Protein AF-0000000066101103 (afdb_homodimer)

Solvent-accessible surface area (backbone atoms only — not comparable to full-atom values): 24165 Å² total; per-residue (Å²): 125,55,66,34,18,32,28,32,68,30,25,58,76,47,91,50,44,70,68,45,44,73,74,31,23,30,35,28,33,25,40,35,43,24,32,47,31,38,5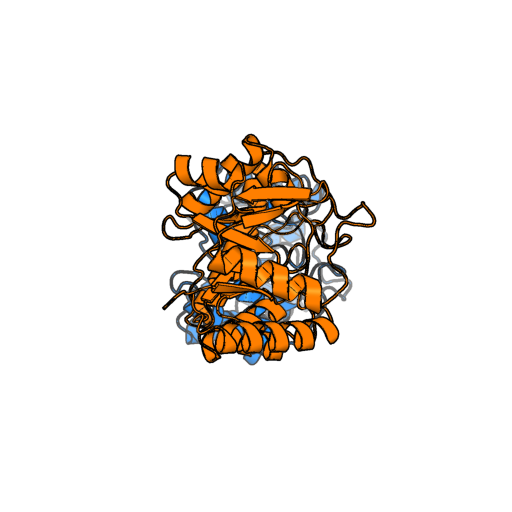8,37,35,45,52,44,51,53,51,28,57,75,55,69,21,43,36,22,39,21,38,42,42,87,32,43,94,58,54,8,54,63,77,76,89,68,54,69,67,48,48,46,27,42,47,29,25,22,53,17,16,48,48,34,40,26,54,74,69,74,45,66,73,50,28,38,31,58,27,54,22,46,34,58,45,18,36,73,33,66,70,56,15,43,51,51,33,51,49,47,37,71,73,39,62,81,36,26,40,39,37,55,30,90,26,52,26,47,53,42,18,45,74,67,68,29,50,69,41,31,28,37,59,38,49,50,31,26,35,76,86,53,44,66,39,57,76,89,41,92,69,14,55,48,82,46,65,68,58,20,46,50,46,40,50,34,25,67,76,68,32,29,42,67,15,78,86,67,46,79,27,78,40,57,52,51,28,36,43,48,67,51,80,48,72,66,30,47,54,48,50,53,50,48,53,51,52,35,51,75,66,57,34,46,77,40,109,127,53,68,34,18,33,30,31,68,30,24,58,76,47,92,50,44,70,68,46,44,73,75,32,24,30,35,28,33,27,39,35,44,25,32,45,30,37,58,38,33,46,51,43,51,53,51,28,57,76,56,70,23,44,36,22,40,22,37,43,41,88,31,43,94,58,56,7,53,61,77,75,93,67,54,71,68,49,48,48,26,43,48,29,24,22,53,17,16,47,48,35,41,26,54,75,69,74,48,66,75,50,29,37,30,56,27,53,23,48,32,58,45,18,35,72,32,65,70,55,16,42,51,51,33,50,48,47,38,73,74,40,61,82,37,28,42,41,38,56,31,89,26,52,26,46,53,43,20,46,75,67,68,28,51,68,41,31,27,40,58,37,47,49,31,27,34,76,86,52,44,66,39,56,76,89,40,90,68,13,55,48,83,46,67,68,58,20,46,51,46,42,51,35,24,66,75,69,31,27,43,67,16,78,86,66,45,79,27,79,41,60,51,49,26,36,42,46,66,50,79,46,73,64,28,49,55,50,49,52,50,46,52,51,52,35,49,75,68,56,35,45,78,40,108

Secondary structure (DSSP, 8-state):
-EEEEEEEEE-SS-TTHHHHHTT-SEEEEE-SSSS--HHHHHHHHHHHHHTTPEEEEE---S-GGGTT-S-----HHHHHHHHHHHHHHHHHHHHHHT----EE---HHHHHHHTT-HHHHHHHHHHHHHH-TT-EEEEETT-HHHHHHHHTT-EEEEEEESSB-B-TTSPBPPTTSTTSB---HHHHHHHHHHHHHHSEEEBTTS-EEE---SEEEEP-SSHHHHHHHHHHHHHHHHTTEEE--/-EEEEEEEEE-SS-TTHHHHHTT-SEEEEE-SSSS--HHHHHHHHHHHHHTTPEEEEE---S-GGGTT-S-----HHHHHHHHHHHHHHHHHHHHHHT----EE---HHHHHHHTT-HHHHHHHHHHHHHH-TT-EEEEETT-HHHHHHHHTT-EEEEEEESSB-B-TTSPBPPTTSTTSB---HHHHHHHHHHHHHHSEEEBTTS-EEE---SEEEE--SSHHHHHHHHHHHHHHHHTTEEE--

pLDDT: mean 95.76, std 4.39, range [70.81, 98.94]

Nearest PDB structures (foldseek):
  1v6t-assembly1_A  TM=9.480E-01  e=2.640E-31  Pyrococcus horikoshii OT3
  2dfa-assembly1_A  TM=9.333E-01  e=8.350E-31  Thermus thermophilus HB8
  1xw8-assembly1_A-2  TM=9.576E-01  e=2.341E-29  Escherichia coli
  2xu2-assembly1_A  TM=9.311E-01  e=1.280E-25  Pseudomonas aeruginosa PAO1
  6eon-assembly1_A  TM=5.407E-01  e=1.981E-04  Bacteroides thetaiotaomicron VPI-5482

InterPro domains:
  IPR005501 LamB/YcsF/PxpA-like [MF_00691] (3-241)
  IPR005501 LamB/YcsF/PxpA-like [NF003814] (1-244)
  IPR005501 LamB/YcsF/PxpA-like [PF03746] (4-237)
  IPR005501 LamB/YcsF/PxpA-like [PTHR30292] (1-244)
  IPR011330 Glycoside hydrolase/deacetylase, beta/alpha-barrel [SSF88713] (3-244)

Sequence (490 aa):
MKKIDLNADIAEGFPFDESLLQLLSSANIACGLHAGGAKEMQSAVKFAKENKVRIGAHPSFPDRENFGRTAMALSSQELIAHLRYQLGALKAICDGEGAVISYVKPHGALYNQAAKDEKIARVIAQTVYQFDPNLKLMGLAGSLMLRIAEEEKLQTISEVFADRHYMPDGSLVPRSQPNAMVESDKEAIQQVLQMVTKGQVNAIDGSLVPVKAESICLHGDNQHSLQFAKRIVEELEKNHIKITAMKKIDLNADIAEGFPFDESLLQLLSSANIACGLHAGGAKEMQSAVKFAKENKVRIGAHPSFPDRENFGRTAMALSSQELIAHLRYQLGALKAICDGEGAVISYVKPHGALYNQAAKDEKIARVIAQTVYQFDPNLKLMGLAGSLMLRIAEEEKLQTISEVFADRHYMPDGSLVPRSQPNAMVESDKEAIQQVLQMVTKGQVNAIDGSLVPVKAESICLHGDNQHSLQFAKRIVEELEKNHIKITA

Radius of gyration: 25.87 Å; Cα contacts (8 Å, |Δi|>4): 1161; chains: 2; bounding box: 40×81×58 Å

Structure (mmCIF, N/CA/C/O backbone):
data_AF-0000000066101103-model_v1
#
loop_
_entity.id
_entity.type
_entity.pdbx_description
1 polymer '5-oxoprolinase subunit A'
#
loop_
_atom_site.group_PDB
_atom_site.id
_atom_site.type_symbol
_atom_site.label_atom_id
_atom_site.label_alt_id
_atom_site.label_comp_id
_atom_site.label_asym_id
_atom_site.label_entity_id
_atom_site.label_seq_id
_atom_site.pdbx_PDB_ins_code
_atom_site.Cartn_x
_atom_site.Cartn_y
_atom_site.Cartn_z
_atom_site.occupancy
_atom_site.B_iso_or_equiv
_atom_site.auth_seq_id
_atom_site.auth_comp_id
_atom_site.auth_asym_id
_atom_site.auth_atom_id
_atom_site.pdbx_PDB_model_num
ATOM 1 N N . MET A 1 1 ? 5.695 -27.047 -30.656 1 78.81 1 MET A N 1
ATOM 2 C CA . MET A 1 1 ? 6.27 -27.281 -29.328 1 78.81 1 MET A CA 1
ATOM 3 C C . MET A 1 1 ? 5.324 -26.797 -28.234 1 78.81 1 MET A C 1
ATOM 5 O O . MET A 1 1 ? 4.738 -25.719 -28.344 1 78.81 1 MET A O 1
ATOM 9 N N . LYS A 1 2 ? 4.973 -27.625 -27.25 1 93.69 2 LYS A N 1
ATOM 10 C CA . LYS A 1 2 ? 4.094 -27.281 -26.125 1 93.69 2 LYS A CA 1
ATOM 11 C C . LYS A 1 2 ? 4.758 -26.25 -25.203 1 93.69 2 LYS A C 1
ATOM 13 O O . LYS A 1 2 ? 5.977 -26.266 -25.047 1 93.69 2 LYS A O 1
ATOM 18 N N . LYS A 1 3 ? 4.004 -25.344 -24.688 1 97 3 LYS A N 1
ATOM 19 C CA . LYS A 1 3 ? 4.512 -24.312 -23.781 1 97 3 LYS A CA 1
ATOM 20 C C . LYS A 1 3 ? 3.762 -24.344 -22.453 1 97 3 LYS A C 1
ATOM 22 O O . LYS A 1 3 ? 2.592 -24.734 -22.406 1 97 3 LYS A O 1
ATOM 27 N N . ILE A 1 4 ? 4.414 -23.938 -21.422 1 98.12 4 ILE A N 1
ATOM 28 C CA . ILE A 1 4 ? 3.791 -23.859 -20.109 1 98.12 4 ILE A CA 1
ATOM 29 C C . ILE A 1 4 ? 4.434 -22.734 -19.297 1 98.12 4 ILE A C 1
ATOM 31 O O . ILE A 1 4 ? 5.641 -22.5 -19.406 1 98.12 4 ILE A O 1
ATOM 35 N N . ASP A 1 5 ? 3.654 -22.016 -18.641 1 98.56 5 ASP A N 1
ATOM 36 C CA . ASP A 1 5 ? 4.129 -21.031 -17.672 1 98.56 5 ASP A CA 1
ATOM 37 C C . ASP A 1 5 ? 4.391 -21.672 -16.312 1 98.56 5 ASP A C 1
ATOM 39 O O . ASP A 1 5 ? 3.609 -22.516 -15.859 1 98.56 5 ASP A O 1
ATOM 43 N N . LEU A 1 6 ? 5.484 -21.328 -15.656 1 98 6 LEU A N 1
ATOM 44 C CA . LEU A 1 6 ? 5.781 -21.719 -14.281 1 98 6 LEU A CA 1
ATOM 45 C C . LEU A 1 6 ? 5.742 -20.5 -13.359 1 98 6 LEU A C 1
ATOM 47 O O . LEU A 1 6 ? 6.445 -19.516 -13.586 1 98 6 LEU A O 1
ATOM 51 N N . ASN A 1 7 ? 4.891 -20.656 -12.328 1 97.62 7 ASN A N 1
ATOM 52 C CA . ASN A 1 7 ? 4.789 -19.516 -11.414 1 97.62 7 ASN A CA 1
ATOM 53 C C . ASN A 1 7 ? 5.012 -19.953 -9.969 1 97.62 7 ASN A C 1
ATOM 55 O O . ASN A 1 7 ? 4.875 -21.125 -9.641 1 97.62 7 ASN A O 1
ATOM 59 N N . ALA A 1 8 ? 5.391 -18.953 -9.148 1 95.94 8 ALA A N 1
ATOM 60 C CA . ALA A 1 8 ? 5.516 -19.172 -7.707 1 95.94 8 ALA A CA 1
ATOM 61 C C . ALA A 1 8 ? 5.234 -17.875 -6.945 1 95.94 8 ALA A C 1
ATOM 63 O O . ALA A 1 8 ? 5.34 -16.781 -7.504 1 95.94 8 ALA A O 1
ATOM 64 N N . ASP A 1 9 ? 4.805 -18.109 -5.738 1 96 9 ASP A N 1
ATOM 65 C CA . ASP A 1 9 ? 4.625 -16.969 -4.852 1 96 9 ASP A CA 1
ATOM 66 C C . ASP A 1 9 ? 5.969 -16.469 -4.312 1 96 9 ASP A C 1
ATOM 68 O O . ASP A 1 9 ? 6.73 -17.25 -3.729 1 96 9 ASP A O 1
ATOM 72 N N . ILE A 1 10 ? 6.203 -15.219 -4.531 1 95.88 10 ILE A N 1
ATOM 73 C CA . ILE A 1 10 ? 7.492 -14.602 -4.234 1 95.88 10 ILE A CA 1
ATOM 74 C C . ILE A 1 10 ? 7.289 -13.406 -3.307 1 95.88 10 ILE A C 1
ATOM 76 O O . ILE A 1 10 ? 6.172 -12.891 -3.182 1 95.88 10 ILE A O 1
ATOM 80 N N . ALA A 1 11 ? 8.367 -12.953 -2.59 1 96.25 11 ALA A N 1
ATOM 81 C CA . ALA A 1 11 ? 8.406 -11.773 -1.729 1 96.25 11 ALA A CA 1
ATOM 82 C C . ALA A 1 11 ? 7.629 -12.016 -0.438 1 96.25 11 ALA A C 1
ATOM 84 O O . ALA A 1 11 ? 6.98 -11.102 0.08 1 96.25 11 ALA A O 1
ATOM 85 N N . GLU A 1 12 ? 7.648 -13.219 0.038 1 94.94 12 GLU A N 1
ATOM 86 C CA . GLU A 1 12 ? 6.945 -13.562 1.27 1 94.94 12 GLU A CA 1
ATOM 87 C C . GLU A 1 12 ? 7.918 -13.719 2.436 1 94.94 12 GLU A C 1
ATOM 89 O O . GLU A 1 12 ? 7.539 -14.203 3.506 1 94.94 12 GLU A O 1
ATOM 94 N N . GLY A 1 13 ? 9.195 -13.383 2.146 1 87 13 GLY A N 1
ATOM 95 C CA . GLY A 1 13 ? 10.203 -13.438 3.195 1 87 13 GLY A CA 1
ATOM 96 C C . GLY A 1 13 ? 11.047 -14.695 3.15 1 87 13 GLY A C 1
ATOM 97 O O . GLY A 1 13 ? 11.789 -14.984 4.09 1 87 13 GLY A O 1
ATOM 98 N N . PHE A 1 14 ? 10.977 -15.453 2.064 1 86.5 14 PHE A N 1
ATOM 99 C CA . PHE A 1 14 ? 11.727 -16.703 1.971 1 86.5 14 PHE A CA 1
ATOM 100 C C . PHE A 1 14 ? 13.094 -16.469 1.352 1 86.5 14 PHE A C 1
ATOM 102 O O . PHE A 1 14 ? 13.242 -15.617 0.467 1 86.5 14 PHE A O 1
ATOM 109 N N . PRO A 1 15 ? 14.078 -17.219 1.76 1 85.62 15 PRO A N 1
ATOM 110 C CA . PRO A 1 15 ? 15.461 -16.938 1.364 1 85.62 15 PRO A CA 1
ATOM 111 C C . PRO A 1 15 ? 15.773 -17.391 -0.061 1 85.62 15 PRO A C 1
ATOM 113 O O . PRO A 1 15 ? 16.797 -17.016 -0.623 1 85.62 15 PRO A O 1
ATOM 116 N N . PHE A 1 16 ? 14.945 -18.109 -0.678 1 87.5 16 PHE A N 1
ATOM 117 C CA . PHE A 1 16 ? 15.312 -18.719 -1.954 1 87.5 16 PHE A CA 1
ATOM 118 C C . PHE A 1 16 ? 14.57 -18.047 -3.104 1 87.5 16 PHE A C 1
ATOM 120 O O . PHE A 1 16 ? 14.492 -18.594 -4.203 1 87.5 16 PHE A O 1
ATOM 127 N N . ASP A 1 17 ? 14.055 -16.891 -2.879 1 90.69 17 ASP A N 1
ATOM 128 C CA . ASP A 1 17 ? 13.273 -16.188 -3.889 1 90.69 17 ASP A CA 1
ATOM 129 C C . ASP A 1 17 ? 14.102 -15.945 -5.152 1 90.69 17 ASP A C 1
ATOM 131 O O . ASP A 1 17 ? 13.641 -16.219 -6.262 1 90.69 17 ASP A O 1
ATOM 135 N N . GLU A 1 18 ? 15.25 -15.492 -4.969 1 90.38 18 GLU A N 1
ATOM 136 C CA . GLU A 1 18 ? 16.094 -15.148 -6.109 1 90.38 18 GLU A CA 1
ATOM 137 C C . GLU A 1 18 ? 16.438 -16.391 -6.938 1 90.38 18 GLU A C 1
ATOM 139 O O . GLU A 1 18 ? 16.391 -16.344 -8.172 1 90.38 18 GLU A O 1
ATOM 144 N N . SER A 1 19 ? 16.828 -17.438 -6.266 1 91.88 19 SER A N 1
ATOM 145 C CA . SER A 1 19 ? 17.141 -18.688 -6.957 1 91.88 19 SER A CA 1
ATOM 146 C C . SER A 1 19 ? 15.922 -19.234 -7.691 1 91.88 19 SER A C 1
ATOM 148 O O . SER A 1 19 ? 16.047 -19.734 -8.812 1 91.88 19 SER A O 1
ATOM 150 N N . LEU A 1 20 ? 14.836 -19.141 -7.082 1 92.62 20 LEU A N 1
ATOM 151 C CA . LEU A 1 20 ? 13.594 -19.641 -7.672 1 92.62 20 LEU A CA 1
ATOM 152 C C . LEU A 1 20 ? 13.227 -18.828 -8.914 1 92.62 20 LEU A C 1
ATOM 154 O O . LEU A 1 20 ? 12.758 -19.391 -9.906 1 92.62 20 LEU A O 1
ATOM 158 N N . LEU A 1 21 ? 13.453 -17.547 -8.836 1 93.88 21 LEU A N 1
ATOM 159 C CA . LEU A 1 21 ? 13.102 -16.656 -9.93 1 93.88 21 LEU A CA 1
ATOM 160 C C . LEU A 1 21 ? 13.859 -17.016 -11.203 1 93.88 21 LEU A C 1
ATOM 162 O O . LEU A 1 21 ? 13.391 -16.734 -12.305 1 93.88 21 LEU A O 1
ATOM 166 N N . GLN A 1 22 ? 14.961 -17.656 -11.062 1 94.69 22 GLN A N 1
ATOM 167 C CA . GLN A 1 22 ? 15.766 -18.031 -12.219 1 94.69 22 GLN A CA 1
ATOM 168 C C . GLN A 1 22 ? 15.117 -19.203 -12.969 1 94.69 22 GLN A C 1
ATOM 170 O O . GLN A 1 22 ? 15.5 -19.5 -14.109 1 94.69 22 GLN A O 1
ATOM 175 N N . LEU A 1 23 ? 14.188 -19.875 -12.336 1 95.25 23 LEU A N 1
ATOM 176 C CA . LEU A 1 23 ? 13.57 -21.062 -12.891 1 95.25 23 LEU A CA 1
ATOM 177 C C . LEU A 1 23 ? 12.156 -20.766 -13.391 1 95.25 23 LEU A C 1
ATOM 179 O O . LEU A 1 23 ? 11.555 -21.578 -14.086 1 95.25 23 LEU A O 1
ATOM 183 N N . LEU A 1 24 ? 11.641 -19.609 -13.062 1 96.62 24 LEU A N 1
ATOM 184 C CA . LEU A 1 24 ? 10.234 -19.281 -13.273 1 96.62 24 LEU A CA 1
ATOM 185 C C . LEU A 1 24 ? 10.062 -18.406 -14.508 1 96.62 24 LEU A C 1
ATOM 187 O O . LEU A 1 24 ? 10.992 -17.703 -14.914 1 96.62 24 LEU A O 1
ATOM 191 N N . SER A 1 25 ? 8.875 -18.453 -15.047 1 98.5 25 SER A N 1
ATOM 192 C CA . SER A 1 25 ? 8.5 -17.5 -16.094 1 98.5 25 SER A CA 1
ATOM 193 C C . SER A 1 25 ? 7.547 -16.438 -15.547 1 98.5 25 SER A C 1
ATOM 195 O O . SER A 1 25 ? 7.344 -15.406 -16.188 1 98.5 25 SER A O 1
ATOM 197 N N . SER A 1 26 ? 6.914 -16.672 -14.406 1 98.56 26 SER A N 1
ATOM 198 C CA . SER A 1 26 ? 6.043 -15.711 -13.75 1 98.56 26 SER A CA 1
ATOM 199 C C . SER A 1 26 ? 6.25 -15.719 -12.234 1 98.56 26 SER A C 1
ATOM 201 O O . SER A 1 26 ? 6.492 -16.766 -11.641 1 98.56 26 SER A O 1
ATOM 203 N N . ALA A 1 27 ? 6.137 -14.562 -11.594 1 98.06 27 ALA A N 1
ATOM 204 C CA . ALA A 1 27 ? 6.293 -14.43 -10.148 1 98.06 27 ALA A CA 1
ATOM 205 C C . ALA A 1 27 ? 5.109 -13.688 -9.539 1 98.06 27 ALA A C 1
ATOM 207 O O . ALA A 1 27 ? 4.812 -12.555 -9.922 1 98.06 27 ALA A O 1
ATOM 208 N N . ASN A 1 28 ? 4.375 -14.352 -8.688 1 98.31 28 ASN A N 1
ATOM 209 C CA . ASN A 1 28 ? 3.334 -13.703 -7.895 1 98.31 28 ASN A CA 1
ATOM 210 C C . ASN A 1 28 ? 3.92 -12.969 -6.691 1 98.31 28 ASN A C 1
ATOM 212 O O . ASN A 1 28 ? 4.297 -13.594 -5.699 1 98.31 28 ASN A O 1
ATOM 216 N N . ILE A 1 29 ? 3.943 -11.695 -6.73 1 98.56 29 ILE A N 1
ATOM 217 C CA . ILE A 1 29 ? 4.641 -10.922 -5.707 1 98.56 29 ILE A CA 1
ATOM 218 C C . ILE A 1 29 ? 3.67 -10.562 -4.582 1 98.56 29 ILE A C 1
ATOM 220 O O . ILE A 1 29 ? 2.662 -9.891 -4.812 1 98.56 29 ILE A O 1
ATOM 224 N N . ALA A 1 30 ? 4.012 -11.039 -3.393 1 98.38 30 ALA A N 1
ATOM 225 C CA . ALA A 1 30 ? 3.217 -10.695 -2.219 1 98.38 30 ALA A CA 1
ATOM 226 C C . ALA A 1 30 ? 3.096 -9.18 -2.066 1 98.38 30 ALA A C 1
ATOM 228 O O . ALA A 1 30 ? 4.086 -8.453 -2.182 1 98.38 30 ALA A O 1
ATOM 229 N N . CYS A 1 31 ? 1.878 -8.727 -1.701 1 98.56 31 CYS A N 1
ATOM 230 C CA . CYS A 1 31 ? 1.636 -7.285 -1.73 1 98.56 31 CYS A CA 1
ATOM 231 C C . CYS A 1 31 ? 1.585 -6.711 -0.32 1 98.56 31 CYS A C 1
ATOM 233 O O . CYS A 1 31 ? 1.058 -5.617 -0.108 1 98.56 31 CYS A O 1
ATOM 235 N N . GLY A 1 32 ? 2.025 -7.477 0.646 1 97.5 32 GLY A N 1
ATOM 236 C CA . GLY A 1 32 ? 2.367 -6.855 1.917 1 97.5 32 GLY A CA 1
ATOM 237 C C . GLY A 1 32 ? 1.38 -7.18 3.023 1 97.5 32 GLY A C 1
ATOM 238 O O . GLY A 1 32 ? 1.67 -6.969 4.203 1 97.5 32 GLY A O 1
ATOM 239 N N . LEU A 1 33 ? 0.143 -7.691 2.709 1 98.19 33 LEU A N 1
ATOM 240 C CA . LEU A 1 33 ? -0.85 -7.855 3.766 1 98.19 33 LEU A CA 1
ATOM 241 C C . LEU A 1 33 ? -0.765 -9.25 4.379 1 98.19 33 LEU A C 1
ATOM 243 O O . LEU A 1 33 ? -1.017 -9.422 5.574 1 98.19 33 LEU A O 1
ATOM 247 N N . HIS A 1 34 ? -0.426 -10.297 3.621 1 98.19 34 HIS A N 1
ATOM 248 C CA . HIS A 1 34 ? -0.29 -11.617 4.223 1 98.19 34 HIS A CA 1
ATOM 249 C C . HIS A 1 34 ? 1.161 -11.906 4.598 1 98.19 34 HIS A C 1
ATOM 251 O O . HIS A 1 34 ? 1.428 -12.711 5.492 1 98.19 34 HIS A O 1
ATOM 257 N N . ALA A 1 35 ? 2.066 -11.312 3.852 1 96.94 35 ALA A N 1
ATOM 258 C CA . ALA A 1 35 ? 3.498 -11.508 4.059 1 96.94 35 ALA A CA 1
ATOM 259 C C . ALA A 1 35 ? 4.309 -10.438 3.322 1 96.94 35 ALA A C 1
ATOM 261 O O . ALA A 1 35 ? 3.777 -9.727 2.467 1 96.94 35 ALA A O 1
ATOM 262 N N . GLY A 1 36 ? 5.566 -10.312 3.781 1 95.62 36 GLY A N 1
ATOM 263 C CA . GLY A 1 36 ? 6.457 -9.383 3.107 1 95.62 36 GLY A CA 1
ATOM 264 C C . GLY A 1 36 ? 6.137 -7.93 3.398 1 95.62 36 GLY A C 1
ATOM 265 O O . GLY A 1 36 ? 5.523 -7.617 4.422 1 95.62 36 GLY A O 1
ATOM 266 N N . GLY A 1 37 ? 6.609 -7.082 2.529 1 95.88 37 GLY A N 1
ATOM 267 C CA . GLY A 1 37 ? 6.465 -5.641 2.621 1 95.88 37 GLY A CA 1
ATOM 268 C C . GLY A 1 37 ? 7.18 -4.895 1.509 1 95.88 37 GLY A C 1
ATOM 269 O O . GLY A 1 37 ? 7.492 -5.477 0.467 1 95.88 37 GLY A O 1
ATOM 270 N N . ALA A 1 38 ? 7.359 -3.662 1.729 1 98.06 38 ALA A N 1
ATOM 271 C CA . ALA A 1 38 ? 7.902 -2.781 0.696 1 98.06 38 ALA A CA 1
ATOM 272 C C . ALA A 1 38 ? 9.281 -3.252 0.247 1 98.06 38 ALA A C 1
ATOM 274 O O . ALA A 1 38 ? 9.57 -3.307 -0.951 1 98.06 38 ALA A O 1
ATOM 275 N N . LYS A 1 39 ? 10.117 -3.598 1.208 1 96.19 39 LYS A N 1
ATOM 276 C CA . LYS A 1 39 ? 11.484 -4.008 0.904 1 96.19 39 LYS A CA 1
ATOM 277 C C . LYS A 1 39 ? 11.5 -5.293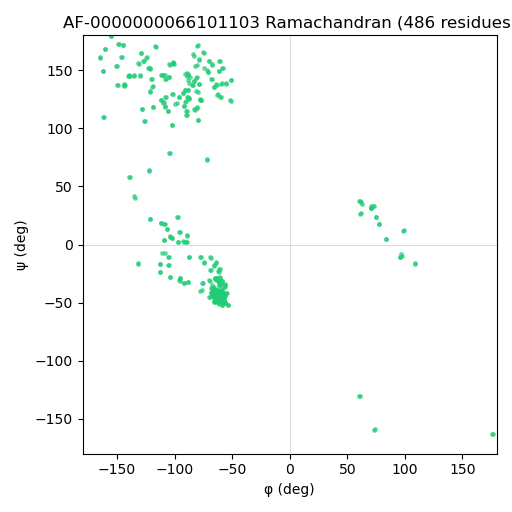 0.086 1 96.19 39 LYS A C 1
ATOM 279 O O . LYS A 1 39 ? 12.219 -5.391 -0.912 1 96.19 39 LYS A O 1
ATOM 284 N N . GLU A 1 40 ? 10.75 -6.285 0.534 1 96.69 40 GLU A N 1
ATOM 285 C CA . GLU A 1 40 ? 10.68 -7.559 -0.173 1 96.69 40 GLU A CA 1
ATOM 286 C C . GLU A 1 40 ? 10.109 -7.379 -1.578 1 96.69 40 GLU A C 1
ATOM 288 O O . GLU A 1 40 ? 10.594 -7.996 -2.531 1 96.69 40 GLU A O 1
ATOM 293 N N . MET A 1 41 ? 9.086 -6.535 -1.706 1 98.06 41 MET A N 1
ATOM 294 C CA . MET A 1 41 ? 8.484 -6.25 -3.006 1 98.06 41 MET A CA 1
ATOM 295 C C . MET A 1 41 ? 9.523 -5.676 -3.967 1 98.06 41 MET A C 1
ATOM 297 O O . MET A 1 41 ? 9.641 -6.137 -5.105 1 98.06 41 MET A O 1
ATOM 301 N N . GLN A 1 42 ? 10.195 -4.656 -3.498 1 97.94 42 GLN A N 1
ATOM 302 C CA . GLN A 1 42 ? 11.172 -3.986 -4.348 1 97.94 42 GLN A CA 1
ATOM 303 C C . GLN A 1 42 ? 12.25 -4.957 -4.82 1 97.94 42 GLN A C 1
ATOM 305 O O . GLN A 1 42 ? 12.617 -4.961 -5.996 1 97.94 42 GLN A O 1
ATOM 310 N N . SER A 1 43 ? 12.781 -5.773 -3.9 1 96.69 43 SER A N 1
ATOM 311 C CA . SER A 1 43 ? 13.797 -6.758 -4.246 1 96.69 43 SER A CA 1
ATOM 312 C C . SER A 1 43 ? 13.273 -7.758 -5.273 1 96.69 43 SER A C 1
ATOM 314 O O . SER A 1 43 ? 13.961 -8.062 -6.25 1 96.69 43 SER A O 1
ATOM 316 N N . ALA A 1 44 ? 12.125 -8.242 -5.043 1 97.62 44 ALA A N 1
ATOM 317 C CA . ALA A 1 44 ? 11.531 -9.219 -5.941 1 97.62 44 ALA A CA 1
ATOM 318 C C . ALA A 1 44 ? 11.312 -8.633 -7.332 1 97.62 44 ALA A C 1
ATOM 320 O O . ALA A 1 44 ? 11.594 -9.289 -8.336 1 97.62 44 ALA A O 1
ATOM 321 N N . VAL A 1 45 ? 10.828 -7.414 -7.406 1 98.62 45 VAL A N 1
ATOM 322 C CA . VAL A 1 45 ? 10.578 -6.746 -8.68 1 98.62 45 VAL A CA 1
ATOM 323 C C . VAL A 1 45 ? 11.891 -6.574 -9.438 1 98.62 45 VAL A C 1
ATOM 325 O O . VAL A 1 45 ? 11.961 -6.848 -10.641 1 98.62 45 VAL A O 1
ATOM 328 N N . LYS A 1 46 ? 12.883 -6.129 -8.734 1 97.69 46 LYS A N 1
ATOM 329 C CA . LYS A 1 46 ? 14.195 -5.953 -9.359 1 97.69 46 LYS A CA 1
ATOM 330 C C . LYS A 1 46 ? 14.711 -7.27 -9.922 1 97.69 46 LYS A C 1
ATOM 332 O O . LYS A 1 46 ? 15.164 -7.328 -11.07 1 97.69 46 LYS A O 1
ATOM 337 N N . PHE A 1 47 ? 14.625 -8.297 -9.133 1 96.69 47 PHE A N 1
ATOM 338 C CA . PHE A 1 47 ? 15.133 -9.602 -9.539 1 96.69 47 PHE A CA 1
ATOM 339 C C . PHE A 1 47 ? 14.305 -10.164 -10.688 1 96.69 47 PHE A C 1
ATOM 341 O O . PHE A 1 47 ? 14.852 -10.773 -11.609 1 96.69 47 PHE A O 1
ATOM 348 N N . ALA A 1 48 ? 13.016 -10.023 -10.562 1 98.25 48 ALA A N 1
ATOM 349 C CA . ALA A 1 48 ? 12.156 -10.484 -11.648 1 98.25 48 ALA A CA 1
ATOM 350 C C . ALA A 1 48 ? 12.508 -9.797 -12.961 1 98.25 48 ALA A C 1
ATOM 352 O O . ALA A 1 48 ? 12.602 -10.445 -14.008 1 98.25 48 ALA A O 1
ATOM 353 N N . LYS A 1 49 ? 12.672 -8.531 -12.938 1 97.81 49 LYS A N 1
ATOM 354 C CA . LYS A 1 49 ? 13.039 -7.758 -14.117 1 97.81 49 LYS A CA 1
ATOM 355 C C . LYS A 1 49 ? 14.367 -8.242 -14.695 1 97.81 49 LYS A C 1
ATOM 357 O O . LYS A 1 49 ? 14.484 -8.453 -15.906 1 97.81 49 LYS A O 1
ATOM 362 N N . GLU A 1 50 ? 15.312 -8.422 -13.836 1 96.69 50 GLU A N 1
ATOM 363 C CA . GLU A 1 50 ? 16.641 -8.852 -14.242 1 96.69 50 GLU A CA 1
ATOM 364 C C . GLU A 1 50 ? 16.609 -10.219 -14.906 1 96.69 50 GLU A C 1
ATOM 366 O O . GLU A 1 50 ? 17.406 -10.508 -15.805 1 96.69 50 GLU A O 1
ATOM 371 N N . ASN A 1 51 ? 15.719 -11.039 -14.516 1 96.75 51 ASN A N 1
ATOM 372 C CA . ASN A 1 51 ? 15.641 -12.406 -15.023 1 96.75 51 ASN A CA 1
ATOM 373 C C . ASN A 1 51 ? 14.523 -12.555 -16.062 1 96.75 51 ASN A C 1
ATOM 375 O O . ASN A 1 51 ? 14.18 -13.672 -16.438 1 96.75 51 ASN A O 1
ATOM 379 N N . LYS A 1 52 ? 13.906 -11.453 -16.406 1 97.44 52 LYS A N 1
ATOM 380 C CA . LYS A 1 52 ? 12.859 -11.414 -17.438 1 97.44 52 LYS A CA 1
ATOM 381 C C . LYS A 1 52 ? 11.688 -12.312 -17.047 1 97.44 52 LYS A C 1
ATOM 383 O O . LYS A 1 52 ? 11.18 -13.07 -17.875 1 97.44 52 LYS A O 1
ATOM 388 N N . VAL A 1 53 ? 11.391 -12.312 -15.781 1 98.5 53 VAL A N 1
ATOM 389 C CA . VAL A 1 53 ? 10.242 -13.023 -15.242 1 98.5 53 VAL A CA 1
ATOM 390 C C . VAL A 1 53 ? 9.023 -12.102 -15.219 1 98.5 53 VAL A C 1
ATOM 392 O O . VAL A 1 53 ? 9.117 -10.953 -14.789 1 98.5 53 VAL A O 1
ATOM 395 N N . ARG A 1 54 ? 7.902 -12.602 -15.695 1 98.69 54 ARG A N 1
ATOM 396 C CA . ARG A 1 54 ? 6.656 -11.844 -15.672 1 98.69 54 ARG A CA 1
ATOM 397 C C . ARG A 1 54 ? 6.188 -11.602 -14.242 1 98.69 54 ARG A C 1
ATOM 399 O O . ARG A 1 54 ? 6.23 -12.508 -13.406 1 98.69 54 ARG A O 1
ATOM 406 N N . ILE A 1 55 ? 5.77 -10.391 -13.961 1 98.81 55 ILE A N 1
ATOM 407 C CA . ILE A 1 55 ? 5.395 -10.0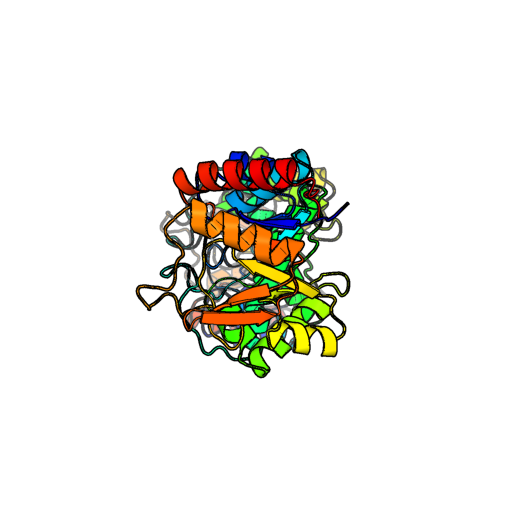23 -12.602 1 98.81 55 ILE A CA 1
ATOM 408 C C . ILE A 1 55 ? 3.875 -10.023 -12.469 1 98.81 55 ILE A C 1
ATOM 410 O O . ILE A 1 55 ? 3.168 -9.453 -13.297 1 98.81 55 ILE A O 1
ATOM 414 N N . GLY A 1 56 ? 3.379 -10.695 -11.469 1 98.88 56 GLY A N 1
ATOM 415 C CA . GLY A 1 56 ? 1.99 -10.617 -11.047 1 98.88 56 GLY A CA 1
ATOM 416 C C . GLY A 1 56 ? 1.829 -10.164 -9.609 1 98.88 56 GLY A C 1
ATOM 417 O O . GLY A 1 56 ? 2.729 -10.352 -8.781 1 98.88 56 GLY A O 1
ATOM 418 N N . ALA A 1 57 ? 0.703 -9.523 -9.336 1 98.94 57 ALA A N 1
ATOM 419 C CA . ALA A 1 57 ? 0.361 -9.148 -7.965 1 98.94 57 ALA A CA 1
ATOM 420 C C . ALA A 1 57 ? -0.28 -10.312 -7.223 1 98.94 57 ALA A C 1
ATOM 422 O O . ALA A 1 57 ? -1.097 -11.047 -7.785 1 98.94 57 ALA A O 1
ATOM 423 N N . HIS A 1 58 ? 0.054 -10.461 -5.996 1 98.81 58 HIS A N 1
ATOM 424 C CA . HIS A 1 58 ? -0.418 -11.562 -5.164 1 98.81 58 HIS A CA 1
ATOM 425 C C . HIS A 1 58 ? -1.144 -11.039 -3.926 1 98.81 58 HIS A C 1
ATOM 427 O O . HIS A 1 58 ? -0.753 -11.352 -2.797 1 98.81 58 HIS A O 1
ATOM 433 N N . PRO A 1 59 ? -2.287 -10.336 -4.133 1 98.94 59 PRO A N 1
ATOM 434 C CA . PRO A 1 59 ? -3.02 -9.766 -3 1 98.94 59 PRO A CA 1
ATOM 435 C C . PRO A 1 59 ? -3.693 -10.828 -2.139 1 98.94 59 PRO A C 1
ATOM 437 O O . PRO A 1 59 ? -3.977 -11.93 -2.621 1 98.94 59 PRO A O 1
ATOM 440 N N . SER A 1 60 ? -3.971 -10.461 -0.873 1 98.75 60 SER A N 1
ATOM 441 C CA . SER A 1 60 ? -4.559 -11.383 0.094 1 98.75 60 SER A CA 1
ATOM 442 C C . SER A 1 60 ? -5.523 -10.664 1.029 1 98.75 60 SER A C 1
ATOM 444 O O . SER A 1 60 ? -5.66 -9.438 0.964 1 98.75 60 SER A O 1
ATOM 446 N N . PHE A 1 61 ? -6.242 -11.492 1.837 1 98.5 61 PHE A N 1
ATOM 447 C CA . PHE A 1 61 ? -6.91 -10.93 3.006 1 98.5 61 PHE A CA 1
ATOM 448 C C . PHE A 1 61 ? -5.895 -10.32 3.967 1 98.5 61 PHE A C 1
ATOM 450 O O . PHE A 1 61 ? -4.73 -10.727 3.984 1 98.5 61 PHE A O 1
ATOM 457 N N . PRO A 1 62 ? -6.328 -9.258 4.691 1 98.12 62 PRO A N 1
ATOM 458 C CA . PRO A 1 62 ? -5.441 -8.688 5.707 1 98.12 62 PRO A CA 1
ATOM 459 C C . PRO A 1 62 ? -5.293 -9.586 6.934 1 98.12 62 PRO A C 1
ATOM 461 O O . PRO A 1 62 ? -5.836 -9.273 7.996 1 98.12 62 PRO A O 1
ATOM 464 N N . ASP A 1 63 ? -4.594 -10.648 6.84 1 97.56 63 ASP A N 1
ATOM 465 C CA . ASP A 1 63 ? -4.441 -11.727 7.809 1 97.56 63 ASP A CA 1
ATOM 466 C C . ASP A 1 63 ? -2.994 -12.211 7.871 1 97.56 63 ASP A C 1
ATOM 468 O O . ASP A 1 63 ? -2.725 -13.398 7.695 1 97.56 63 ASP A O 1
ATOM 472 N N . ARG A 1 64 ? -2.09 -11.305 8.172 1 96.81 64 ARG A N 1
ATOM 473 C CA . ARG A 1 64 ? -0.663 -11.609 8.203 1 96.81 64 ARG A CA 1
ATOM 474 C C . ARG A 1 64 ? -0.364 -12.719 9.203 1 96.81 64 ARG A C 1
ATOM 476 O O . ARG A 1 64 ? 0.485 -13.578 8.953 1 96.81 64 ARG A O 1
ATOM 483 N N . GLU A 1 65 ? -1.046 -12.656 10.367 1 96.81 65 GLU A N 1
ATOM 484 C CA . GLU A 1 65 ? -0.809 -13.609 11.445 1 96.81 65 GLU A CA 1
ATOM 485 C C . GLU A 1 65 ? -1.01 -15.047 10.961 1 96.81 65 GLU A C 1
ATOM 487 O O . GLU A 1 65 ? -0.343 -15.969 11.438 1 96.81 65 GLU A O 1
ATOM 492 N N . ASN A 1 66 ? -1.925 -15.25 10.07 1 96.75 66 ASN A N 1
ATOM 493 C CA . ASN A 1 66 ? -2.219 -16.578 9.562 1 96.75 66 ASN A CA 1
ATOM 494 C C . ASN A 1 66 ? -1.824 -16.719 8.102 1 96.75 66 ASN A C 1
ATOM 496 O O . ASN A 1 66 ? -2.428 -17.5 7.363 1 96.75 66 ASN A O 1
ATOM 500 N N . PHE A 1 67 ? -0.954 -15.789 7.668 1 95.94 67 PHE A N 1
ATOM 501 C CA . PHE A 1 67 ? -0.366 -15.828 6.336 1 95.94 67 PHE A CA 1
ATOM 502 C C . PHE A 1 67 ? -1.445 -15.727 5.262 1 95.94 67 PHE A C 1
ATOM 504 O O . PHE A 1 67 ? -1.306 -16.297 4.18 1 95.94 67 PHE A O 1
ATOM 511 N N . GLY A 1 68 ? -2.572 -15.094 5.594 1 96.56 68 GLY A N 1
ATOM 512 C CA . GLY A 1 68 ? -3.662 -14.875 4.656 1 96.56 68 GLY A CA 1
ATOM 513 C C . GLY A 1 68 ? -4.473 -16.125 4.383 1 96.56 68 GLY A C 1
ATOM 514 O O . GLY A 1 68 ? -5.117 -16.25 3.34 1 96.56 68 GLY A O 1
ATOM 515 N N . ARG A 1 69 ? -4.473 -17.078 5.262 1 94.56 69 ARG A N 1
ATOM 516 C CA . ARG A 1 69 ? -5.047 -18.391 4.953 1 94.56 69 ARG A CA 1
ATOM 517 C C . ARG A 1 69 ? -6.348 -18.609 5.723 1 94.56 69 ARG A C 1
ATOM 519 O O . ARG A 1 69 ? -6.938 -19.688 5.656 1 94.56 69 ARG A O 1
ATOM 526 N N . THR A 1 70 ? -6.77 -17.594 6.438 1 95.88 70 THR A N 1
ATOM 527 C CA . THR A 1 70 ? -8.047 -17.672 7.129 1 95.88 70 THR A CA 1
ATOM 528 C C . THR A 1 70 ? -9.156 -17.016 6.301 1 95.88 70 THR A C 1
ATOM 530 O O . THR A 1 70 ? -9.008 -15.883 5.844 1 95.88 70 THR A O 1
ATOM 533 N N . ALA A 1 71 ? -10.188 -17.797 6.109 1 95.31 71 ALA A N 1
ATOM 534 C CA . ALA A 1 71 ? -11.336 -17.234 5.391 1 95.31 71 ALA A CA 1
ATOM 535 C C . ALA A 1 71 ? -11.898 -16.016 6.113 1 95.31 71 ALA A C 1
ATOM 537 O O . ALA A 1 71 ? -11.977 -15.992 7.344 1 95.31 71 ALA A O 1
ATOM 538 N N . MET A 1 72 ? -12.25 -15.031 5.398 1 96.44 72 MET A N 1
ATOM 539 C CA . MET A 1 72 ? -12.828 -13.82 5.973 1 96.44 72 MET A CA 1
ATOM 540 C C . MET A 1 72 ? -14.109 -13.43 5.242 1 96.44 72 MET A C 1
ATOM 542 O O . MET A 1 72 ? -14.273 -13.734 4.062 1 96.44 72 MET A O 1
ATOM 546 N N . ALA A 1 73 ? -15.047 -12.875 5.988 1 96.69 73 ALA A N 1
ATOM 547 C CA . ALA A 1 73 ? -16.281 -12.32 5.441 1 96.69 73 ALA A CA 1
ATOM 548 C C . ALA A 1 73 ? -16.234 -10.797 5.434 1 96.69 73 ALA A C 1
ATOM 550 O O . ALA A 1 73 ? -16.891 -10.148 6.254 1 96.69 73 ALA A O 1
ATOM 551 N N . LEU A 1 74 ? -15.555 -10.227 4.492 1 97.44 74 LEU A N 1
ATOM 552 C CA . LEU A 1 74 ? -15.469 -8.781 4.336 1 97.44 74 LEU A CA 1
ATOM 553 C C . LEU A 1 74 ? -16.609 -8.258 3.477 1 97.44 74 LEU A C 1
ATOM 555 O O . LEU A 1 74 ? -17.094 -8.953 2.578 1 97.44 74 LEU A O 1
ATOM 559 N N . SER A 1 75 ? -17.078 -7.031 3.785 1 97.81 75 SER A N 1
ATOM 560 C CA . SER A 1 75 ? -17.969 -6.367 2.844 1 97.81 75 SER A CA 1
ATOM 561 C C . SER A 1 75 ? -17.281 -6.121 1.505 1 97.81 75 SER A C 1
ATOM 563 O O . SER A 1 75 ? -16.047 -6.113 1.426 1 97.81 75 SER A O 1
ATOM 565 N N . SER A 1 76 ? -18.047 -5.949 0.43 1 98.12 76 SER A N 1
ATOM 566 C CA . SER A 1 76 ? -17.5 -5.645 -0.883 1 98.12 76 SER A CA 1
ATOM 567 C C . SER A 1 76 ? -16.594 -4.418 -0.828 1 98.12 76 SER A C 1
ATOM 569 O O . SER A 1 76 ? -15.5 -4.414 -1.41 1 98.12 76 SER A O 1
ATOM 571 N N . GLN A 1 77 ? -17.031 -3.438 -0.097 1 97.5 77 GLN A N 1
ATOM 572 C CA . GLN A 1 77 ? -16.281 -2.189 -0.008 1 97.5 77 GLN A CA 1
ATOM 573 C C . GLN A 1 77 ? -14.938 -2.408 0.674 1 97.5 77 GLN A C 1
ATOM 575 O O . GLN A 1 77 ? -13.922 -1.846 0.253 1 97.5 77 GLN A O 1
ATOM 580 N N . GLU A 1 78 ? -14.977 -3.186 1.714 1 97.88 78 GLU A N 1
ATOM 581 C CA . GLU A 1 78 ? -13.727 -3.496 2.412 1 97.88 78 GLU A CA 1
ATOM 582 C C . GLU A 1 78 ? -12.773 -4.281 1.519 1 97.88 78 GLU A C 1
ATOM 584 O O . GLU A 1 78 ? -11.578 -4 1.483 1 97.88 78 GLU A O 1
ATOM 589 N N . LEU A 1 79 ? -13.305 -5.293 0.863 1 98.69 79 LEU A N 1
ATOM 590 C CA . LEU A 1 79 ? -12.477 -6.102 -0.023 1 98.69 79 LEU A CA 1
ATOM 591 C C . LEU A 1 79 ? -11.867 -5.25 -1.133 1 98.69 79 LEU A C 1
ATOM 593 O O . LEU A 1 79 ? -10.68 -5.383 -1.445 1 98.69 79 LEU A O 1
ATOM 597 N N . ILE A 1 80 ? -12.68 -4.379 -1.706 1 98.81 80 ILE A N 1
ATOM 598 C CA . ILE A 1 80 ? -12.211 -3.473 -2.75 1 98.81 80 ILE A CA 1
ATOM 599 C C . ILE A 1 80 ? -11.047 -2.633 -2.219 1 98.81 80 ILE A C 1
ATOM 601 O O . ILE A 1 80 ? -10.016 -2.496 -2.885 1 98.81 80 ILE A O 1
ATOM 605 N N . ALA A 1 81 ? -11.18 -2.082 -1.026 1 98.69 81 ALA A N 1
ATOM 606 C CA . ALA A 1 81 ? -10.148 -1.245 -0.423 1 98.69 81 ALA A CA 1
ATOM 607 C C . ALA A 1 81 ? -8.836 -2.016 -0.268 1 98.69 81 ALA A C 1
ATOM 609 O O . ALA A 1 81 ? -7.766 -1.509 -0.606 1 98.69 81 ALA A O 1
ATOM 610 N N . HIS A 1 82 ? -8.953 -3.23 0.231 1 98.81 82 HIS A N 1
ATOM 611 C CA . HIS A 1 82 ? -7.762 -4.039 0.454 1 98.81 82 HIS A CA 1
ATOM 612 C C . HIS A 1 82 ? -7.094 -4.414 -0.865 1 98.81 82 HIS A C 1
ATOM 614 O O . HIS A 1 82 ? -5.867 -4.457 -0.955 1 98.81 82 HIS A O 1
ATOM 620 N N . LEU A 1 83 ? -7.895 -4.703 -1.894 1 98.94 83 LEU A N 1
ATOM 621 C CA . LEU A 1 83 ? -7.34 -5.02 -3.205 1 98.94 83 LEU A CA 1
ATOM 622 C C . LEU A 1 83 ? -6.629 -3.811 -3.805 1 98.94 83 LEU A C 1
ATOM 624 O O . LEU A 1 83 ? -5.488 -3.92 -4.262 1 98.94 83 LEU A O 1
ATOM 628 N N . ARG A 1 84 ? -7.258 -2.672 -3.793 1 98.88 84 ARG A N 1
ATOM 629 C CA . ARG A 1 84 ? -6.668 -1.459 -4.352 1 98.88 84 ARG A CA 1
ATOM 630 C C . ARG A 1 84 ? -5.391 -1.082 -3.611 1 98.88 84 ARG A C 1
ATOM 632 O O . ARG A 1 84 ? -4.383 -0.737 -4.234 1 98.88 84 ARG A O 1
ATOM 639 N N . TYR A 1 85 ? -5.469 -1.186 -2.283 1 98.88 85 TYR A N 1
ATOM 640 C CA . TYR A 1 85 ? -4.305 -0.908 -1.449 1 98.88 85 TYR A CA 1
ATOM 641 C C . TYR A 1 85 ? -3.102 -1.73 -1.897 1 98.88 85 TYR A C 1
ATOM 643 O O . TYR A 1 85 ? -2.023 -1.184 -2.139 1 98.88 85 TYR A O 1
ATOM 651 N N . GLN A 1 86 ? -3.281 -3.002 -2.023 1 98.94 86 GLN A N 1
ATOM 652 C CA . GLN A 1 86 ? -2.213 -3.941 -2.35 1 98.94 86 GLN A CA 1
ATOM 653 C C . GLN A 1 86 ? -1.74 -3.758 -3.787 1 98.94 86 GLN A C 1
ATOM 655 O O . GLN A 1 86 ? -0.537 -3.729 -4.051 1 98.94 86 GLN A O 1
ATOM 660 N N . LEU A 1 87 ? -2.684 -3.625 -4.738 1 98.94 87 LEU A N 1
ATOM 661 C CA . LEU A 1 87 ? -2.34 -3.453 -6.145 1 98.94 87 LEU A CA 1
ATOM 662 C C . LEU A 1 87 ? -1.601 -2.137 -6.367 1 98.94 87 LEU A C 1
ATOM 664 O O . LEU A 1 87 ? -0.613 -2.092 -7.105 1 98.94 87 LEU A O 1
ATOM 668 N N . GLY A 1 88 ? -2.092 -1.057 -5.73 1 98.94 88 GLY A N 1
ATOM 669 C CA . GLY A 1 88 ? -1.441 0.238 -5.844 1 98.94 88 GLY A CA 1
ATOM 670 C C . GLY A 1 88 ? -0.023 0.242 -5.309 1 98.94 88 GLY A C 1
ATOM 671 O O . GLY A 1 88 ? 0.875 0.83 -5.914 1 98.94 88 GLY A O 1
ATOM 672 N N . ALA A 1 89 ? 0.164 -0.381 -4.121 1 98.88 89 ALA A N 1
ATOM 673 C CA . ALA A 1 89 ? 1.489 -0.474 -3.514 1 98.88 89 ALA A CA 1
ATOM 674 C C . ALA A 1 89 ? 2.486 -1.128 -4.469 1 98.88 89 ALA A C 1
ATOM 676 O O . ALA A 1 89 ? 3.561 -0.58 -4.723 1 98.88 89 ALA A O 1
ATOM 677 N N . LEU A 1 90 ? 2.117 -2.266 -5.02 1 98.94 90 LEU A N 1
ATOM 678 C CA . LEU A 1 90 ? 3.023 -2.963 -5.926 1 98.94 90 LEU A CA 1
ATOM 679 C C . LEU A 1 90 ? 3.236 -2.162 -7.207 1 98.94 90 LEU A C 1
ATOM 681 O O . LEU A 1 90 ? 4.348 -2.111 -7.734 1 98.94 90 LEU A O 1
ATOM 685 N N . LYS A 1 91 ? 2.189 -1.556 -7.766 1 98.88 91 LYS A N 1
ATOM 686 C CA . LYS A 1 91 ? 2.301 -0.791 -9.008 1 98.88 91 LYS A CA 1
ATOM 687 C C . LYS A 1 91 ? 3.332 0.328 -8.867 1 98.88 91 LYS A C 1
ATOM 689 O O . LYS A 1 91 ? 4.141 0.544 -9.773 1 98.88 91 LYS A O 1
ATOM 694 N N . ALA A 1 92 ? 3.273 1.039 -7.758 1 98.88 92 ALA A N 1
ATOM 695 C CA . ALA A 1 92 ? 4.203 2.146 -7.562 1 98.88 92 ALA A CA 1
ATOM 696 C C . ALA A 1 92 ? 5.645 1.65 -7.504 1 98.88 92 ALA A C 1
ATOM 698 O O . ALA A 1 92 ? 6.555 2.311 -8.008 1 98.88 92 ALA A O 1
ATOM 699 N N . ILE A 1 93 ? 5.855 0.536 -6.852 1 98.81 93 ILE A N 1
ATOM 700 C CA . ILE A 1 93 ? 7.191 -0.044 -6.773 1 98.81 93 ILE A CA 1
ATOM 701 C C . ILE A 1 93 ? 7.641 -0.5 -8.164 1 98.81 93 ILE A C 1
ATOM 703 O O . ILE A 1 93 ? 8.773 -0.239 -8.57 1 98.81 93 ILE A O 1
ATOM 707 N N . CYS A 1 94 ? 6.758 -1.167 -8.898 1 98.81 94 CYS A N 1
ATOM 708 C CA . CYS A 1 94 ? 7.07 -1.581 -10.266 1 98.81 94 CYS A CA 1
ATOM 709 C C . CYS A 1 94 ? 7.414 -0.377 -11.133 1 98.81 94 CYS A C 1
ATOM 711 O O . CYS A 1 94 ? 8.422 -0.385 -11.836 1 98.81 94 CYS A O 1
ATOM 713 N N . ASP A 1 95 ? 6.594 0.654 -11.07 1 98.5 95 ASP A N 1
ATOM 714 C CA . ASP A 1 95 ? 6.836 1.857 -11.859 1 98.5 95 ASP A CA 1
ATOM 715 C C . ASP A 1 95 ? 8.219 2.441 -11.562 1 98.5 95 ASP A C 1
ATOM 717 O O . ASP A 1 95 ? 8.938 2.846 -12.477 1 98.5 95 ASP A O 1
ATOM 721 N N . GLY A 1 96 ? 8.555 2.479 -10.32 1 97.38 96 GLY A N 1
ATOM 722 C CA . GLY A 1 96 ? 9.844 3.01 -9.906 1 97.38 96 GLY A CA 1
ATOM 723 C C . GLY A 1 96 ? 11.023 2.213 -10.445 1 97.38 96 GLY A C 1
ATOM 724 O O . GLY A 1 96 ? 12.102 2.764 -10.664 1 97.38 96 GLY A O 1
ATOM 725 N N . GLU A 1 97 ? 10.781 0.939 -10.648 1 97.25 97 GLU A N 1
ATOM 726 C CA . GLU A 1 97 ? 11.836 0.056 -11.133 1 97.25 97 GLU A CA 1
ATOM 727 C C . GLU A 1 97 ? 11.758 -0.136 -12.641 1 97.25 97 GLU A C 1
ATOM 729 O O . GLU A 1 97 ? 12.555 -0.878 -13.219 1 97.25 97 GLU A O 1
ATOM 734 N N . GLY A 1 98 ? 10.828 0.522 -13.289 1 97.69 98 GLY A N 1
ATOM 735 C CA . GLY A 1 98 ? 10.648 0.368 -14.727 1 97.69 98 GLY A CA 1
ATOM 736 C C . GLY A 1 98 ? 10.086 -0.986 -15.109 1 97.69 98 GLY A C 1
ATOM 737 O O . GLY A 1 98 ? 10.492 -1.565 -16.125 1 97.69 98 GLY A O 1
ATOM 738 N N . ALA A 1 99 ? 9.289 -1.558 -14.289 1 98.38 99 ALA A N 1
ATOM 739 C CA . ALA A 1 99 ? 8.617 -2.832 -14.523 1 98.38 99 ALA A CA 1
ATOM 740 C C . ALA A 1 99 ? 7.102 -2.654 -14.57 1 98.38 99 ALA A C 1
ATOM 742 O O . ALA A 1 99 ? 6.59 -1.561 -14.312 1 98.38 99 ALA A O 1
ATOM 743 N N . VAL A 1 100 ? 6.395 -3.691 -14.969 1 98.38 100 VAL A N 1
ATOM 744 C CA . VAL A 1 100 ? 4.938 -3.609 -15.062 1 98.38 100 VAL A CA 1
ATOM 745 C C . VAL A 1 100 ? 4.312 -4.863 -14.461 1 98.38 100 VAL A C 1
ATOM 747 O O . VAL A 1 100 ? 4.918 -5.938 -14.469 1 98.38 100 VAL A O 1
ATOM 750 N N . ILE A 1 101 ? 3.184 -4.719 -13.852 1 98.81 101 ILE A N 1
ATOM 751 C CA . ILE A 1 101 ? 2.369 -5.844 -13.414 1 98.81 101 ILE A CA 1
ATOM 752 C C . ILE A 1 101 ? 1.597 -6.418 -14.602 1 98.81 101 ILE A C 1
ATOM 754 O O . ILE A 1 101 ? 1.002 -5.672 -15.383 1 98.81 101 ILE A O 1
ATOM 758 N N . SER A 1 102 ? 1.539 -7.734 -14.68 1 98.81 102 SER A N 1
ATOM 759 C CA . SER A 1 102 ? 0.904 -8.336 -15.844 1 98.81 102 SER A CA 1
ATOM 760 C C . SER A 1 102 ? -0.385 -9.055 -15.461 1 98.81 102 SER A C 1
ATOM 762 O O . SER A 1 102 ? -1.264 -9.258 -16.297 1 98.81 102 SER A O 1
ATOM 764 N N . TYR A 1 103 ? -0.466 -9.438 -14.234 1 98.94 103 TYR A N 1
ATOM 765 C CA . TYR A 1 103 ? -1.634 -10.195 -13.805 1 98.94 103 TYR A CA 1
ATOM 766 C C . TYR A 1 103 ? -1.802 -10.141 -12.289 1 98.94 103 TYR A C 1
ATOM 768 O O . TYR A 1 103 ? -0.936 -9.617 -11.586 1 98.94 103 TYR A O 1
ATOM 776 N N . VAL A 1 104 ? -2.957 -10.586 -11.859 1 98.94 104 VAL A N 1
ATOM 777 C CA . VAL A 1 104 ? -3.268 -10.695 -10.438 1 98.94 104 VAL A CA 1
ATOM 778 C C . VAL A 1 104 ? -3.609 -12.141 -10.094 1 98.94 104 VAL A C 1
ATOM 780 O O . VAL A 1 104 ? -4.352 -12.797 -10.82 1 98.94 104 VAL A O 1
ATOM 783 N N . LYS A 1 105 ? -3.035 -12.641 -9.07 1 98.88 105 LYS A N 1
ATOM 784 C CA . LYS A 1 105 ? -3.369 -13.938 -8.492 1 98.88 105 LYS A CA 1
ATOM 785 C C . LYS A 1 105 ? -3.672 -13.812 -7.004 1 98.88 105 LYS A C 1
ATOM 787 O O . LYS A 1 105 ? -2.758 -13.688 -6.188 1 98.88 105 LYS A O 1
ATOM 792 N N . PRO A 1 106 ? -4.992 -13.922 -6.68 1 98.81 106 PRO A N 1
ATOM 793 C CA . PRO A 1 106 ? -5.285 -13.844 -5.246 1 98.81 106 PRO A CA 1
ATOM 794 C C . PRO A 1 106 ? -4.57 -14.93 -4.441 1 98.81 106 PRO A C 1
ATOM 796 O O . PRO A 1 106 ? -4.262 -16 -4.973 1 98.81 106 PRO A O 1
ATOM 799 N N . HIS A 1 107 ? -4.312 -14.633 -3.232 1 97.81 107 HIS A N 1
ATOM 800 C CA . HIS A 1 107 ? -3.562 -15.523 -2.355 1 97.81 107 HIS A CA 1
ATOM 801 C C . HIS A 1 107 ? -4.48 -16.219 -1.354 1 97.81 107 HIS A C 1
ATOM 803 O O . HIS A 1 107 ? -5.438 -15.609 -0.863 1 97.81 107 HIS A O 1
ATOM 809 N N . GLY A 1 108 ? -4.172 -17.422 -1.061 1 94.75 108 GLY A N 1
ATOM 810 C CA . GLY A 1 108 ? -4.66 -18.094 0.134 1 94.75 108 GLY A CA 1
ATOM 811 C C . GLY A 1 108 ? -6.172 -18.203 0.183 1 94.75 108 GLY A C 1
ATOM 812 O O . GLY A 1 108 ? -6.801 -18.656 -0.777 1 94.75 108 GLY A O 1
ATOM 813 N N . ALA A 1 109 ? -6.73 -17.797 1.361 1 96.31 109 ALA A N 1
ATOM 814 C CA . ALA A 1 109 ? -8.172 -17.906 1.583 1 96.31 109 ALA A CA 1
ATOM 815 C C . ALA A 1 109 ? -8.945 -17.062 0.568 1 96.31 109 ALA A C 1
ATOM 817 O O . ALA A 1 109 ? -10.047 -17.453 0.151 1 96.31 109 ALA A O 1
ATOM 818 N N . LEU A 1 110 ? -8.375 -15.969 0.182 1 98.25 110 LEU A N 1
ATOM 819 C CA . LEU A 1 110 ? -9.031 -15.133 -0.821 1 98.25 110 LEU A CA 1
ATOM 820 C C . LEU A 1 110 ? -9.18 -15.883 -2.141 1 98.25 110 LEU A C 1
ATOM 822 O O . LEU A 1 110 ? -10.258 -15.883 -2.744 1 98.25 110 LEU A O 1
ATOM 826 N N . TYR A 1 111 ? -8.141 -16.547 -2.607 1 97.31 111 TYR A N 1
ATOM 827 C CA . TYR A 1 111 ? -8.125 -17.391 -3.799 1 97.31 111 TYR A CA 1
ATOM 828 C C . TYR A 1 111 ? -9.18 -18.484 -3.705 1 97.31 111 TYR A C 1
ATOM 830 O O . TYR A 1 111 ? -10 -18.656 -4.609 1 97.31 111 TYR A O 1
ATOM 838 N N . ASN A 1 112 ? -9.148 -19.141 -2.625 1 94 112 ASN A N 1
ATOM 839 C CA . ASN A 1 112 ? -10.016 -20.297 -2.445 1 94 112 ASN A CA 1
ATOM 840 C C . ASN A 1 112 ? -11.484 -19.891 -2.363 1 94 112 ASN A C 1
ATOM 842 O O . ASN A 1 112 ? -12.352 -20.547 -2.939 1 94 112 ASN A O 1
ATOM 846 N N . GLN A 1 113 ? -11.727 -18.828 -1.646 1 96.44 113 GLN A N 1
ATOM 847 C CA . GLN A 1 113 ? -13.102 -18.344 -1.564 1 96.44 113 GLN A CA 1
ATOM 848 C C . GLN A 1 113 ? -13.594 -17.844 -2.918 1 96.44 113 GLN A C 1
ATOM 850 O O . GLN A 1 113 ? -14.727 -18.109 -3.314 1 96.44 113 GLN A O 1
ATOM 855 N N . ALA A 1 114 ? -12.742 -17.156 -3.604 1 97.88 114 ALA A N 1
ATOM 856 C CA . ALA A 1 114 ? -13.125 -16.609 -4.902 1 97.88 114 ALA A CA 1
ATOM 857 C C . ALA A 1 114 ? -13.406 -17.719 -5.906 1 97.88 114 ALA A C 1
ATOM 859 O O . ALA A 1 114 ? -14.195 -17.531 -6.84 1 97.88 114 ALA A O 1
ATOM 860 N N . ALA A 1 115 ? -12.773 -18.844 -5.746 1 96.75 115 ALA A N 1
ATOM 861 C CA . ALA A 1 115 ? -12.945 -19.969 -6.66 1 96.75 115 ALA A CA 1
ATOM 862 C C . ALA A 1 115 ? -14.359 -20.531 -6.594 1 96.75 115 ALA A C 1
ATOM 864 O O . ALA A 1 115 ? -14.82 -21.203 -7.52 1 96.75 115 ALA A O 1
ATOM 865 N N . LYS A 1 116 ? -15.094 -20.203 -5.484 1 95 116 LYS A N 1
ATOM 866 C CA . LYS A 1 116 ? -16.375 -20.875 -5.316 1 95 116 LYS A CA 1
ATOM 867 C C . LYS A 1 116 ? -17.484 -19.859 -4.98 1 95 116 LYS A C 1
ATOM 869 O O . LYS A 1 116 ? -18.672 -20.203 -5.027 1 95 116 LYS A O 1
ATOM 874 N N . ASP A 1 117 ? -17.141 -18.656 -4.582 1 97.25 117 ASP A N 1
ATOM 875 C CA . ASP A 1 117 ? -18.109 -17.625 -4.188 1 97.25 117 ASP A CA 1
ATOM 876 C C . ASP A 1 117 ? -18.234 -16.562 -5.27 1 97.25 117 ASP A C 1
ATOM 878 O O . ASP A 1 117 ? -17.312 -15.773 -5.48 1 97.25 117 ASP A O 1
ATOM 882 N N . GLU A 1 118 ? -19.375 -16.484 -5.848 1 98.19 118 GLU A N 1
ATOM 883 C CA . GLU A 1 118 ? -19.594 -15.594 -6.98 1 98.19 118 GLU A CA 1
ATOM 884 C C . GLU A 1 118 ? -19.406 -14.133 -6.578 1 98.19 118 GLU A C 1
ATOM 886 O O . GLU A 1 118 ? -18.859 -13.336 -7.34 1 98.19 118 GLU A O 1
ATOM 891 N N . LYS A 1 119 ? -19.938 -13.758 -5.461 1 98.19 119 LYS A N 1
ATOM 892 C CA . LYS A 1 119 ? -19.859 -12.367 -5.012 1 98.19 119 LYS A CA 1
ATOM 893 C C . LYS A 1 119 ? -18.406 -11.914 -4.875 1 98.19 119 LYS A C 1
ATOM 895 O O . LYS A 1 119 ? -18.016 -10.867 -5.387 1 98.19 119 LYS A O 1
ATOM 900 N N . ILE A 1 120 ? -17.625 -12.719 -4.207 1 98.62 120 ILE A N 1
ATOM 901 C CA . ILE A 1 120 ? -16.219 -12.391 -4.004 1 98.62 120 ILE A CA 1
ATOM 902 C C . ILE A 1 120 ? -15.492 -12.359 -5.348 1 98.62 120 ILE A C 1
ATOM 904 O O . ILE A 1 120 ? -14.719 -11.445 -5.621 1 98.62 120 ILE A O 1
ATOM 908 N N . ALA A 1 121 ? -15.75 -13.391 -6.172 1 98.81 121 ALA A N 1
ATOM 909 C CA . ALA A 1 121 ? -15.133 -13.461 -7.492 1 98.81 121 ALA A CA 1
ATOM 910 C C . ALA A 1 121 ? -15.438 -12.219 -8.312 1 98.81 121 ALA A C 1
ATOM 912 O O . ALA A 1 121 ? -14.555 -11.664 -8.969 1 98.81 121 ALA A O 1
ATOM 913 N N . ARG A 1 122 ? -16.656 -11.766 -8.289 1 98.75 122 ARG A N 1
ATOM 914 C CA . ARG A 1 122 ? -17.078 -10.602 -9.062 1 98.75 122 ARG A CA 1
ATOM 915 C C . ARG A 1 122 ? -16.406 -9.328 -8.547 1 98.75 122 ARG A C 1
ATOM 917 O O . ARG A 1 122 ? -15.992 -8.477 -9.328 1 98.75 122 ARG A O 1
ATOM 924 N N . VAL A 1 123 ? -16.328 -9.18 -7.234 1 98.75 123 VAL A N 1
ATOM 925 C CA . VAL A 1 123 ? -15.672 -8.016 -6.648 1 98.75 123 VAL A CA 1
ATOM 926 C C . VAL A 1 123 ? -14.211 -7.98 -7.086 1 98.75 123 VAL A C 1
ATOM 928 O O . VAL A 1 123 ? -13.703 -6.926 -7.477 1 98.75 123 VAL A O 1
ATOM 931 N N . ILE A 1 124 ? -13.531 -9.109 -7.055 1 98.88 124 ILE A N 1
ATOM 932 C CA . ILE A 1 124 ? -12.133 -9.18 -7.465 1 98.88 124 ILE A CA 1
ATOM 933 C C . ILE A 1 124 ? -12.008 -8.789 -8.938 1 98.88 124 ILE A C 1
ATOM 935 O O . ILE A 1 124 ? -11.211 -7.922 -9.289 1 98.88 124 ILE A O 1
ATOM 939 N N . ALA A 1 125 ? -12.812 -9.406 -9.773 1 98.88 125 ALA A N 1
ATOM 940 C CA . ALA A 1 125 ? -12.734 -9.18 -11.211 1 98.88 125 ALA A CA 1
ATOM 941 C C . ALA A 1 125 ? -12.984 -7.715 -11.547 1 98.88 125 ALA A C 1
ATOM 943 O O . ALA A 1 125 ? -12.219 -7.102 -12.297 1 98.88 125 ALA A O 1
ATOM 944 N N . GLN A 1 126 ? -13.992 -7.16 -10.977 1 98.69 126 GLN A N 1
ATOM 945 C CA . GLN A 1 126 ? -14.352 -5.77 -11.258 1 98.69 126 GLN A CA 1
ATOM 946 C C . GLN A 1 126 ? -13.273 -4.816 -10.742 1 98.69 126 GLN A C 1
ATOM 948 O O . GLN A 1 126 ? -12.938 -3.834 -11.406 1 98.69 126 GLN A O 1
ATOM 953 N N . THR A 1 127 ? -12.805 -5.074 -9.562 1 98.81 127 THR A N 1
ATOM 954 C CA . THR A 1 127 ? -11.781 -4.223 -8.969 1 98.81 127 THR A CA 1
ATOM 955 C C . THR A 1 127 ? -10.508 -4.242 -9.82 1 98.81 127 THR A C 1
ATOM 957 O O . THR A 1 127 ? -9.922 -3.195 -10.086 1 98.81 127 THR A O 1
ATOM 960 N N . VAL A 1 128 ? -10.07 -5.434 -10.25 1 98.88 128 VAL A N 1
ATOM 961 C CA . VAL A 1 128 ? -8.883 -5.574 -11.078 1 98.88 128 VAL A CA 1
ATOM 962 C C . VAL A 1 128 ? -9.094 -4.867 -12.414 1 98.88 128 VAL A C 1
ATOM 964 O O . VAL A 1 128 ? -8.211 -4.141 -12.883 1 98.88 128 VAL A O 1
ATOM 967 N N . TYR A 1 129 ? -10.25 -5.035 -13.023 1 98.69 129 TYR A N 1
ATOM 968 C CA . TYR A 1 129 ? -10.562 -4.406 -14.297 1 98.69 129 TYR A CA 1
ATOM 969 C C . TYR A 1 129 ? -10.531 -2.887 -14.18 1 98.69 129 TYR A C 1
ATOM 971 O O . TYR A 1 129 ? -10 -2.197 -15.047 1 98.69 129 TYR A O 1
ATOM 979 N N . GLN A 1 130 ? -11.125 -2.371 -13.125 1 97.94 130 GLN A N 1
ATOM 980 C CA . GLN A 1 130 ? -11.148 -0.929 -12.898 1 97.94 130 GLN A CA 1
ATOM 981 C C . GLN A 1 130 ? -9.75 -0.389 -12.633 1 97.94 130 GLN A C 1
ATOM 983 O O . GLN A 1 130 ? -9.422 0.733 -13.023 1 97.94 130 GLN A O 1
ATOM 988 N N . PHE A 1 131 ? -8.961 -1.108 -11.977 1 98.56 131 PHE A N 1
ATOM 989 C CA . PHE A 1 131 ? -7.586 -0.718 -11.68 1 98.56 131 PHE A CA 1
ATOM 990 C C . PHE A 1 131 ? -6.762 -0.628 -12.961 1 98.56 131 PHE A C 1
ATOM 992 O O . PHE A 1 131 ? -6.055 0.357 -13.18 1 98.56 131 PHE A O 1
ATOM 999 N N . ASP A 1 132 ? -6.809 -1.619 -13.789 1 98.44 132 ASP A N 1
ATOM 1000 C CA . ASP A 1 132 ? -6.152 -1.7 -15.094 1 98.44 132 ASP A CA 1
ATOM 1001 C C . ASP A 1 132 ? -6.781 -2.791 -15.953 1 98.44 132 ASP A C 1
ATOM 1003 O O . ASP A 1 132 ? -6.586 -3.982 -15.703 1 98.44 132 ASP A O 1
ATOM 1007 N N . PRO A 1 133 ? -7.484 -2.455 -16.984 1 98.06 133 PRO A N 1
ATOM 1008 C CA . PRO A 1 133 ? -8.227 -3.438 -17.766 1 98.06 133 PRO A CA 1
ATOM 1009 C C . PRO A 1 133 ? -7.316 -4.379 -18.547 1 98.06 133 PRO A C 1
ATOM 1011 O O . PRO A 1 133 ? -7.781 -5.379 -19.109 1 98.06 133 PRO A O 1
ATOM 1014 N N . ASN A 1 134 ? -6.047 -4.09 -18.609 1 98.31 134 ASN A N 1
ATOM 1015 C CA . ASN A 1 134 ? -5.113 -4.926 -19.344 1 98.31 134 ASN A CA 1
ATOM 1016 C C . ASN A 1 134 ? -4.57 -6.062 -18.484 1 98.31 134 ASN A C 1
ATOM 1018 O O . ASN A 1 134 ? -3.912 -6.973 -19 1 98.31 134 ASN A O 1
ATOM 1022 N N . LEU A 1 135 ? -4.816 -6.02 -17.203 1 98.81 135 LEU A N 1
ATOM 1023 C CA . LEU A 1 135 ? -4.352 -7.082 -16.312 1 98.81 135 LEU A CA 1
ATOM 1024 C C . LEU A 1 135 ? -5.141 -8.367 -16.547 1 98.81 135 LEU A C 1
ATOM 1026 O O . LEU A 1 135 ? -6.332 -8.32 -16.859 1 98.81 135 LEU A O 1
ATOM 1030 N N . LYS A 1 136 ? -4.504 -9.477 -16.344 1 98.88 136 LYS A N 1
ATOM 1031 C CA . LYS A 1 136 ? -5.168 -10.781 -16.344 1 98.88 136 LYS A CA 1
ATOM 1032 C C . LYS A 1 136 ? -5.406 -11.266 -14.914 1 98.88 136 LYS A C 1
ATOM 1034 O O . LYS A 1 136 ? -4.77 -10.781 -13.977 1 98.88 136 LYS A O 1
ATOM 1039 N N . LEU A 1 137 ? -6.379 -12.117 -14.781 1 98.94 137 LEU A N 1
ATOM 1040 C CA . LEU A 1 137 ? -6.613 -12.773 -13.5 1 98.94 137 LEU A CA 1
ATOM 1041 C C . LEU A 1 137 ? -6.219 -14.25 -13.562 1 98.94 137 LEU A C 1
ATOM 1043 O O . LEU A 1 137 ? -6.746 -15 -14.391 1 98.94 137 LEU A O 1
ATOM 1047 N N . MET A 1 138 ? -5.234 -14.625 -12.727 1 98.88 138 MET A N 1
ATOM 1048 C CA . MET A 1 138 ? -4.84 -16.031 -12.625 1 98.88 138 MET A CA 1
ATOM 1049 C C . MET A 1 138 ? -5.602 -16.734 -11.5 1 98.88 138 MET A C 1
ATOM 1051 O O . MET A 1 138 ? -5.695 -16.203 -10.391 1 98.88 138 MET A O 1
ATOM 1055 N N . GLY A 1 139 ? -6.137 -17.812 -11.805 1 98.44 139 GLY A N 1
ATOM 1056 C CA . GLY A 1 139 ? -6.898 -18.594 -10.844 1 98.44 139 GLY A CA 1
ATOM 1057 C C . GLY A 1 139 ? -6.953 -20.062 -11.18 1 98.44 139 GLY A C 1
ATOM 1058 O O . GLY A 1 139 ? -6.402 -20.5 -12.195 1 98.44 139 GLY A O 1
ATOM 1059 N N . LEU A 1 140 ? -7.617 -20.781 -10.344 1 97.62 140 LEU A N 1
ATOM 1060 C CA . LEU A 1 140 ? -7.711 -22.234 -10.5 1 97.62 140 LEU A CA 1
ATOM 1061 C C . LEU A 1 140 ? -8.422 -22.594 -11.797 1 97.62 140 LEU A C 1
ATOM 1063 O O . LEU A 1 140 ? -9.516 -22.094 -12.078 1 97.62 140 LEU A O 1
ATOM 1067 N N . ALA A 1 141 ? -7.781 -23.453 -12.539 1 97.5 141 ALA A N 1
ATOM 1068 C CA . ALA A 1 141 ? -8.375 -23.922 -13.789 1 97.5 141 ALA A CA 1
ATOM 1069 C C . ALA A 1 141 ? -9.797 -24.422 -13.57 1 97.5 141 ALA A C 1
ATOM 1071 O O . ALA A 1 141 ? -10.047 -25.219 -12.672 1 97.5 141 ALA A O 1
ATOM 1072 N N . GLY A 1 142 ? -10.719 -23.812 -14.336 1 95.56 142 GLY A N 1
ATOM 1073 C CA . GLY A 1 142 ? -12.102 -24.266 -14.305 1 95.56 142 GLY A CA 1
ATOM 1074 C C . GLY A 1 142 ? -12.906 -23.688 -13.164 1 95.56 142 GLY A C 1
ATOM 1075 O O . GLY A 1 142 ? -14.086 -24 -13 1 95.56 142 GLY A O 1
ATOM 1076 N N . SER A 1 143 ? -12.398 -22.844 -12.43 1 96.69 143 SER A N 1
ATOM 1077 C CA . SER A 1 143 ? -13.07 -22.328 -11.242 1 96.69 143 SER A CA 1
ATOM 1078 C C . SER A 1 143 ? -14.117 -21.281 -11.609 1 96.69 143 SER A C 1
ATOM 1080 O O . SER A 1 143 ? -14.078 -20.719 -12.703 1 96.69 143 SER A O 1
ATOM 1082 N N . LEU A 1 144 ? -15 -21.109 -10.703 1 97.62 144 LEU A N 1
ATOM 1083 C CA . LEU A 1 144 ? -16 -20.047 -10.805 1 97.62 144 LEU A CA 1
ATOM 1084 C C . LEU A 1 144 ? -15.336 -18.688 -10.945 1 97.62 144 LEU A C 1
ATOM 1086 O O . LEU A 1 144 ? -15.82 -17.828 -11.68 1 97.62 144 LEU A O 1
ATOM 1090 N N . MET A 1 145 ? -14.234 -18.484 -10.305 1 98.19 145 MET A N 1
ATOM 1091 C CA . MET A 1 145 ? -13.508 -17.219 -10.328 1 98.19 145 MET A CA 1
ATOM 1092 C C . MET A 1 145 ? -13.133 -16.828 -11.758 1 98.19 145 MET A C 1
ATOM 1094 O O . MET A 1 145 ? -13.359 -15.695 -12.18 1 98.19 145 MET A O 1
ATOM 1098 N N . LEU A 1 146 ? -12.562 -17.766 -12.508 1 98.44 146 LEU A N 1
ATOM 1099 C CA . LEU A 1 146 ? -12.141 -17.469 -13.875 1 98.44 146 LEU A CA 1
ATOM 1100 C C . LEU A 1 146 ? -13.344 -17.234 -14.781 1 98.44 146 LEU A C 1
ATOM 1102 O O . LEU A 1 146 ? -13.305 -16.359 -15.648 1 98.44 146 LEU A O 1
ATOM 1106 N N . ARG A 1 147 ? -14.391 -18 -14.539 1 98.25 147 ARG A N 1
ATOM 1107 C CA . ARG A 1 147 ? -15.602 -17.781 -15.32 1 98.25 147 ARG A CA 1
ATOM 1108 C C . ARG A 1 147 ? -16.156 -16.375 -15.117 1 98.25 147 ARG A C 1
ATOM 1110 O O . ARG A 1 147 ? -16.469 -15.688 -16.078 1 98.25 147 ARG A O 1
ATOM 1117 N N . ILE A 1 148 ? -16.25 -15.992 -13.883 1 98.69 148 ILE A N 1
ATOM 1118 C CA . ILE A 1 148 ? -16.781 -14.672 -13.555 1 98.69 148 ILE A CA 1
ATOM 1119 C C . ILE A 1 148 ? -15.859 -13.586 -14.109 1 98.69 148 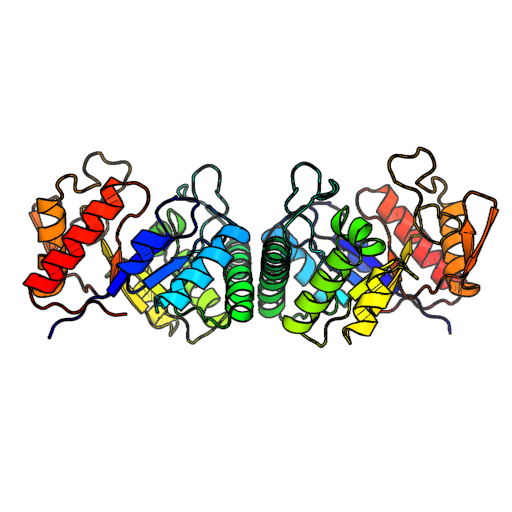ILE A C 1
ATOM 1121 O O . ILE A 1 148 ? -16.328 -12.562 -14.609 1 98.69 148 ILE A O 1
ATOM 1125 N N . ALA A 1 149 ? -14.539 -13.805 -14 1 98.69 149 ALA A N 1
ATOM 1126 C CA . ALA A 1 149 ? -13.594 -12.844 -14.547 1 98.69 149 ALA A CA 1
ATOM 1127 C C . ALA A 1 149 ? -13.836 -12.625 -16.047 1 98.69 149 ALA A C 1
ATOM 1129 O O . ALA A 1 149 ? -13.844 -11.484 -16.516 1 98.69 149 ALA A O 1
ATOM 1130 N N . GLU A 1 150 ? -14.062 -13.664 -16.766 1 98.25 150 GLU A N 1
ATOM 1131 C CA . GLU A 1 150 ? -14.344 -13.562 -18.203 1 98.25 150 GLU A CA 1
ATOM 1132 C C . GLU A 1 150 ? -15.656 -12.828 -18.453 1 98.25 150 GLU A C 1
ATOM 1134 O O . GLU A 1 150 ? -15.766 -12.047 -19.406 1 98.25 150 GLU A O 1
ATOM 1139 N N . GLU A 1 151 ? -16.609 -13.109 -17.641 1 98.19 151 GLU A N 1
ATOM 1140 C CA . GLU A 1 151 ? -17.875 -12.398 -17.75 1 98.19 151 GLU A CA 1
ATOM 1141 C C . GLU A 1 151 ? -17.688 -10.898 -17.562 1 98.19 151 GLU A C 1
ATOM 1143 O O . GLU A 1 151 ? -18.422 -10.094 -18.141 1 98.19 151 GLU A O 1
ATOM 1148 N N . GLU A 1 152 ? -16.734 -10.547 -16.734 1 97.5 152 GLU A N 1
ATOM 1149 C CA . GLU A 1 152 ? -16.438 -9.148 -16.453 1 97.5 152 GLU A CA 1
ATOM 1150 C C . GLU A 1 152 ? -15.414 -8.594 -17.438 1 97.5 152 GLU A C 1
ATOM 1152 O O . GLU A 1 152 ? -14.82 -7.539 -17.188 1 97.5 152 GLU A O 1
ATOM 1157 N N . LYS A 1 153 ? -15.039 -9.352 -18.484 1 96.88 153 LYS A N 1
ATOM 1158 C CA . LYS A 1 153 ? -14.211 -8.945 -19.609 1 96.88 153 LYS A CA 1
ATOM 1159 C C . LYS A 1 153 ? -12.734 -8.906 -19.234 1 96.88 153 LYS A C 1
ATOM 1161 O O . LYS A 1 153 ? -11.945 -8.188 -19.844 1 96.88 153 LYS A O 1
ATOM 1166 N N . LEU A 1 154 ? -12.445 -9.555 -18.172 1 97.75 154 LEU A N 1
ATOM 1167 C CA . LEU A 1 154 ? -11.047 -9.711 -17.797 1 97.75 154 LEU A CA 1
ATOM 1168 C C . LEU A 1 154 ? -10.445 -10.961 -18.453 1 97.75 154 LEU A C 1
ATOM 1170 O O . LEU A 1 154 ? -11.086 -12.008 -18.5 1 97.75 154 LEU A O 1
ATOM 1174 N N . GLN A 1 155 ? -9.266 -10.805 -19.031 1 98.12 155 GLN A N 1
ATOM 1175 C CA . GLN A 1 155 ? -8.547 -11.992 -19.484 1 98.12 155 GLN A CA 1
ATOM 1176 C C . GLN A 1 155 ? -8.094 -12.844 -18.312 1 98.12 155 GLN A C 1
ATOM 1178 O O . GLN A 1 155 ? -7.938 -12.336 -17.188 1 98.12 155 GLN A O 1
ATOM 1183 N N . THR A 1 156 ? -7.93 -14.109 -18.578 1 98.69 156 THR A N 1
ATOM 1184 C CA . THR A 1 156 ? -7.637 -15.008 -17.469 1 98.69 156 THR A CA 1
ATOM 1185 C C . THR A 1 156 ? -6.438 -15.891 -17.781 1 98.69 156 THR A C 1
ATOM 1187 O O . THR A 1 156 ? -6.023 -15.992 -18.938 1 98.69 156 THR A O 1
ATOM 1190 N N . ILE A 1 157 ? -5.746 -16.391 -16.766 1 98.81 157 ILE A N 1
ATOM 1191 C CA . ILE A 1 157 ? -4.711 -17.422 -16.812 1 98.81 157 ILE A CA 1
ATOM 1192 C C . ILE A 1 157 ? -5.145 -18.625 -15.992 1 98.81 157 ILE A C 1
ATOM 1194 O O . ILE A 1 157 ? -5.328 -18.516 -14.773 1 98.81 157 ILE A O 1
ATOM 1198 N N . SER A 1 158 ? -5.281 -19.75 -16.656 1 98.44 158 SER A N 1
ATOM 1199 C CA . SER A 1 158 ? -5.695 -20.984 -16 1 98.44 158 SER A CA 1
ATOM 1200 C C . SER A 1 158 ? -4.52 -21.656 -15.297 1 98.44 158 SER A C 1
ATOM 1202 O O . SER A 1 158 ? -3.59 -22.125 -15.953 1 98.44 158 SER A O 1
ATOM 1204 N N . GLU A 1 159 ? -4.672 -21.75 -14.023 1 98.44 159 GLU A N 1
ATOM 1205 C CA . GLU A 1 159 ? -3.576 -22.25 -13.195 1 98.44 159 GLU A CA 1
ATOM 1206 C C . GLU A 1 159 ? -3.863 -23.656 -12.688 1 98.44 159 GLU A C 1
ATOM 1208 O O . GLU A 1 159 ? -4.996 -23.969 -12.312 1 98.44 159 GLU A O 1
ATOM 1213 N N . VAL A 1 160 ? -2.816 -24.406 -12.656 1 97.62 160 VAL A N 1
ATOM 1214 C CA . VAL A 1 160 ? -2.869 -25.734 -12.047 1 97.62 160 VAL A CA 1
ATOM 1215 C C . VAL A 1 160 ? -1.719 -25.891 -11.055 1 97.62 160 VAL A C 1
ATOM 1217 O O . VAL A 1 160 ? -0.795 -25.078 -11.023 1 97.62 160 VAL A O 1
ATOM 1220 N N . PHE A 1 161 ? -1.813 -26.891 -10.211 1 95.5 161 PHE A N 1
ATOM 1221 C CA . PHE A 1 161 ? -0.851 -27.047 -9.125 1 95.5 161 PHE A CA 1
ATOM 1222 C C . PHE A 1 161 ? -0.106 -28.375 -9.25 1 95.5 161 PHE A C 1
ATOM 1224 O O . PHE A 1 161 ? -0.72 -29.422 -9.477 1 95.5 161 PHE A O 1
ATOM 1231 N N . ALA A 1 162 ? 1.135 -28.281 -9.062 1 92.06 162 ALA A N 1
ATOM 1232 C CA . ALA A 1 162 ? 1.979 -29.469 -9.18 1 92.06 162 ALA A CA 1
ATOM 1233 C C . ALA A 1 162 ? 1.823 -30.391 -7.969 1 92.06 162 ALA A C 1
ATOM 1235 O O . ALA A 1 162 ? 1.846 -31.609 -8.094 1 92.06 162 ALA A O 1
ATOM 1236 N N . ASP A 1 163 ? 1.592 -29.797 -6.816 1 91.38 163 ASP A N 1
ATOM 1237 C CA . ASP A 1 163 ? 1.794 -30.547 -5.586 1 91.38 163 ASP A CA 1
ATOM 1238 C C . ASP A 1 163 ? 0.51 -30.609 -4.762 1 91.38 163 ASP A C 1
ATOM 1240 O O . ASP A 1 163 ? 0.559 -30.719 -3.533 1 91.38 163 ASP A O 1
ATOM 1244 N N . ARG A 1 164 ? -0.554 -30.422 -5.383 1 93.12 164 ARG A N 1
ATOM 1245 C CA . ARG A 1 164 ? -1.845 -30.547 -4.715 1 93.12 164 ARG A CA 1
ATOM 1246 C C . ARG A 1 164 ? -2.707 -31.609 -5.367 1 93.12 164 ARG A C 1
ATOM 1248 O O . ARG A 1 164 ? -2.693 -31.766 -6.59 1 93.12 164 ARG A O 1
ATOM 1255 N N . HIS A 1 165 ? -3.447 -32.344 -4.531 1 95.12 165 HIS A N 1
ATOM 1256 C CA . HIS A 1 165 ? -4.414 -33.281 -5.07 1 95.12 165 HIS A CA 1
ATOM 1257 C C . HIS A 1 165 ? -5.707 -32.594 -5.473 1 95.12 165 HIS A C 1
ATOM 1259 O O . HIS A 1 165 ? -6.047 -31.531 -4.926 1 95.12 165 HIS A O 1
ATOM 1265 N N . TYR A 1 166 ? -6.355 -33.156 -6.344 1 96.06 166 TYR A N 1
ATOM 1266 C CA . TYR A 1 166 ? -7.57 -32.594 -6.91 1 96.06 166 TYR A CA 1
ATOM 1267 C C . TYR A 1 166 ? -8.797 -33.406 -6.512 1 96.06 166 TYR A C 1
ATOM 1269 O O . TYR A 1 166 ? -8.719 -34.625 -6.383 1 96.06 166 TYR A O 1
ATOM 1277 N N . MET A 1 167 ? -9.914 -32.688 -6.328 1 94.88 167 MET A N 1
ATOM 1278 C CA . MET A 1 167 ? -11.234 -33.312 -6.188 1 94.88 167 MET A CA 1
ATOM 1279 C C . MET A 1 167 ? -11.836 -33.594 -7.555 1 94.88 167 MET A C 1
ATOM 1281 O O . MET A 1 167 ? -11.398 -33.062 -8.57 1 94.88 167 MET A O 1
ATOM 1285 N N . PRO A 1 168 ? -12.836 -34.438 -7.562 1 95.56 168 PRO A N 1
ATOM 1286 C CA . PRO A 1 168 ? -13.445 -34.812 -8.844 1 95.56 168 PRO A CA 1
ATOM 1287 C C . PRO A 1 168 ? -14.055 -33.625 -9.57 1 95.56 168 PRO A C 1
ATOM 1289 O O . PRO A 1 168 ? -14.25 -33.688 -10.789 1 95.56 168 PRO A O 1
ATOM 1292 N N . ASP A 1 169 ? -14.344 -32.594 -8.812 1 92.81 169 ASP A N 1
ATOM 1293 C CA . ASP A 1 169 ? -14.945 -31.422 -9.461 1 92.81 169 ASP A CA 1
ATOM 1294 C C . ASP A 1 169 ? -13.875 -30.453 -9.961 1 92.81 169 ASP A C 1
ATOM 1296 O O . ASP A 1 169 ? -14.195 -29.359 -10.438 1 92.81 169 ASP A O 1
ATOM 1300 N N . GLY A 1 170 ? -12.625 -30.828 -9.789 1 93.19 170 GLY A N 1
ATOM 1301 C CA . GLY A 1 170 ? -11.531 -30.016 -10.297 1 93.19 170 GLY A CA 1
ATOM 1302 C C . GLY A 1 170 ? -10.961 -29.078 -9.25 1 93.19 170 GLY A C 1
ATOM 1303 O O . GLY A 1 170 ? -9.922 -28.438 -9.477 1 93.19 170 GLY A O 1
ATOM 1304 N N . SER A 1 171 ? -11.648 -28.984 -8.164 1 92.94 171 SER A N 1
ATOM 1305 C CA . SER A 1 171 ? -11.109 -28.172 -7.074 1 92.94 171 SER A CA 1
ATOM 1306 C C . SER A 1 171 ? -9.961 -28.891 -6.367 1 92.94 171 SER A C 1
ATOM 1308 O O . SER A 1 171 ? -9.758 -30.078 -6.566 1 92.94 171 SER A O 1
ATOM 1310 N N . LEU A 1 172 ? -9.219 -28.156 -5.609 1 93.12 172 LEU A N 1
ATOM 1311 C CA . LEU A 1 172 ? -8.133 -28.734 -4.836 1 93.12 172 LEU A CA 1
ATOM 1312 C C . LEU A 1 172 ? -8.656 -29.391 -3.561 1 93.12 172 LEU A C 1
ATOM 1314 O O . LEU A 1 172 ? -9.609 -28.891 -2.953 1 93.12 172 LEU A O 1
ATOM 1318 N N . VAL A 1 173 ? -8.039 -30.484 -3.193 1 92.5 173 VAL A N 1
ATOM 1319 C CA . VAL A 1 173 ? -8.352 -31.062 -1.892 1 92.5 173 VAL A CA 1
ATOM 1320 C C . VAL A 1 173 ? -8.023 -30.062 -0.787 1 92.5 173 VAL A C 1
ATOM 1322 O O . VAL A 1 173 ? -6.938 -29.484 -0.773 1 92.5 173 VAL A O 1
ATOM 1325 N N . PRO A 1 174 ? -8.984 -29.781 0.072 1 87.31 174 PRO A N 1
ATOM 1326 C CA . PRO A 1 174 ? -8.719 -28.812 1.145 1 87.31 174 PRO A CA 1
ATOM 1327 C C . PRO A 1 174 ? -7.434 -29.141 1.916 1 87.31 174 PRO A C 1
ATOM 1329 O O . PRO A 1 174 ? -7.145 -30.297 2.184 1 87.31 174 PRO A O 1
ATOM 1332 N N . ARG A 1 175 ? -6.688 -28.172 2.283 1 85 175 ARG A N 1
ATOM 1333 C CA . ARG A 1 175 ? -5.387 -28.312 2.934 1 85 175 ARG A CA 1
ATOM 1334 C C . ARG A 1 175 ? -5.527 -28.984 4.297 1 85 175 ARG A C 1
ATOM 1336 O O . ARG A 1 175 ? -4.562 -29.531 4.828 1 85 175 ARG A O 1
ATOM 1343 N N . SER A 1 176 ? -6.68 -28.734 4.887 1 84.62 176 SER A N 1
ATOM 1344 C CA . SER A 1 176 ? -6.945 -29.328 6.195 1 84.62 176 SER A CA 1
ATOM 1345 C C . SER A 1 176 ? -7 -30.844 6.121 1 84.62 176 SER A C 1
ATOM 1347 O O . SER A 1 176 ? -6.926 -31.531 7.145 1 84.62 176 SER A O 1
ATOM 1349 N N . GLN A 1 177 ? -7.121 -31.406 5 1 89.19 177 GLN A N 1
ATOM 1350 C CA . GLN A 1 177 ? -7.164 -32.844 4.824 1 89.19 177 GLN A CA 1
ATOM 1351 C C . GLN A 1 177 ? -5.762 -33.438 4.668 1 89.19 177 GLN A C 1
ATOM 1353 O O . GLN A 1 177 ? -4.906 -32.844 4.016 1 89.19 177 GLN A O 1
ATOM 1358 N N . PRO A 1 178 ? -5.504 -34.531 5.25 1 89.31 178 PRO A N 1
ATOM 1359 C CA . PRO A 1 178 ? -4.16 -35.125 5.234 1 89.31 178 PRO A CA 1
ATOM 1360 C C . PRO A 1 178 ? -3.666 -35.438 3.822 1 89.31 178 PRO A C 1
ATOM 1362 O O . PRO A 1 178 ? -2.457 -35.438 3.578 1 89.31 178 PRO A O 1
ATOM 1365 N N . ASN A 1 179 ? -4.547 -35.688 2.932 1 90.38 179 ASN A N 1
ATOM 1366 C CA . ASN A 1 179 ? -4.129 -36.031 1.579 1 90.38 179 ASN A CA 1
ATOM 1367 C C . ASN A 1 179 ? -4.168 -34.844 0.643 1 90.38 179 ASN A C 1
ATOM 1369 O O . ASN A 1 179 ? -4.297 -35 -0.572 1 90.38 179 ASN A O 1
ATOM 1373 N N . ALA A 1 180 ? -4.09 -33.719 1.16 1 91 180 ALA A N 1
ATOM 1374 C CA . ALA A 1 180 ? -4.203 -32.5 0.36 1 91 180 ALA A CA 1
ATOM 1375 C C . ALA A 1 180 ? -2.984 -32.312 -0.542 1 91 180 ALA A C 1
ATOM 1377 O O . ALA A 1 180 ? -3.104 -31.844 -1.668 1 91 180 ALA A O 1
ATOM 1378 N N . MET A 1 181 ? -1.855 -32.781 -0.121 1 90.75 181 MET A N 1
ATOM 1379 C CA . MET A 1 181 ? -0.598 -32.531 -0.821 1 90.75 181 MET A CA 1
ATOM 1380 C C . MET A 1 181 ? -0.084 -33.812 -1.482 1 90.75 181 MET A C 1
ATOM 1382 O O . MET A 1 181 ? -0.258 -34.906 -0.947 1 90.75 181 MET A O 1
ATOM 1386 N N . VAL A 1 182 ? 0.549 -33.594 -2.627 1 89.81 182 VAL A N 1
ATOM 1387 C CA . VAL A 1 182 ? 1.316 -34.688 -3.254 1 89.81 182 VAL A CA 1
ATOM 1388 C C . VAL A 1 182 ? 2.703 -34.75 -2.621 1 89.81 182 VAL A C 1
ATOM 1390 O O . VAL A 1 182 ? 3.512 -33.844 -2.762 1 89.81 182 VAL A O 1
ATOM 1393 N N . GLU A 1 183 ? 3.062 -35.75 -1.98 1 85.12 183 GLU A N 1
ATOM 1394 C CA . GLU A 1 183 ? 4.273 -35.844 -1.174 1 85.12 183 GLU A CA 1
ATOM 1395 C C . GLU A 1 183 ? 5.461 -36.312 -2.012 1 85.12 183 GLU A C 1
ATOM 1397 O O . GLU A 1 183 ? 6.602 -35.906 -1.765 1 85.12 183 GLU A O 1
ATOM 1402 N N . SER A 1 184 ? 5.207 -37.094 -2.947 1 89 184 SER A N 1
ATOM 1403 C CA . SER A 1 184 ? 6.273 -37.656 -3.771 1 89 184 SER A CA 1
ATOM 1404 C C . SER A 1 184 ? 6.602 -36.75 -4.945 1 89 184 SER A C 1
ATOM 1406 O O . SER A 1 184 ? 5.727 -36.406 -5.746 1 89 184 SER A O 1
ATOM 1408 N N . ASP A 1 185 ? 7.883 -36.438 -5.059 1 90.94 185 ASP A N 1
ATOM 1409 C CA . ASP A 1 185 ? 8.32 -35.625 -6.195 1 90.94 185 ASP A CA 1
ATOM 1410 C C . ASP A 1 185 ? 7.992 -36.312 -7.52 1 90.94 185 ASP A C 1
ATOM 1412 O O . ASP A 1 185 ? 7.582 -35.656 -8.477 1 90.94 185 ASP A O 1
ATOM 1416 N N . LYS A 1 186 ? 8.203 -37.562 -7.484 1 93.19 186 LYS A N 1
ATOM 1417 C CA . LYS A 1 186 ? 7.934 -38.344 -8.695 1 93.19 186 LYS A CA 1
ATOM 1418 C C . LYS A 1 186 ? 6.469 -38.219 -9.102 1 93.19 186 LYS A C 1
ATOM 1420 O O . LYS A 1 186 ? 6.156 -38 -10.273 1 93.19 186 LYS A O 1
ATOM 1425 N N . GLU A 1 187 ? 5.605 -38.344 -8.148 1 94.12 187 GLU A N 1
ATOM 1426 C CA . GLU A 1 187 ? 4.172 -38.25 -8.406 1 94.12 187 GLU A CA 1
ATOM 1427 C C . GLU A 1 187 ? 3.801 -36.844 -8.883 1 94.12 187 GLU A C 1
ATOM 1429 O O . GLU A 1 187 ? 2.99 -36.688 -9.797 1 94.12 187 GLU A O 1
ATOM 1434 N N . ALA A 1 188 ? 4.355 -35.875 -8.281 1 94.38 188 ALA A N 1
ATOM 1435 C CA . ALA A 1 188 ? 4.086 -34.469 -8.641 1 94.38 188 ALA A CA 1
ATOM 1436 C C . ALA A 1 188 ? 4.527 -34.188 -10.078 1 94.38 188 ALA A C 1
ATOM 1438 O O . ALA A 1 188 ? 3.807 -33.531 -10.836 1 94.38 188 ALA A O 1
ATOM 1439 N N . ILE A 1 189 ? 5.676 -34.688 -10.43 1 95.25 189 ILE A N 1
ATOM 1440 C CA . ILE A 1 189 ? 6.207 -34.469 -11.773 1 95.25 189 ILE A CA 1
ATOM 1441 C C . ILE A 1 189 ? 5.305 -35.156 -12.797 1 95.25 189 ILE A C 1
ATOM 1443 O O . ILE A 1 189 ? 5 -34.594 -13.844 1 95.25 189 ILE A O 1
ATOM 1447 N N . GLN A 1 190 ? 4.902 -36.344 -12.492 1 95.81 190 GLN A N 1
ATOM 1448 C CA . GLN A 1 190 ? 3.988 -37.062 -13.375 1 95.81 190 GLN A CA 1
ATOM 1449 C C . GLN A 1 190 ? 2.676 -36.312 -13.539 1 95.81 190 GLN A C 1
ATOM 1451 O O . GLN A 1 190 ? 2.119 -36.25 -14.641 1 95.81 190 GLN A O 1
ATOM 1456 N N . GLN A 1 191 ? 2.172 -35.781 -12.461 1 96.5 191 GLN A N 1
ATOM 1457 C CA . GLN A 1 191 ? 0.958 -34.969 -12.508 1 96.5 191 GLN A CA 1
ATOM 1458 C C . GLN A 1 191 ? 1.132 -33.781 -13.43 1 96.5 191 GLN A C 1
ATOM 1460 O O . GLN A 1 191 ? 0.262 -33.469 -14.25 1 96.5 191 GLN A O 1
ATOM 1465 N N . VAL A 1 192 ? 2.229 -33.094 -13.289 1 96.81 192 VAL A N 1
ATOM 1466 C CA . VAL A 1 192 ? 2.535 -31.922 -14.109 1 96.81 192 VAL A CA 1
ATOM 1467 C C . VAL A 1 192 ? 2.547 -32.312 -15.586 1 96.81 192 VAL A C 1
ATOM 1469 O O . VAL A 1 192 ? 1.885 -31.688 -16.406 1 96.81 192 VAL A O 1
ATOM 1472 N N . LEU A 1 193 ? 3.279 -33.375 -15.883 1 97.12 193 LEU A N 1
ATOM 1473 C CA . LEU A 1 193 ? 3.387 -33.812 -17.266 1 97.12 193 LEU A CA 1
ATOM 1474 C C . LEU A 1 193 ? 2.021 -34.219 -17.828 1 97.12 193 LEU A C 1
ATOM 1476 O O . LEU A 1 193 ? 1.692 -33.875 -18.969 1 97.12 193 LEU A O 1
ATOM 1480 N N . GLN A 1 194 ? 1.245 -34.875 -17.016 1 97.25 194 GLN A N 1
ATOM 1481 C CA . GLN A 1 194 ? -0.094 -35.25 -17.422 1 97.25 194 GLN A CA 1
ATOM 1482 C C . GLN A 1 194 ? -0.968 -34.062 -17.734 1 97.25 194 GLN A C 1
ATOM 1484 O O . GLN A 1 194 ? -1.643 -34 -18.766 1 97.25 194 GLN A O 1
ATOM 1489 N N . MET A 1 195 ? -0.939 -33.062 -16.844 1 97.56 195 MET A N 1
ATOM 1490 C CA . MET A 1 195 ? -1.749 -31.859 -17.031 1 97.56 195 MET A CA 1
ATOM 1491 C C . MET A 1 195 ? -1.313 -31.094 -18.281 1 97.56 195 MET A C 1
ATOM 1493 O O . MET A 1 195 ? -2.152 -30.641 -19.062 1 97.56 195 MET A O 1
ATOM 1497 N N . VAL A 1 196 ? -0.045 -31.031 -18.531 1 97.06 196 VAL A N 1
ATOM 1498 C CA . VAL A 1 196 ? 0.5 -30.234 -19.625 1 97.06 196 VAL A CA 1
ATOM 1499 C C . VAL A 1 196 ? 0.294 -30.969 -20.953 1 97.06 196 VAL A C 1
ATOM 1501 O O . VAL A 1 196 ? -0.066 -30.344 -21.953 1 97.06 196 VAL A O 1
ATOM 1504 N N . THR A 1 197 ? 0.469 -32.312 -21 1 96.69 197 THR A N 1
ATOM 1505 C CA . THR A 1 197 ? 0.498 -33.031 -22.266 1 96.69 197 THR A CA 1
ATOM 1506 C C . THR A 1 197 ? -0.882 -33.594 -22.594 1 96.69 197 THR A C 1
ATOM 1508 O O . THR A 1 197 ? -1.247 -33.719 -23.766 1 96.69 197 THR A O 1
ATOM 1511 N N . LYS A 1 198 ? -1.63 -33.938 -21.562 1 97.12 198 LYS A N 1
ATOM 1512 C CA . LYS A 1 198 ? -2.896 -34.625 -21.812 1 97.12 198 LYS A CA 1
ATOM 1513 C C . LYS A 1 198 ? -4.082 -33.75 -21.438 1 97.12 198 LYS A C 1
ATOM 1515 O O . LYS A 1 198 ? -5.227 -34.062 -21.766 1 97.12 198 LYS A O 1
ATOM 1520 N N . GLY A 1 199 ? -3.859 -32.688 -20.656 1 97.12 199 GLY A N 1
ATOM 1521 C CA . GLY A 1 199 ? -4.934 -31.797 -20.25 1 97.12 199 GLY A CA 1
ATOM 1522 C C . GLY A 1 199 ? -5.891 -32.406 -19.266 1 97.12 199 GLY A C 1
ATOM 1523 O O . GLY A 1 199 ? -7.098 -32.188 -19.328 1 97.12 199 GLY A O 1
ATOM 1524 N N . GLN A 1 200 ? -5.348 -33.281 -18.453 1 97.44 200 GLN A N 1
ATOM 1525 C CA . GLN A 1 200 ? -6.16 -33.938 -17.422 1 97.44 200 GLN A CA 1
ATOM 1526 C C . GLN A 1 200 ? -5.348 -34.188 -16.156 1 97.44 200 GLN A C 1
ATOM 1528 O O . GLN A 1 200 ? -4.117 -34.156 -16.188 1 97.44 200 GLN A O 1
ATOM 1533 N N . VAL A 1 201 ? -6.082 -34.406 -15.055 1 97.56 201 VAL A N 1
ATOM 1534 C CA . VAL A 1 201 ? -5.445 -34.75 -13.781 1 97.56 201 VAL A CA 1
ATOM 1535 C C . VAL A 1 201 ? -6.258 -35.844 -13.062 1 97.56 201 VAL A C 1
ATOM 1537 O O . VAL A 1 201 ? -7.477 -35.906 -13.242 1 97.56 201 VAL A O 1
ATOM 1540 N N . ASN A 1 202 ? -5.578 -36.688 -12.375 1 96.62 202 ASN A N 1
ATOM 1541 C CA . ASN A 1 202 ? -6.262 -37.688 -11.57 1 96.62 202 ASN A CA 1
ATOM 1542 C C . ASN A 1 202 ? -6.801 -37.094 -10.273 1 96.62 202 ASN A C 1
ATOM 1544 O O . ASN A 1 202 ? -6.043 -36.531 -9.477 1 96.62 202 ASN A O 1
ATOM 1548 N N . ALA A 1 203 ? -8.094 -37.25 -10.055 1 96.69 203 ALA A N 1
ATOM 1549 C CA . ALA A 1 203 ? -8.68 -36.844 -8.789 1 96.69 203 ALA A CA 1
ATOM 1550 C C . ALA A 1 203 ? -8.438 -37.906 -7.703 1 96.69 203 ALA A C 1
ATOM 1552 O O . ALA A 1 203 ? -7.949 -39 -7.988 1 96.69 203 ALA A O 1
ATOM 1553 N N . ILE A 1 204 ? -8.766 -37.562 -6.496 1 95.06 204 ILE A N 1
ATOM 1554 C CA . ILE A 1 204 ? -8.461 -38.406 -5.352 1 95.06 204 ILE A CA 1
ATOM 1555 C C . ILE A 1 204 ? -9.312 -39.656 -5.414 1 95.06 204 ILE A C 1
ATOM 1557 O O . ILE A 1 204 ? -8.961 -40.688 -4.812 1 95.06 204 ILE A O 1
ATOM 1561 N N . ASP A 1 205 ? -10.406 -39.625 -6.102 1 95.19 205 ASP A N 1
ATOM 1562 C CA . ASP A 1 205 ? -11.266 -40.812 -6.199 1 95.19 205 ASP A CA 1
ATOM 1563 C C . ASP A 1 205 ? -10.906 -41.656 -7.418 1 95.19 205 ASP A C 1
ATOM 1565 O O . ASP A 1 205 ? -11.594 -42.625 -7.734 1 95.19 205 ASP A O 1
ATOM 1569 N N . GLY A 1 206 ? -9.891 -41.219 -8.133 1 94.25 206 GLY A N 1
ATOM 1570 C CA . GLY A 1 206 ? -9.414 -42 -9.273 1 94.25 206 GLY A CA 1
ATOM 1571 C C . GLY A 1 206 ? -9.969 -41.5 -10.594 1 94.25 206 GLY A C 1
ATOM 1572 O O . GLY A 1 206 ? -9.492 -41.906 -11.664 1 94.25 206 GLY A O 1
ATOM 1573 N N . SER A 1 207 ? -10.914 -40.625 -10.555 1 96.81 207 SER A N 1
ATOM 1574 C CA . SER A 1 207 ? -11.492 -40.094 -11.789 1 96.81 207 SER A CA 1
ATOM 1575 C C . SER A 1 207 ? -10.523 -39.156 -12.5 1 96.81 207 SER A C 1
ATOM 1577 O O . SER A 1 207 ? -9.648 -38.562 -11.859 1 96.81 207 SER A O 1
ATOM 1579 N N . LEU A 1 208 ? -10.68 -39.156 -13.789 1 96.75 208 LEU A N 1
ATOM 1580 C CA . LEU A 1 208 ? -9.906 -38.219 -14.625 1 96.75 208 LEU A CA 1
ATOM 1581 C C . LEU A 1 208 ? -10.656 -36.906 -14.812 1 96.75 208 LEU A C 1
ATOM 1583 O O . LEU A 1 208 ? -11.789 -36.906 -15.297 1 96.75 208 LEU A O 1
ATOM 1587 N N . VAL A 1 209 ? -10.023 -35.844 -14.438 1 96.38 209 VAL A N 1
ATOM 1588 C CA . VAL A 1 209 ? -10.633 -34.531 -14.508 1 96.38 209 VAL A CA 1
ATOM 1589 C C . VAL A 1 209 ? -9.953 -33.688 -15.602 1 96.38 209 VAL A C 1
ATOM 1591 O O . VAL A 1 209 ? -8.734 -33.562 -15.609 1 96.38 209 VAL A O 1
ATOM 1594 N N . PRO A 1 210 ? -10.75 -33.219 -16.578 1 96.94 210 PRO A N 1
ATOM 1595 C CA . PRO A 1 210 ? -10.148 -32.312 -17.547 1 96.94 210 PRO A CA 1
ATOM 1596 C C . PRO A 1 210 ? -9.664 -31.016 -16.922 1 96.94 210 PRO A C 1
ATOM 1598 O O . PRO A 1 210 ? -10.328 -30.469 -16.031 1 96.94 210 PRO A O 1
ATOM 1601 N N . VAL A 1 211 ? -8.484 -30.562 -17.328 1 96.19 211 VAL A N 1
ATOM 1602 C CA . VAL A 1 211 ? -7.961 -29.297 -16.828 1 96.19 211 VAL A CA 1
ATOM 1603 C C . VAL A 1 211 ? -7.219 -28.562 -17.938 1 96.19 211 VAL A C 1
ATOM 1605 O O . VAL A 1 211 ? -6.527 -29.188 -18.75 1 96.19 211 VAL A O 1
ATOM 1608 N N . LYS A 1 212 ? -7.43 -27.281 -18.031 1 96.19 212 LYS A N 1
ATOM 1609 C CA . LYS A 1 212 ? -6.617 -26.406 -18.875 1 96.19 212 LYS A CA 1
ATOM 1610 C C . LYS A 1 212 ? -5.418 -25.859 -18.109 1 96.19 212 LYS A C 1
ATOM 1612 O O . LYS A 1 212 ? -5.57 -25.016 -17.234 1 96.19 212 LYS A O 1
ATOM 1617 N N . ALA A 1 213 ? -4.266 -26.297 -18.484 1 97.19 213 ALA A N 1
ATOM 1618 C CA . ALA A 1 213 ? -3.045 -25.891 -17.781 1 97.19 213 ALA A CA 1
ATOM 1619 C C . ALA A 1 213 ? -2.295 -24.812 -18.578 1 97.19 213 ALA A C 1
ATOM 1621 O O . ALA A 1 213 ? -1.614 -25.125 -19.562 1 97.19 213 ALA A O 1
ATOM 1622 N N . GLU A 1 214 ? -2.428 -23.594 -18.141 1 98.19 214 GLU A N 1
ATOM 1623 C CA . GLU A 1 214 ? -1.672 -22.516 -18.766 1 98.19 214 GLU A CA 1
ATOM 1624 C C . GLU A 1 214 ? -0.485 -22.094 -17.891 1 98.19 214 GLU A C 1
ATOM 1626 O O . GLU A 1 214 ? 0.511 -21.578 -18.406 1 98.19 214 GLU A O 1
ATOM 1631 N N . SER A 1 215 ? -0.614 -22.281 -16.609 1 98.69 215 SER A N 1
ATOM 1632 C CA . SER A 1 215 ? 0.45 -21.969 -15.656 1 98.69 215 SER A CA 1
ATOM 1633 C C . SER A 1 215 ? 0.474 -22.984 -14.516 1 98.69 215 SER A C 1
ATOM 1635 O O . SER A 1 215 ? -0.578 -23.375 -14.008 1 98.69 215 SER A O 1
ATOM 1637 N N . ILE A 1 216 ? 1.635 -23.391 -14.156 1 97.56 216 ILE A N 1
ATOM 1638 C CA . ILE A 1 216 ? 1.795 -24.328 -13.055 1 97.56 216 ILE A CA 1
ATOM 1639 C C . ILE A 1 216 ? 2.385 -23.594 -11.844 1 97.56 216 ILE A C 1
ATOM 1641 O O . ILE A 1 216 ? 3.426 -22.953 -11.953 1 97.56 216 ILE A O 1
ATOM 1645 N N . CYS A 1 217 ? 1.753 -23.703 -10.75 1 96 217 CYS A N 1
ATOM 1646 C CA . CYS A 1 217 ? 2.244 -23.094 -9.516 1 96 217 CYS A CA 1
ATOM 1647 C C . CYS A 1 217 ? 3.201 -24.031 -8.789 1 96 217 CYS A C 1
ATOM 1649 O O . CYS A 1 217 ? 2.857 -25.188 -8.508 1 96 217 CYS A O 1
ATOM 1651 N N . LEU A 1 218 ? 4.328 -23.516 -8.539 1 91.31 218 LEU A N 1
ATOM 1652 C CA . LEU A 1 218 ? 5.316 -24.219 -7.734 1 91.31 218 LEU A CA 1
ATOM 1653 C C . LEU A 1 218 ? 5.387 -23.641 -6.324 1 91.31 218 LEU A C 1
ATOM 1655 O O . LEU A 1 218 ? 5.047 -22.469 -6.109 1 91.31 218 LEU A O 1
ATOM 1659 N N . HIS A 1 219 ? 5.797 -24.391 -5.355 1 80.56 219 HIS A N 1
ATOM 1660 C CA . HIS A 1 219 ? 6.035 -23.891 -4.008 1 80.56 219 HIS A CA 1
ATOM 1661 C C . HIS A 1 219 ? 7.457 -23.344 -3.867 1 80.56 219 HIS A C 1
ATOM 1663 O O . HIS A 1 219 ? 8.359 -23.766 -4.594 1 80.56 219 HIS A O 1
ATOM 1669 N N . GLY A 1 220 ? 7.672 -22.359 -3.152 1 71.06 220 GLY A N 1
ATOM 1670 C CA . GLY A 1 220 ? 9.008 -21.797 -2.986 1 71.06 220 GLY A CA 1
ATOM 1671 C C . GLY A 1 220 ? 9.336 -21.469 -1.543 1 71.06 220 GLY A C 1
ATOM 1672 O O . GLY A 1 220 ? 10 -20.469 -1.266 1 71.06 220 GLY A O 1
ATOM 1673 N N . ASP A 1 221 ? 8.984 -22.312 -0.597 1 72.56 221 ASP A N 1
ATOM 1674 C CA . ASP A 1 221 ? 9.094 -21.828 0.779 1 72.56 221 ASP A CA 1
ATOM 1675 C C . ASP A 1 221 ? 10.219 -22.547 1.519 1 72.56 221 ASP A C 1
ATOM 1677 O O . ASP A 1 221 ? 10.57 -22.172 2.639 1 72.56 221 ASP A O 1
ATOM 1681 N N . ASN A 1 222 ? 10.766 -23.547 0.875 1 77.69 222 ASN A N 1
ATOM 1682 C CA . ASN A 1 222 ? 11.859 -24.25 1.521 1 77.69 222 ASN A CA 1
ATOM 1683 C C . ASN A 1 222 ? 12.859 -24.797 0.499 1 77.69 222 ASN A C 1
ATOM 1685 O O . ASN A 1 222 ? 12.68 -24.594 -0.706 1 77.69 222 ASN A O 1
ATOM 1689 N N . GLN A 1 223 ? 13.961 -25.312 1.018 1 82.56 223 GLN A N 1
ATOM 1690 C CA . GLN A 1 223 ? 15.023 -25.828 0.16 1 82.56 223 GLN A CA 1
ATOM 1691 C C . GLN A 1 223 ? 14.516 -26.953 -0.743 1 82.56 223 GLN A C 1
ATOM 1693 O O . GLN A 1 223 ? 14.914 -27.047 -1.904 1 82.56 223 GLN A O 1
ATOM 1698 N N . HIS A 1 224 ? 13.727 -27.719 -0.264 1 83.25 224 HIS A N 1
ATOM 1699 C CA . HIS A 1 224 ? 13.141 -28.797 -1.054 1 83.25 224 HIS A CA 1
ATOM 1700 C C . HIS A 1 224 ? 12.344 -28.25 -2.232 1 83.25 224 HIS A C 1
ATOM 1702 O O . HIS A 1 224 ? 12.367 -28.812 -3.324 1 83.25 224 HIS A O 1
ATOM 1708 N N . SER A 1 225 ? 11.734 -27.172 -1.988 1 84.25 225 SER A N 1
ATOM 1709 C CA . SER A 1 225 ? 10.945 -26.547 -3.045 1 84.25 225 SER A CA 1
ATOM 1710 C C . SER A 1 225 ? 11.828 -26.109 -4.215 1 84.25 225 SER A C 1
ATOM 1712 O O . SER A 1 225 ? 11.422 -26.219 -5.375 1 84.25 225 SER A O 1
ATOM 1714 N N . LEU A 1 226 ? 12.977 -25.609 -3.9 1 89.75 226 LEU A N 1
ATOM 1715 C CA . LEU A 1 226 ? 13.906 -25.203 -4.949 1 89.75 226 LEU A CA 1
ATOM 1716 C C . LEU A 1 226 ? 14.367 -26.422 -5.762 1 89.75 226 LEU A C 1
ATOM 1718 O O . LEU A 1 226 ? 14.398 -26.375 -6.992 1 89.75 226 LEU A O 1
ATOM 1722 N N . GLN A 1 227 ? 14.734 -27.469 -5.039 1 90.5 227 GLN A N 1
ATOM 1723 C CA . GLN A 1 227 ? 15.164 -28.688 -5.711 1 90.5 227 GLN A CA 1
ATOM 1724 C C . GLN A 1 227 ? 14.047 -29.281 -6.57 1 90.5 227 GLN A C 1
ATOM 1726 O O . GLN A 1 227 ? 14.289 -29.734 -7.691 1 90.5 227 GLN A O 1
ATOM 1731 N N . PHE A 1 228 ? 12.93 -29.219 -6.016 1 91.62 228 PHE A N 1
ATOM 1732 C CA . PHE A 1 228 ? 11.758 -29.719 -6.738 1 91.62 228 PHE A CA 1
ATOM 1733 C C . PHE A 1 228 ? 11.516 -28.891 -8 1 91.62 228 PHE A C 1
ATOM 1735 O O . PHE A 1 228 ? 11.234 -29.438 -9.062 1 91.62 228 PHE A O 1
ATOM 1742 N N . ALA A 1 229 ? 11.625 -27.625 -7.895 1 93.25 229 ALA A N 1
ATOM 1743 C CA . ALA A 1 229 ? 11.469 -26.734 -9.047 1 93.25 229 ALA A CA 1
ATOM 1744 C C . ALA A 1 229 ? 12.477 -27.062 -10.133 1 93.25 229 ALA A C 1
ATOM 1746 O O . ALA A 1 229 ? 12.133 -27.109 -11.32 1 93.25 229 ALA A O 1
ATOM 1747 N N . LYS A 1 230 ? 13.695 -27.297 -9.742 1 94.38 230 LYS A N 1
ATOM 1748 C CA . LYS A 1 230 ? 14.742 -27.656 -10.695 1 94.38 230 LYS A CA 1
ATOM 1749 C C . LYS A 1 230 ? 14.406 -28.953 -11.43 1 94.38 230 LYS A C 1
ATOM 1751 O O . LYS A 1 230 ? 14.602 -29.047 -12.641 1 94.38 230 LYS A O 1
ATOM 1756 N N . ARG A 1 231 ? 13.898 -29.875 -10.672 1 94.62 231 ARG A N 1
ATOM 1757 C CA . ARG A 1 231 ? 13.539 -31.156 -11.258 1 94.62 231 ARG A CA 1
ATOM 1758 C C . ARG A 1 231 ? 12.398 -31 -12.258 1 94.62 231 ARG A C 1
ATOM 1760 O O . ARG A 1 231 ? 12.406 -31.641 -13.32 1 94.62 231 ARG A O 1
ATOM 1767 N N . ILE A 1 232 ? 11.43 -30.219 -11.883 1 95.44 232 ILE A N 1
ATOM 1768 C CA . ILE A 1 232 ? 10.312 -29.969 -12.781 1 95.44 232 ILE A CA 1
ATOM 1769 C C . ILE A 1 232 ? 10.812 -29.359 -14.078 1 95.44 232 ILE A C 1
ATOM 1771 O O . ILE A 1 232 ? 10.422 -29.781 -15.172 1 95.44 232 ILE A O 1
ATOM 1775 N N . VAL A 1 233 ? 11.648 -28.375 -14.031 1 96 233 VAL A N 1
ATOM 1776 C CA . VAL A 1 233 ? 12.195 -27.703 -15.203 1 96 233 VAL A CA 1
ATOM 1777 C C . VAL A 1 233 ? 12.93 -28.719 -16.078 1 96 233 VAL A C 1
ATOM 1779 O O . VAL A 1 233 ? 12.727 -28.75 -17.297 1 96 233 VAL A O 1
ATOM 1782 N N . GLU A 1 234 ? 13.742 -29.531 -15.445 1 96.5 234 GLU A N 1
ATOM 1783 C CA . GLU A 1 234 ? 14.492 -30.562 -16.172 1 96.5 234 GLU A CA 1
ATOM 1784 C C . GLU A 1 234 ? 13.555 -31.516 -16.906 1 96.5 234 GLU A C 1
ATOM 1786 O O . GLU A 1 234 ? 13.797 -31.844 -18.078 1 96.5 234 GLU A O 1
ATOM 1791 N N . GLU A 1 235 ? 12.555 -31.953 -16.219 1 96.38 235 GLU A N 1
ATOM 1792 C CA . GLU A 1 235 ? 11.625 -32.906 -16.812 1 96.38 235 GLU A CA 1
ATOM 1793 C C . GLU A 1 235 ? 10.836 -32.281 -17.953 1 96.38 235 GLU A C 1
ATOM 1795 O O . GLU A 1 235 ? 10.562 -32.938 -18.953 1 96.38 235 GLU A O 1
ATOM 1800 N N . LEU A 1 236 ? 10.414 -31.031 -17.766 1 97 236 LEU A N 1
ATOM 1801 C CA . LEU A 1 236 ? 9.727 -30.328 -18.844 1 97 236 LEU A CA 1
ATOM 1802 C C . LEU A 1 236 ? 10.625 -30.203 -20.062 1 97 236 LEU A C 1
ATOM 1804 O O . LEU A 1 236 ? 10.172 -30.422 -21.203 1 97 236 LEU A O 1
ATOM 1808 N N . GLU A 1 237 ? 11.867 -29.891 -19.875 1 95.81 237 GLU A N 1
ATOM 1809 C CA . GLU A 1 237 ? 12.828 -29.781 -20.969 1 95.81 237 GLU A CA 1
ATOM 1810 C C . GLU A 1 237 ? 13.008 -31.125 -21.672 1 95.81 237 GLU A C 1
ATOM 1812 O O . GLU A 1 237 ? 13.039 -31.203 -22.891 1 95.81 237 GLU A O 1
ATOM 1817 N N . LYS A 1 238 ? 13.125 -32.219 -20.906 1 96.31 238 LYS A N 1
ATOM 1818 C CA . LYS A 1 238 ? 13.273 -33.562 -21.453 1 96.31 238 LYS A CA 1
ATOM 1819 C C . LYS A 1 238 ? 12.094 -33.906 -22.328 1 96.31 238 LYS A C 1
ATOM 1821 O O . LYS A 1 238 ? 12.242 -34.688 -23.297 1 96.31 238 LYS A O 1
ATOM 1826 N N . ASN A 1 239 ? 11.008 -33.375 -21.984 1 96.56 239 ASN A N 1
ATOM 1827 C CA . ASN A 1 239 ? 9.797 -33.688 -22.734 1 96.56 239 ASN A CA 1
ATOM 1828 C C . ASN A 1 239 ? 9.516 -32.625 -23.797 1 96.56 239 ASN A C 1
ATOM 1830 O O . ASN A 1 239 ? 8.422 -32.594 -24.359 1 96.56 239 ASN A O 1
ATOM 1834 N N . HIS A 1 240 ? 10.453 -31.703 -24.078 1 96.56 240 HIS A N 1
ATOM 1835 C CA . HIS A 1 240 ? 10.422 -30.703 -25.125 1 96.56 240 HIS A CA 1
ATOM 1836 C C . HIS A 1 240 ? 9.258 -29.734 -24.922 1 96.56 240 HIS A C 1
ATOM 1838 O O . HIS A 1 240 ? 8.555 -29.391 -25.875 1 96.56 240 HIS A O 1
ATOM 1844 N N . ILE A 1 241 ? 8.953 -29.438 -23.672 1 97.25 241 ILE A N 1
ATOM 1845 C CA . ILE A 1 241 ? 7.973 -28.438 -23.312 1 97.25 241 ILE A CA 1
ATOM 1846 C C . ILE A 1 241 ? 8.68 -27.125 -22.969 1 97.25 241 ILE A C 1
ATOM 1848 O O . ILE A 1 241 ? 9.562 -27.094 -22.109 1 97.25 241 ILE A O 1
ATOM 1852 N N . LYS A 1 242 ? 8.367 -26.047 -23.672 1 97.38 242 LYS A N 1
ATOM 1853 C CA . LYS A 1 242 ? 9.008 -24.75 -23.453 1 97.38 242 LYS A CA 1
ATOM 1854 C C . LYS A 1 242 ? 8.383 -24.016 -22.266 1 97.38 242 LYS A C 1
ATOM 1856 O O . LYS A 1 242 ? 7.16 -23.969 -22.141 1 97.38 242 LYS A O 1
ATOM 1861 N N . ILE A 1 243 ? 9.188 -23.516 -21.391 1 97.5 243 ILE A N 1
ATOM 1862 C CA . ILE A 1 243 ? 8.742 -22.719 -20.25 1 97.5 243 ILE A CA 1
ATOM 1863 C C . ILE A 1 243 ? 8.695 -21.234 -20.625 1 97.5 243 ILE A C 1
ATOM 1865 O O . ILE A 1 243 ? 9.727 -20.641 -20.922 1 97.5 243 ILE A O 1
ATOM 1869 N N . THR A 1 244 ? 7.504 -20.703 -20.625 1 97.44 244 THR A N 1
ATOM 1870 C CA . THR A 1 244 ? 7.34 -19.297 -21 1 97.44 244 THR A CA 1
ATOM 1871 C C . THR A 1 244 ? 5.996 -18.766 -20.531 1 97.44 244 THR A C 1
ATOM 1873 O O . THR A 1 244 ? 5.02 -19.516 -20.438 1 97.44 244 THR A O 1
ATOM 1876 N N . ALA A 1 245 ? 5.961 -17.531 -20.234 1 96.12 245 ALA A N 1
ATOM 1877 C CA . ALA A 1 245 ? 4.719 -16.875 -19.844 1 96.12 245 ALA A CA 1
ATOM 1878 C C . ALA A 1 245 ? 3.898 -16.453 -21.062 1 96.12 245 ALA A C 1
ATOM 1880 O O . ALA A 1 245 ? 4.453 -16.219 -22.141 1 96.12 245 ALA A O 1
ATOM 1881 N N . MET B 1 1 ? -7.965 39.781 1.318 1 78.94 1 MET B N 1
ATOM 1882 C CA . MET B 1 1 ? -8.305 38.906 2.434 1 78.94 1 MET B CA 1
ATOM 1883 C C . MET B 1 1 ? -7.234 37.844 2.627 1 78.94 1 MET B C 1
ATOM 1885 O O . MET B 1 1 ? -6.746 37.25 1.655 1 78.94 1 MET B O 1
ATOM 1889 N N . LYS B 1 2 ? -6.676 37.656 3.834 1 93.75 2 LYS B N 1
ATOM 1890 C CA . LYS B 1 2 ? -5.656 36.656 4.145 1 93.75 2 LYS B CA 1
ATOM 1891 C C . LYS B 1 2 ? -6.234 35.25 4.074 1 93.75 2 LYS B C 1
ATOM 1893 O O . LYS B 1 2 ? -7.406 35.031 4.391 1 93.75 2 LYS B O 1
ATOM 1898 N N . LYS B 1 3 ? -5.477 34.312 3.59 1 97 3 LYS B N 1
ATOM 1899 C CA . LYS B 1 3 ? -5.902 32.906 3.486 1 97 3 LYS B CA 1
ATOM 1900 C C . LYS B 1 3 ? -4.945 32 4.234 1 97 3 LYS B C 1
ATOM 1902 O O . LYS B 1 3 ? -3.758 32.312 4.367 1 97 3 LYS B O 1
ATOM 1907 N N . ILE B 1 4 ? -5.453 30.906 4.699 1 98.12 4 ILE B N 1
ATOM 1908 C CA . ILE B 1 4 ? -4.633 29.906 5.383 1 98.12 4 ILE B CA 1
ATOM 1909 C C . ILE B 1 4 ? -5.219 28.516 5.152 1 98.12 4 ILE B C 1
ATOM 1911 O O . ILE B 1 4 ? -6.438 28.344 5.102 1 98.12 4 ILE B O 1
ATOM 1915 N N . ASP B 1 5 ? -4.398 27.609 4.902 1 98.56 5 ASP B N 1
ATOM 1916 C CA . ASP B 1 5 ? -4.781 26.203 4.863 1 98.56 5 ASP B CA 1
ATOM 1917 C C . ASP B 1 5 ? -4.773 25.578 6.262 1 98.56 5 ASP B C 1
ATOM 1919 O O . ASP B 1 5 ? -3.873 25.859 7.059 1 98.56 5 ASP B O 1
ATOM 1923 N N . LEU B 1 6 ? -5.773 24.781 6.598 1 98 6 LEU B N 1
ATOM 1924 C CA . LEU B 1 6 ? -5.812 23.984 7.816 1 98 6 LEU B CA 1
ATOM 1925 C C . LEU B 1 6 ? -5.711 22.5 7.492 1 98 6 LEU B C 1
ATOM 1927 O O . LEU B 1 6 ? -6.52 21.969 6.723 1 98 6 LEU B O 1
ATOM 1931 N N . ASN B 1 7 ? -4.699 21.891 8.117 1 97.62 7 ASN B N 1
ATOM 1932 C CA . ASN B 1 7 ? -4.531 20.469 7.84 1 97.62 7 ASN B CA 1
ATOM 1933 C C . ASN B 1 7 ? -4.48 19.641 9.125 1 97.62 7 ASN B C 1
ATOM 1935 O O . ASN B 1 7 ? -4.203 20.172 10.195 1 97.62 7 ASN B O 1
ATOM 1939 N N . ALA B 1 8 ? -4.797 18.344 8.969 1 95.94 8 ALA B N 1
ATOM 1940 C CA . ALA B 1 8 ? -4.668 17.391 10.062 1 95.94 8 ALA B CA 1
ATOM 1941 C C . ALA B 1 8 ? -4.363 15.992 9.539 1 95.94 8 ALA B C 1
ATOM 1943 O O . ALA B 1 8 ? -4.641 15.68 8.375 1 95.94 8 ALA B O 1
ATOM 1944 N N . ASP B 1 9 ? -3.727 15.266 10.414 1 96 9 ASP B N 1
ATOM 1945 C CA . ASP B 1 9 ? -3.492 13.859 10.094 1 96 9 ASP B CA 1
ATOM 1946 C C . ASP B 1 9 ? -4.762 13.031 10.289 1 96 9 ASP B C 1
ATOM 1948 O O . ASP B 1 9 ? -5.355 13.047 11.367 1 96 9 ASP B O 1
ATOM 1952 N N . ILE B 1 10 ? -5.117 12.367 9.25 1 95.81 10 ILE B N 1
ATOM 1953 C CA . ILE B 1 10 ? -6.379 11.633 9.188 1 95.81 10 ILE B CA 1
ATOM 1954 C C . ILE B 1 10 ? -6.113 10.172 8.852 1 95.81 10 ILE B C 1
ATOM 1956 O O . ILE B 1 10 ? -5.031 9.828 8.367 1 95.81 10 ILE B O 1
ATOM 1960 N N . ALA B 1 11 ? -7.105 9.25 9.133 1 96.25 11 ALA B N 1
ATOM 1961 C CA . ALA B 1 11 ? -7.086 7.828 8.805 1 96.25 11 ALA B CA 1
ATOM 1962 C C . ALA B 1 11 ? -6.098 7.074 9.688 1 96.25 11 ALA B C 1
ATOM 1964 O O . ALA B 1 11 ? -5.445 6.133 9.227 1 96.25 11 ALA B O 1
ATOM 1965 N N . GLU B 1 12 ? -5.945 7.512 10.898 1 94.81 12 GLU B N 1
ATOM 1966 C CA . GLU B 1 12 ? -5.031 6.863 11.836 1 94.81 12 GLU B CA 1
ATOM 1967 C C . GLU B 1 12 ? -5.793 6.027 12.859 1 94.81 12 GLU B C 1
ATOM 1969 O O . GLU B 1 12 ? -5.215 5.57 13.852 1 94.81 12 GLU B O 1
ATOM 1974 N N . GLY B 1 13 ? -7.129 5.914 12.617 1 86.62 13 GLY B N 1
ATOM 1975 C CA . GLY B 1 13 ? -7.945 5.086 13.492 1 86.62 13 GLY B CA 1
ATOM 1976 C C . GLY B 1 13 ? -8.688 5.883 14.547 1 86.62 13 GLY B C 1
ATOM 1977 O O . GLY B 1 13 ? -9.25 5.312 15.484 1 86.62 13 GLY B O 1
ATOM 1978 N N . PHE B 1 14 ? -8.711 7.207 14.422 1 86 14 PHE B N 1
ATOM 1979 C CA . PHE B 1 14 ? -9.375 8.039 15.422 1 86 14 PHE B CA 1
ATOM 1980 C C . PHE B 1 14 ? -10.844 8.242 15.07 1 86 14 PHE B C 1
ATOM 1982 O O . PHE B 1 14 ? -11.195 8.344 13.898 1 86 14 PHE B O 1
ATOM 1989 N N . PRO B 1 15 ? -11.688 8.359 16.062 1 85.38 15 PRO B N 1
ATOM 1990 C CA . PRO B 1 15 ? -13.133 8.375 15.836 1 85.38 15 PRO B CA 1
ATOM 1991 C C . PRO B 1 15 ? -13.633 9.719 15.312 1 85.38 15 PRO B C 1
ATOM 1993 O O . PRO B 1 15 ? -14.766 9.82 14.844 1 85.38 15 PRO B O 1
ATOM 1996 N N . PHE B 1 16 ? -12.859 10.719 15.32 1 87.25 16 PHE B N 1
ATOM 1997 C CA . PHE B 1 16 ? -13.383 12.047 15.016 1 87.25 16 PHE B CA 1
ATOM 1998 C C . PHE B 1 16 ? -12.898 12.516 13.648 1 87.25 16 PHE B C 1
ATOM 2000 O O . PHE B 1 16 ? -12.953 13.711 13.344 1 87.25 16 PHE B O 1
ATOM 2007 N N . ASP B 1 17 ? -12.445 11.625 12.852 1 90.5 17 ASP B N 1
ATOM 2008 C CA . ASP B 1 17 ? -11.891 11.977 11.547 1 90.5 17 ASP B CA 1
ATOM 2009 C C . ASP B 1 17 ? -12.93 12.703 10.695 1 90.5 17 ASP B C 1
ATOM 2011 O O . ASP B 1 17 ? -12.633 13.75 10.109 1 90.5 17 ASP B O 1
ATOM 2015 N N . GLU B 1 18 ? -14.07 12.195 10.664 1 90.12 18 GLU B N 1
ATOM 2016 C CA . GLU B 1 18 ? -15.109 12.766 9.805 1 90.12 18 GLU B CA 1
ATOM 2017 C C . GLU B 1 18 ? -15.492 14.172 10.266 1 90.12 18 GLU B C 1
ATOM 2019 O O . GLU B 1 18 ? -15.648 15.07 9.438 1 90.12 18 GLU B O 1
ATOM 2024 N N . SER B 1 19 ? -15.672 14.328 11.547 1 91.75 19 SER B N 1
ATOM 2025 C CA . SER B 1 19 ? -16.016 15.641 12.086 1 91.75 19 SER B CA 1
ATOM 2026 C C . SER B 1 19 ? -14.891 16.641 11.836 1 91.75 19 SER B C 1
ATOM 2028 O O . SER B 1 19 ? -15.156 17.797 11.508 1 91.75 19 SER B O 1
ATOM 2030 N N . LEU B 1 20 ? -13.727 16.203 11.977 1 92.44 20 LEU B N 1
ATOM 2031 C CA . LEU B 1 20 ? -12.57 17.062 11.773 1 92.44 20 LEU B CA 1
ATOM 2032 C C . LEU B 1 20 ? -12.461 17.5 10.312 1 92.44 20 LEU B C 1
ATOM 2034 O O . LEU B 1 20 ? -12.117 18.641 10.023 1 92.44 20 LEU B O 1
ATOM 2038 N N . LEU B 1 21 ? -12.781 16.578 9.445 1 93.75 21 LEU B N 1
ATOM 2039 C CA . LEU B 1 21 ? -12.68 16.844 8.008 1 93.75 21 LEU B CA 1
ATOM 2040 C C . LEU B 1 21 ? -13.609 17.969 7.594 1 93.75 21 LEU B C 1
ATOM 2042 O O . LEU B 1 21 ? -13.352 18.656 6.598 1 93.75 21 LEU B O 1
ATOM 2046 N N . GLN B 1 22 ? -14.625 18.219 8.336 1 94.62 22 GLN B N 1
ATOM 2047 C CA . GLN B 1 22 ? -15.57 19.266 8.016 1 94.62 22 GLN B CA 1
ATOM 2048 C C . GLN B 1 22 ? -14.977 20.641 8.312 1 94.62 22 GLN B C 1
ATOM 2050 O O . GLN B 1 22 ? -15.516 21.672 7.871 1 94.62 22 GLN B O 1
ATOM 2055 N N . LEU B 1 23 ? -13.906 20.672 9.062 1 95.19 23 LEU B N 1
ATOM 2056 C CA . LEU B 1 23 ? -13.297 21.922 9.508 1 95.19 23 LEU B CA 1
ATOM 2057 C C . LEU B 1 23 ? -12.016 22.203 8.734 1 95.19 23 LEU B C 1
ATOM 2059 O O . LEU B 1 23 ? -11.469 23.312 8.805 1 95.19 23 LEU B O 1
ATOM 2063 N N . LEU B 1 24 ? -11.531 21.234 7.977 1 96.56 24 LEU B N 1
ATOM 2064 C CA . LEU B 1 24 ? -10.211 21.281 7.367 1 96.56 24 LEU B CA 1
ATOM 2065 C C . LEU B 1 24 ? -10.305 21.656 5.891 1 96.56 24 LEU B C 1
ATOM 2067 O O . LEU B 1 24 ? -11.344 21.438 5.258 1 96.56 24 LEU B O 1
ATOM 2071 N N . SER B 1 25 ? -9.227 22.188 5.395 1 98.5 25 SER B N 1
ATOM 2072 C CA . SER B 1 25 ? -9.094 22.375 3.953 1 98.5 25 SER B CA 1
ATOM 2073 C C . SER B 1 25 ? -8.148 21.344 3.344 1 98.5 25 SER B C 1
ATOM 2075 O O . SER B 1 25 ? -8.125 21.156 2.125 1 98.5 25 SER B O 1
ATOM 2077 N N . SER B 1 26 ? -7.32 20.688 4.148 1 98.56 26 SER B N 1
ATOM 2078 C CA . SER B 1 26 ? -6.422 19.625 3.701 1 98.56 26 SER B CA 1
ATOM 2079 C C . SER B 1 26 ? -6.379 18.469 4.707 1 98.56 26 SER B C 1
ATOM 2081 O O . SER B 1 26 ? -6.441 18.703 5.918 1 98.56 26 SER B O 1
ATOM 2083 N N . ALA B 1 27 ? -6.25 17.25 4.23 1 98.06 27 ALA B N 1
ATOM 2084 C CA . ALA B 1 27 ? -6.176 16.062 5.078 1 98.06 27 ALA B CA 1
ATOM 2085 C C . ALA B 1 27 ? -4.969 15.203 4.719 1 98.06 27 ALA B C 1
ATOM 2087 O O . ALA B 1 27 ? -4.82 14.781 3.568 1 98.06 27 ALA B O 1
ATOM 2088 N N . ASN B 1 28 ? -4.059 15.055 5.641 1 98.38 28 ASN B N 1
ATOM 2089 C CA . ASN B 1 28 ? -2.957 14.117 5.484 1 98.38 28 ASN B CA 1
ATOM 2090 C C . ASN B 1 28 ? -3.393 12.688 5.797 1 98.38 28 ASN B C 1
ATOM 2092 O O . ASN B 1 28 ? -3.555 12.32 6.961 1 98.38 28 ASN B O 1
ATOM 2096 N N . ILE B 1 29 ? -3.52 11.875 4.82 1 98.56 29 ILE B N 1
ATOM 2097 C CA . ILE B 1 29 ? -4.098 10.547 5.008 1 98.56 29 ILE B CA 1
ATOM 2098 C C . ILE B 1 29 ? -2.986 9.539 5.297 1 98.56 29 ILE B C 1
ATOM 2100 O O . ILE B 1 29 ? -2.086 9.344 4.48 1 98.56 29 ILE B O 1
ATOM 2104 N N . ALA B 1 30 ? -3.09 8.93 6.477 1 98.38 30 ALA B N 1
ATOM 2105 C CA . ALA B 1 30 ? -2.141 7.883 6.836 1 98.38 30 ALA B CA 1
ATOM 2106 C C . ALA B 1 30 ? -2.113 6.781 5.777 1 98.38 30 ALA B C 1
ATOM 2108 O O . ALA B 1 30 ? -3.164 6.32 5.328 1 98.38 30 ALA B O 1
ATOM 2109 N N . CYS B 1 31 ? -0.89 6.305 5.461 1 98.56 31 CYS B N 1
ATOM 2110 C CA . CYS B 1 31 ? -0.768 5.402 4.32 1 98.56 31 CYS B CA 1
ATOM 2111 C C . CYS B 1 31 ? -0.533 3.969 4.781 1 98.56 31 CYS B C 1
ATOM 2113 O O . CYS B 1 31 ? -0.08 3.129 4.004 1 98.56 31 CYS B O 1
ATOM 2115 N N . GLY B 1 32 ? -0.739 3.715 6.051 1 97.5 32 GLY B N 1
ATOM 2116 C CA . GLY B 1 32 ? -0.913 2.328 6.453 1 97.5 32 GLY B CA 1
ATOM 2117 C C . GLY B 1 32 ? 0.263 1.782 7.238 1 97.5 32 GLY B C 1
ATOM 2118 O O . GLY B 1 32 ? 0.153 0.737 7.883 1 97.5 32 GLY B O 1
ATOM 2119 N N . LEU B 1 33 ? 1.465 2.443 7.219 1 98.19 33 LEU B N 1
ATOM 2120 C CA . LEU B 1 33 ? 2.627 1.832 7.855 1 98.19 33 LEU B CA 1
ATOM 2121 C C . LEU B 1 33 ? 2.748 2.275 9.312 1 98.19 33 LEU B C 1
ATOM 2123 O O . LEU B 1 33 ? 3.205 1.509 10.164 1 98.19 33 LEU B O 1
ATOM 2127 N N . HIS B 1 34 ? 2.365 3.506 9.672 1 98.19 34 HIS B N 1
ATOM 2128 C CA . HIS B 1 34 ? 2.428 3.904 11.07 1 98.19 34 HIS B CA 1
ATOM 2129 C C . HIS B 1 34 ? 1.082 3.711 11.758 1 98.19 34 HIS B C 1
ATOM 2131 O O . HIS B 1 34 ? 1.021 3.551 12.984 1 98.19 34 HIS B O 1
ATOM 2137 N N . ALA B 1 35 ? 0.029 3.811 10.992 1 96.94 35 ALA B N 1
ATOM 2138 C CA . ALA B 1 35 ? -1.332 3.68 11.5 1 96.94 35 ALA B CA 1
ATOM 2139 C C . ALA B 1 35 ? -2.328 3.475 10.367 1 96.94 35 ALA B C 1
ATOM 2141 O O . ALA B 1 35 ? -2.002 3.695 9.195 1 96.94 35 ALA B O 1
ATOM 2142 N N . GLY B 1 36 ? -3.504 2.943 10.766 1 95.5 36 GLY B N 1
ATOM 2143 C CA . GLY B 1 36 ? -4.562 2.773 9.781 1 95.5 36 GLY B CA 1
ATOM 2144 C C . GLY B 1 36 ? -4.305 1.626 8.82 1 95.5 36 GLY B C 1
ATOM 2145 O O . GLY B 1 36 ? -3.568 0.691 9.141 1 95.5 36 GLY B O 1
ATOM 2146 N N . GLY B 1 37 ? -4.965 1.696 7.699 1 95.75 37 GLY B N 1
ATOM 2147 C CA . GLY B 1 37 ? -4.914 0.692 6.648 1 95.75 37 GLY B CA 1
ATOM 2148 C C . GLY B 1 37 ? -5.855 0.984 5.496 1 95.75 37 GLY B C 1
ATOM 2149 O O . GLY B 1 37 ? -6.289 2.123 5.316 1 95.75 37 GLY B O 1
ATOM 2150 N N . ALA B 1 38 ? -6.094 -0.007 4.746 1 98 38 ALA B N 1
ATOM 2151 C CA . ALA B 1 38 ? -6.863 0.148 3.516 1 98 38 ALA B CA 1
ATOM 2152 C C . ALA B 1 38 ? -8.258 0.688 3.809 1 98 38 ALA B C 1
ATOM 2154 O O . ALA B 1 38 ? -8.734 1.604 3.131 1 98 38 ALA B O 1
ATOM 2155 N N . LYS B 1 39 ? -8.891 0.135 4.812 1 96.19 39 LYS B N 1
ATOM 2156 C CA . LYS B 1 39 ? -10.258 0.525 5.148 1 96.19 39 LYS B CA 1
ATOM 2157 C C . LYS B 1 39 ? -10.32 1.982 5.598 1 96.19 39 LYS B C 1
ATOM 2159 O O . LYS B 1 39 ? -11.18 2.74 5.152 1 96.19 39 LYS B O 1
ATOM 2164 N N . GLU B 1 40 ? -9.438 2.355 6.504 1 96.62 40 GLU B N 1
ATOM 2165 C CA . GLU B 1 40 ? -9.383 3.727 7 1 96.62 40 GLU B CA 1
ATOM 2166 C C . GLU B 1 40 ? -9.07 4.711 5.875 1 96.62 40 GLU B C 1
ATOM 2168 O O . GLU B 1 40 ? -9.648 5.797 5.812 1 96.62 40 GLU B O 1
ATOM 2173 N N . MET B 1 41 ? -8.141 4.332 4.996 1 98.12 41 MET B N 1
ATOM 2174 C CA . MET B 1 41 ? -7.789 5.168 3.852 1 98.12 41 MET B CA 1
ATOM 2175 C C . MET B 1 41 ? -9.008 5.434 2.975 1 98.12 41 MET B C 1
ATOM 2177 O O . MET B 1 41 ? -9.281 6.582 2.615 1 98.12 41 MET B O 1
ATOM 2181 N N . GLN B 1 42 ? -9.664 4.363 2.617 1 97.94 42 GLN B N 1
ATOM 2182 C CA . GLN B 1 42 ? -10.82 4.488 1.731 1 97.94 42 GLN B CA 1
ATOM 2183 C C . GLN B 1 42 ? -11.883 5.398 2.338 1 97.94 42 GLN B C 1
ATOM 2185 O O . GLN B 1 42 ? -12.438 6.258 1.65 1 97.94 42 GLN B O 1
ATOM 2190 N N . SER B 1 43 ? -12.188 5.195 3.623 1 96.69 43 SER B N 1
ATOM 2191 C CA . SER B 1 43 ? -13.172 6.023 4.312 1 96.69 43 SER B CA 1
ATOM 2192 C C . SER B 1 43 ? -12.758 7.492 4.316 1 96.69 43 SER B C 1
ATOM 2194 O O . SER B 1 43 ? -13.57 8.375 4.035 1 96.69 43 SER B O 1
ATOM 2196 N N . ALA B 1 44 ? -11.547 7.727 4.641 1 97.56 44 ALA B N 1
ATOM 2197 C CA . ALA B 1 44 ? -11.031 9.094 4.703 1 97.56 44 ALA B CA 1
ATOM 2198 C C . ALA B 1 44 ? -11.102 9.766 3.338 1 97.56 44 ALA B C 1
ATOM 2200 O O . ALA B 1 44 ? -11.484 10.938 3.234 1 97.56 44 ALA B O 1
ATOM 2201 N N . VAL B 1 45 ? -10.719 9.062 2.293 1 98.56 45 VAL B N 1
ATOM 2202 C CA . VAL B 1 45 ? -10.734 9.594 0.936 1 98.56 45 VAL B CA 1
ATOM 2203 C C . VAL B 1 45 ? -12.164 9.953 0.538 1 98.56 45 VAL B C 1
ATOM 2205 O O . VAL B 1 45 ? -12.414 11.031 -0.011 1 98.56 45 VAL B O 1
ATOM 2208 N N . LYS B 1 46 ? -13.062 9.047 0.818 1 97.69 46 LYS B N 1
ATOM 2209 C CA . LYS B 1 46 ? -14.461 9.305 0.503 1 97.69 46 LYS B CA 1
ATOM 2210 C C . LYS B 1 46 ? -14.969 10.555 1.218 1 97.69 46 LYS B C 1
ATOM 2212 O O . LYS B 1 46 ? -15.594 11.422 0.602 1 97.69 46 LYS B O 1
ATOM 2217 N N . PHE B 1 47 ? -14.672 10.641 2.484 1 96.62 47 PHE B N 1
ATOM 2218 C CA . PHE B 1 47 ? -15.141 11.766 3.283 1 96.62 47 PHE B CA 1
ATOM 2219 C C . PHE B 1 47 ? -14.477 13.062 2.838 1 96.62 47 PHE B C 1
ATOM 2221 O O . PHE B 1 47 ? -15.117 14.117 2.797 1 96.62 47 PHE B O 1
ATOM 2228 N N . ALA B 1 48 ? -13.203 12.969 2.598 1 98.19 48 ALA B N 1
ATOM 2229 C CA . ALA B 1 48 ? -12.5 14.156 2.113 1 98.19 48 ALA B CA 1
ATOM 2230 C C . ALA B 1 48 ? -13.109 14.664 0.809 1 98.19 48 ALA B C 1
ATOM 2232 O O . ALA B 1 48 ? -13.32 15.867 0.642 1 98.19 48 ALA B O 1
ATOM 2233 N N . LYS B 1 49 ? -13.359 13.805 -0.099 1 97.75 49 LYS B N 1
ATOM 2234 C CA . LYS B 1 49 ? -13.977 14.156 -1.376 1 97.75 49 LYS B CA 1
ATOM 2235 C C . LYS B 1 49 ? -15.344 14.812 -1.168 1 97.75 49 LYS B C 1
ATOM 2237 O O . LYS B 1 49 ? -15.633 15.852 -1.76 1 97.75 49 LYS B O 1
ATOM 2242 N N . GLU B 1 50 ? -16.109 14.203 -0.325 1 96.62 50 GLU B N 1
ATOM 2243 C CA . GLU B 1 50 ? -17.453 14.695 -0.045 1 96.62 50 GLU B CA 1
ATOM 2244 C C . GLU B 1 50 ? -17.422 16.094 0.555 1 96.62 50 GLU B C 1
ATOM 2246 O O . GLU B 1 50 ? -18.328 16.906 0.326 1 96.62 50 GLU B O 1
ATOM 2251 N N . ASN B 1 51 ? -16.422 16.406 1.276 1 96.69 51 ASN B N 1
ATOM 2252 C CA . ASN B 1 51 ? -16.328 17.688 1.964 1 96.69 51 ASN B CA 1
ATOM 2253 C C . ASN B 1 51 ? -15.391 18.641 1.233 1 96.69 51 ASN B C 1
ATOM 2255 O O . ASN B 1 51 ? -15.031 19.703 1.769 1 96.69 51 ASN B O 1
ATOM 2259 N N . LYS B 1 52 ? -14.906 18.234 0.074 1 97.38 52 LYS B N 1
ATOM 2260 C CA . LYS B 1 52 ? -14.047 19.062 -0.776 1 97.38 52 LYS B CA 1
ATOM 2261 C C . LYS B 1 52 ? -12.766 19.438 -0.048 1 97.38 52 LYS B C 1
ATOM 2263 O O . LYS B 1 52 ? -12.344 20.594 -0.096 1 97.38 52 LYS B O 1
ATOM 2268 N N . VAL B 1 53 ? -12.281 18.516 0.713 1 98.5 53 VAL B N 1
ATOM 2269 C CA . VAL B 1 53 ? -11.008 18.672 1.406 1 98.5 53 VAL B CA 1
ATOM 2270 C C . VAL B 1 53 ? -9.875 18.141 0.53 1 98.5 53 VAL B C 1
ATOM 2272 O O . VAL B 1 53 ? -9.984 17.047 -0.044 1 98.5 53 VAL B O 1
ATOM 2275 N N . ARG B 1 54 ? -8.805 18.906 0.417 1 98.75 54 ARG B N 1
ATOM 2276 C CA . ARG B 1 54 ? -7.633 18.484 -0.343 1 98.75 54 ARG B CA 1
ATOM 2277 C C . ARG B 1 54 ? -6.957 17.281 0.313 1 98.75 54 ARG B C 1
ATOM 2279 O O . ARG B 1 54 ? -6.797 17.25 1.535 1 98.75 54 ARG B O 1
ATOM 2286 N N . ILE B 1 55 ? -6.582 16.312 -0.481 1 98.81 55 ILE B N 1
ATOM 2287 C CA . ILE B 1 55 ? -6.023 15.078 0.046 1 98.81 55 ILE B CA 1
ATOM 2288 C C . ILE B 1 55 ? -4.504 15.094 -0.113 1 98.81 55 ILE B C 1
ATOM 2290 O O . ILE B 1 55 ? -3.988 15.383 -1.193 1 98.81 55 ILE B O 1
ATOM 2294 N N . GLY B 1 56 ? -3.809 14.82 0.943 1 98.88 56 GLY B N 1
ATOM 2295 C CA . GLY B 1 56 ? -2.379 14.555 0.927 1 98.88 56 GLY B CA 1
ATOM 2296 C C . GLY B 1 56 ? -2.021 13.188 1.478 1 98.88 56 GLY B C 1
ATOM 2297 O O . GLY B 1 56 ? -2.754 12.633 2.299 1 98.88 56 GLY B O 1
ATOM 2298 N N . ALA B 1 57 ? -0.922 12.648 0.984 1 98.94 57 ALA B N 1
ATOM 2299 C CA . ALA B 1 57 ? -0.39 11.398 1.523 1 98.94 57 ALA B CA 1
ATOM 2300 C C . ALA B 1 57 ? 0.451 11.656 2.771 1 98.94 57 ALA B C 1
ATOM 2302 O O . ALA B 1 57 ? 1.216 12.625 2.824 1 98.94 57 ALA B O 1
ATOM 2303 N N . HIS B 1 58 ? 0.332 10.805 3.725 1 98.81 58 HIS B N 1
ATOM 2304 C CA . HIS B 1 58 ? 1.014 10.938 5.008 1 98.81 58 HIS B CA 1
ATOM 2305 C C . HIS B 1 58 ? 1.891 9.719 5.293 1 98.81 58 HIS B C 1
ATOM 2307 O O . HIS B 1 58 ? 1.713 9.047 6.309 1 98.81 58 HIS B O 1
ATOM 2313 N N . PRO B 1 59 ? 2.932 9.5 4.438 1 98.94 59 PRO B N 1
ATOM 2314 C CA . PRO B 1 59 ? 3.797 8.328 4.617 1 98.94 59 PRO B CA 1
ATOM 2315 C C . PRO B 1 59 ? 4.68 8.43 5.859 1 98.94 59 PRO B C 1
ATOM 2317 O O . PRO B 1 59 ? 4.953 9.539 6.332 1 98.94 59 PRO B O 1
ATOM 2320 N N . SER B 1 60 ? 5.133 7.262 6.348 1 98.75 60 SER B N 1
ATOM 2321 C CA . SER B 1 60 ? 5.938 7.184 7.562 1 98.75 60 SER B CA 1
ATOM 2322 C C . SER B 1 60 ? 6.988 6.082 7.461 1 98.75 60 SER B C 1
ATOM 2324 O O . SER B 1 60 ? 7.027 5.344 6.477 1 98.75 60 SER B O 1
ATOM 2326 N N . PHE B 1 61 ? 7.891 6.082 8.484 1 98.44 61 PHE B N 1
ATOM 2327 C CA . PHE B 1 61 ? 8.695 4.883 8.703 1 98.44 61 PHE B CA 1
ATOM 2328 C C . PHE B 1 61 ? 7.805 3.688 9.023 1 98.44 61 PHE B C 1
ATOM 2330 O O . PHE B 1 61 ? 6.691 3.852 9.523 1 98.44 61 PHE B O 1
ATOM 2337 N N . PRO B 1 62 ? 8.273 2.473 8.617 1 98.06 62 PRO B N 1
ATOM 2338 C CA . PRO B 1 62 ? 7.52 1.269 8.984 1 98.06 62 PRO B CA 1
ATOM 2339 C C . PRO B 1 62 ? 7.641 0.924 10.461 1 98.06 62 PRO B C 1
ATOM 2341 O O . PRO B 1 62 ? 8.32 -0.039 10.82 1 98.06 62 PRO B O 1
ATOM 2344 N N . ASP B 1 63 ? 7.023 1.645 11.312 1 97.5 63 ASP B N 1
ATOM 2345 C CA . ASP B 1 63 ? 7.109 1.609 12.773 1 97.5 63 ASP B CA 1
ATOM 2346 C C . ASP B 1 63 ? 5.73 1.771 13.406 1 97.5 63 ASP B C 1
ATOM 2348 O O . ASP B 1 63 ? 5.523 2.664 14.234 1 97.5 63 ASP B O 1
ATOM 2352 N N . ARG B 1 64 ? 4.82 0.874 13.07 1 96.88 64 ARG B N 1
ATOM 2353 C CA . ARG B 1 64 ? 3.445 0.943 13.562 1 96.88 64 ARG B CA 1
ATOM 2354 C C . ARG B 1 64 ? 3.398 0.899 15.086 1 96.88 64 ARG B C 1
ATOM 2356 O O . ARG B 1 64 ? 2.588 1.587 15.703 1 96.88 64 ARG B O 1
ATOM 2363 N N . GLU B 1 65 ? 4.254 0.037 15.664 1 96.81 65 GLU B N 1
ATOM 2364 C CA . GLU B 1 65 ? 4.27 -0.162 17.109 1 96.81 65 GLU B CA 1
ATOM 2365 C C . GLU B 1 65 ? 4.496 1.155 17.844 1 96.81 65 GLU B C 1
ATOM 2367 O O . GLU B 1 65 ? 3.988 1.35 18.953 1 96.81 65 GLU B O 1
ATOM 2372 N N . ASN B 1 66 ? 5.273 2.021 17.281 1 96.75 66 ASN B N 1
ATOM 2373 C CA . ASN B 1 66 ? 5.582 3.299 17.906 1 96.75 66 ASN B CA 1
ATOM 2374 C C . ASN B 1 66 ? 4.965 4.465 17.141 1 96.75 66 ASN B C 1
ATOM 2376 O O . ASN B 1 66 ? 5.492 5.578 17.172 1 96.75 66 ASN B O 1
ATOM 2380 N N . PHE B 1 67 ? 3.959 4.109 16.312 1 95.94 67 PHE B N 1
ATOM 2381 C CA . PHE B 1 67 ? 3.168 5.098 15.586 1 95.94 67 PHE B CA 1
ATOM 2382 C C . PHE B 1 67 ? 4.047 5.914 14.648 1 95.94 67 PHE B C 1
ATOM 2384 O O . PHE B 1 67 ? 3.777 7.094 14.406 1 95.94 67 PHE B O 1
ATOM 2391 N N . GLY B 1 68 ? 5.164 5.344 14.195 1 96.62 68 GLY B N 1
ATOM 2392 C CA . GLY B 1 68 ? 6.066 5.984 13.258 1 96.62 68 GLY B CA 1
ATOM 2393 C C . GLY B 1 68 ? 6.918 7.07 13.891 1 96.62 68 GLY B C 1
ATOM 2394 O O . GLY B 1 68 ? 7.395 7.977 13.203 1 96.62 68 GLY B O 1
ATOM 2395 N N . ARG B 1 69 ? 7.137 7.035 15.172 1 94.56 69 ARG B N 1
ATOM 2396 C CA . ARG B 1 69 ? 7.75 8.164 15.859 1 94.56 69 ARG B CA 1
ATOM 2397 C C . ARG B 1 69 ? 9.172 7.832 16.297 1 94.56 69 ARG B C 1
ATOM 2399 O O . ARG B 1 69 ? 9.828 8.641 16.953 1 94.56 69 ARG B O 1
ATOM 2406 N N . THR B 1 70 ? 9.633 6.66 15.922 1 95.94 70 THR B N 1
ATOM 2407 C CA . THR B 1 70 ? 11.016 6.285 16.203 1 95.94 70 THR B CA 1
ATOM 2408 C C . THR B 1 70 ? 11.914 6.57 15.008 1 95.94 70 THR B C 1
ATOM 2410 O O . THR B 1 70 ? 11.602 6.164 13.883 1 95.94 70 THR B O 1
ATOM 2413 N N . ALA B 1 71 ? 12.953 7.293 15.297 1 95.31 71 ALA B N 1
ATOM 2414 C CA . ALA B 1 71 ? 13.922 7.555 14.242 1 95.31 71 ALA B CA 1
ATOM 2415 C C . ALA B 1 71 ? 14.508 6.254 13.695 1 95.31 71 ALA B C 1
ATOM 2417 O O . ALA B 1 71 ? 14.781 5.32 14.453 1 95.31 71 ALA B O 1
ATOM 2418 N N . MET B 1 72 ? 14.648 6.176 12.438 1 96.44 72 MET B N 1
ATOM 2419 C CA . MET B 1 72 ? 15.219 4.992 11.805 1 96.44 72 MET B CA 1
ATOM 2420 C C . MET B 1 72 ? 16.328 5.379 10.836 1 96.44 72 MET B C 1
ATOM 2422 O O . MET B 1 72 ? 16.328 6.477 10.281 1 96.44 72 MET B O 1
ATOM 2426 N N . ALA B 1 73 ? 17.344 4.531 10.75 1 96.56 73 ALA B N 1
ATOM 2427 C CA . ALA B 1 73 ? 18.422 4.668 9.781 1 96.56 73 ALA B CA 1
ATOM 2428 C C . ALA B 1 73 ? 18.266 3.668 8.641 1 96.56 73 ALA B C 1
ATOM 2430 O O . ALA B 1 73 ? 19 2.68 8.57 1 96.56 73 ALA B O 1
ATOM 2431 N N . LEU B 1 74 ? 17.391 3.953 7.695 1 97.44 74 LEU B N 1
ATOM 2432 C CA . LEU B 1 74 ? 17.172 3.113 6.523 1 97.44 74 LEU B CA 1
ATOM 2433 C C . LEU B 1 74 ? 18.109 3.5 5.391 1 97.44 74 LEU B C 1
ATOM 2435 O O . LEU B 1 74 ? 18.484 4.668 5.262 1 97.44 74 LEU B O 1
ATOM 2439 N N . SER B 1 75 ? 18.547 2.496 4.602 1 97.75 75 SER B N 1
ATOM 2440 C CA . SER B 1 75 ? 19.219 2.834 3.352 1 97.75 75 SER B CA 1
ATOM 2441 C C . SER B 1 75 ? 18.297 3.629 2.426 1 97.75 75 SER B C 1
ATOM 2443 O O . SER B 1 75 ? 17.078 3.594 2.572 1 97.75 75 SER B O 1
ATOM 2445 N N . SER B 1 76 ? 18.875 4.375 1.479 1 98.12 76 SER B N 1
ATOM 2446 C CA . SER B 1 76 ? 18.078 5.125 0.506 1 98.12 76 SER B CA 1
ATOM 2447 C C . SER B 1 76 ? 17.109 4.211 -0.233 1 98.12 76 SER B C 1
ATOM 2449 O O . SER B 1 76 ? 15.938 4.566 -0.429 1 98.12 76 SER B O 1
ATOM 2451 N N . GLN B 1 77 ? 17.594 3.057 -0.58 1 97.5 77 GLN B N 1
ATOM 2452 C CA . GLN B 1 77 ? 16.766 2.117 -1.337 1 97.5 77 GLN B CA 1
ATOM 2453 C C . GLN B 1 77 ? 15.578 1.646 -0.516 1 97.5 77 GLN B C 1
ATOM 2455 O O . GLN B 1 77 ? 14.469 1.519 -1.041 1 97.5 77 GLN B O 1
ATOM 2460 N N . GLU B 1 78 ? 15.836 1.374 0.731 1 97.81 78 GLU B N 1
ATOM 2461 C CA . GLU B 1 78 ? 14.75 0.959 1.614 1 97.81 78 GLU B CA 1
ATOM 2462 C C . GLU B 1 78 ? 13.727 2.076 1.79 1 97.81 78 GLU B C 1
ATOM 2464 O O . GLU B 1 78 ? 12.516 1.828 1.757 1 97.81 78 GLU B O 1
ATOM 2469 N N . LEU B 1 79 ? 14.211 3.273 2.041 1 98.62 79 LEU B N 1
ATOM 2470 C CA . LEU B 1 79 ? 13.312 4.41 2.219 1 98.62 79 LEU B CA 1
ATOM 2471 C C . LEU B 1 79 ? 12.469 4.637 0.969 1 98.62 79 LEU B C 1
ATOM 2473 O O . LEU B 1 79 ? 11.266 4.867 1.062 1 98.62 79 LEU B O 1
ATOM 2477 N N . ILE B 1 80 ? 13.109 4.551 -0.183 1 98.81 80 ILE B N 1
ATOM 2478 C CA . ILE B 1 80 ? 12.406 4.707 -1.453 1 98.81 80 ILE B CA 1
ATOM 2479 C C . ILE B 1 80 ? 11.289 3.67 -1.556 1 98.81 80 ILE B C 1
ATOM 2481 O O . ILE B 1 80 ? 10.156 4 -1.916 1 98.81 80 ILE B O 1
ATOM 2485 N N . ALA B 1 81 ? 11.578 2.424 -1.231 1 98.69 81 ALA B N 1
ATOM 2486 C CA . ALA B 1 81 ? 10.594 1.345 -1.304 1 98.69 81 ALA B CA 1
ATOM 2487 C C . ALA B 1 81 ? 9.391 1.638 -0.413 1 98.69 81 ALA B C 1
ATOM 2489 O O . ALA B 1 81 ? 8.242 1.481 -0.837 1 98.69 81 ALA B O 1
ATOM 2490 N N . HIS B 1 82 ? 9.68 2.064 0.8 1 98.81 82 HIS B N 1
ATOM 2491 C CA . HIS B 1 82 ? 8.602 2.336 1.743 1 98.81 82 HIS B CA 1
ATOM 2492 C C . HIS B 1 82 ? 7.758 3.525 1.292 1 98.81 82 HIS B C 1
ATOM 2494 O O . HIS B 1 82 ? 6.539 3.533 1.474 1 98.81 82 HIS B O 1
ATOM 2500 N N . LEU B 1 83 ? 8.398 4.543 0.722 1 98.94 83 LEU B N 1
ATOM 2501 C CA . LEU B 1 83 ? 7.66 5.695 0.214 1 98.94 83 LEU B CA 1
ATOM 2502 C C . LEU B 1 83 ? 6.773 5.301 -0.961 1 98.94 83 LEU B C 1
ATOM 2504 O O . LEU B 1 83 ? 5.586 5.633 -0.986 1 98.94 83 LEU B O 1
ATOM 2508 N N . ARG B 1 84 ? 7.301 4.59 -1.921 1 98.88 84 ARG B N 1
ATOM 2509 C CA . ARG B 1 84 ? 6.539 4.172 -3.092 1 98.88 84 ARG B CA 1
ATOM 2510 C C . ARG B 1 84 ? 5.375 3.271 -2.693 1 98.88 84 ARG B C 1
ATOM 2512 O O . ARG B 1 84 ? 4.258 3.439 -3.186 1 98.88 84 ARG B O 1
ATOM 2519 N N . TYR B 1 85 ? 5.672 2.346 -1.777 1 98.88 85 TYR B N 1
ATOM 2520 C CA . TYR B 1 85 ? 4.645 1.449 -1.263 1 98.88 85 TYR B CA 1
ATOM 2521 C C . TYR B 1 85 ? 3.451 2.234 -0.733 1 98.88 85 TYR B C 1
ATOM 2523 O O . TYR B 1 85 ? 2.309 1.979 -1.123 1 98.88 85 TYR B O 1
ATOM 2531 N N . GLN B 1 86 ? 3.707 3.18 0.116 1 98.94 86 GLN B N 1
ATOM 2532 C CA . GLN B 1 86 ? 2.672 3.959 0.787 1 98.94 86 GLN B CA 1
ATOM 2533 C C . GLN B 1 86 ? 1.958 4.887 -0.193 1 98.94 86 GLN B C 1
ATOM 2535 O O . GLN B 1 86 ? 0.729 4.973 -0.188 1 98.94 86 GLN B O 1
ATOM 2540 N N . LEU B 1 87 ? 2.715 5.586 -1.054 1 98.94 87 LEU B N 1
ATOM 2541 C CA . LEU B 1 87 ? 2.135 6.504 -2.025 1 98.94 87 LEU B CA 1
ATOM 2542 C C . LEU B 1 87 ? 1.273 5.754 -3.037 1 98.94 87 LEU B C 1
ATOM 2544 O O . LEU B 1 87 ? 0.179 6.207 -3.381 1 98.94 87 LEU B O 1
ATOM 2548 N N . GLY B 1 88 ? 1.785 4.605 -3.518 1 98.94 88 GLY B N 1
ATOM 2549 C CA . GLY B 1 88 ? 1.029 3.791 -4.457 1 98.94 88 GLY B CA 1
ATOM 2550 C C . GLY B 1 88 ? -0.279 3.279 -3.889 1 98.94 88 GLY B C 1
ATOM 2551 O O . GLY B 1 88 ? -1.305 3.281 -4.57 1 98.94 88 GLY B O 1
ATOM 2552 N N . ALA B 1 89 ? -0.227 2.787 -2.631 1 98.88 89 ALA B N 1
ATOM 2553 C CA . ALA B 1 89 ? -1.425 2.291 -1.958 1 98.88 89 ALA B CA 1
ATOM 2554 C C . ALA B 1 89 ? -2.512 3.361 -1.913 1 98.88 89 ALA B C 1
ATOM 2556 O O . ALA B 1 89 ? -3.652 3.113 -2.312 1 98.88 89 ALA B O 1
ATOM 2557 N N . LEU B 1 90 ? -2.15 4.551 -1.475 1 98.94 90 LEU B N 1
ATOM 2558 C CA . LEU B 1 90 ? -3.139 5.621 -1.382 1 98.94 90 LEU B CA 1
ATOM 2559 C C . LEU B 1 90 ? -3.615 6.039 -2.768 1 98.94 90 LEU B C 1
ATOM 2561 O O . LEU B 1 90 ? -4.801 6.32 -2.963 1 98.94 90 LEU B O 1
ATOM 2565 N N . LYS B 1 91 ? -2.73 6.145 -3.754 1 98.88 91 LYS B N 1
ATOM 2566 C CA . LYS B 1 91 ? -3.1 6.562 -5.102 1 98.88 91 LYS B CA 1
ATOM 2567 C C . LYS B 1 91 ? -4.172 5.652 -5.688 1 98.88 91 LYS B C 1
ATOM 2569 O O . LYS B 1 91 ? -5.133 6.129 -6.297 1 98.88 91 LYS B O 1
ATOM 2574 N N . ALA B 1 92 ? -3.988 4.352 -5.52 1 98.88 92 ALA B N 1
ATOM 2575 C CA . ALA B 1 92 ? -4.953 3.406 -6.074 1 98.88 92 ALA B CA 1
ATOM 2576 C C . ALA B 1 92 ? -6.324 3.582 -5.426 1 98.88 92 ALA B C 1
ATOM 2578 O O . ALA B 1 92 ? -7.355 3.461 -6.098 1 98.88 92 ALA B O 1
ATOM 2579 N N . ILE B 1 93 ? -6.348 3.805 -4.133 1 98.81 93 ILE B N 1
ATOM 2580 C CA . ILE B 1 93 ? -7.605 4.023 -3.428 1 98.81 93 ILE B CA 1
ATOM 2581 C C . ILE B 1 93 ? -8.234 5.332 -3.898 1 98.81 93 ILE B C 1
ATOM 2583 O O . ILE B 1 93 ? -9.438 5.383 -4.176 1 98.81 93 ILE B O 1
ATOM 2587 N N . CYS B 1 94 ? -7.438 6.395 -4.016 1 98.81 94 CYS B N 1
ATOM 2588 C CA . CYS B 1 94 ? -7.938 7.668 -4.523 1 98.81 94 CYS B CA 1
ATOM 2589 C C . CYS B 1 94 ? -8.508 7.508 -5.93 1 98.81 94 CYS B C 1
ATOM 2591 O O . CYS B 1 94 ? -9.617 7.965 -6.207 1 98.81 94 CYS B O 1
ATOM 2593 N N . ASP B 1 95 ? -7.766 6.844 -6.805 1 98.5 95 ASP B N 1
ATOM 2594 C CA . ASP B 1 95 ? -8.227 6.629 -8.172 1 98.5 95 ASP B CA 1
ATOM 2595 C C . ASP B 1 95 ? -9.578 5.918 -8.195 1 98.5 95 ASP B C 1
ATOM 2597 O O . ASP B 1 95 ? -10.461 6.285 -8.969 1 98.5 95 ASP B O 1
ATOM 2601 N N . GLY B 1 96 ? -9.711 4.938 -7.375 1 97.38 96 GLY B N 1
ATOM 2602 C CA . GLY B 1 96 ? -10.953 4.184 -7.301 1 97.38 96 GLY B CA 1
ATOM 2603 C C . GLY B 1 96 ? -12.133 5.02 -6.852 1 97.38 96 GLY B C 1
ATOM 2604 O O . GLY B 1 96 ? -13.273 4.742 -7.227 1 97.38 96 GLY B O 1
ATOM 2605 N N . GLU B 1 97 ? -11.836 6.023 -6.062 1 97.31 97 GLU B N 1
ATOM 2606 C CA . GLU B 1 97 ? -12.891 6.879 -5.527 1 97.31 97 GLU B CA 1
ATOM 2607 C C . GLU B 1 97 ? -13.039 8.148 -6.363 1 97.31 97 GLU B C 1
ATOM 2609 O O . GLU B 1 97 ? -13.859 9.016 -6.043 1 97.31 97 GLU B O 1
ATOM 2614 N N . GLY B 1 98 ? -12.281 8.273 -7.418 1 97.69 98 GLY B N 1
ATOM 2615 C CA . GLY B 1 98 ? -12.336 9.469 -8.25 1 97.69 98 GLY B CA 1
ATOM 2616 C C . GLY B 1 98 ? -11.742 10.688 -7.574 1 97.69 98 GLY B C 1
ATOM 2617 O O . GLY B 1 98 ? -12.266 11.797 -7.719 1 97.69 98 GLY B O 1
ATOM 2618 N N . ALA B 1 99 ? -10.773 10.508 -6.75 1 98.38 99 ALA B N 1
ATOM 2619 C CA . ALA B 1 99 ? -10.055 11.57 -6.051 1 98.38 99 ALA B CA 1
ATOM 2620 C C . ALA B 1 99 ? -8.586 11.602 -6.465 1 98.38 99 ALA B C 1
ATOM 2622 O O . ALA B 1 99 ? -8.125 10.734 -7.207 1 98.38 99 ALA B O 1
ATOM 2623 N N . VAL B 1 100 ? -7.875 12.641 -6.051 1 98.38 100 VAL B N 1
ATOM 2624 C CA . VAL B 1 100 ? -6.469 12.773 -6.414 1 98.38 100 VAL B CA 1
ATOM 2625 C C . VAL B 1 100 ? -5.652 13.18 -5.188 1 98.38 100 VAL B C 1
ATOM 2627 O O . VAL B 1 100 ? -6.172 13.852 -4.289 1 98.38 100 VAL B O 1
ATOM 2630 N N . ILE B 1 101 ? -4.461 12.703 -5.098 1 98.88 101 ILE B N 1
ATOM 2631 C CA . ILE B 1 101 ? -3.5 13.172 -4.105 1 98.88 101 ILE B CA 1
ATOM 2632 C C . ILE B 1 101 ? -2.891 14.5 -4.562 1 98.88 101 ILE B C 1
ATOM 2634 O O . ILE B 1 101 ? -2.492 14.641 -5.719 1 98.88 101 ILE B O 1
ATOM 2638 N N . SER B 1 102 ? -2.74 15.43 -3.635 1 98.81 102 SER B N 1
ATOM 2639 C CA . SER B 1 102 ? -2.26 16.75 -4.027 1 98.81 102 SER B CA 1
ATOM 2640 C C . SER B 1 102 ? -0.874 17.031 -3.455 1 98.81 102 SER B C 1
ATOM 2642 O O . SER B 1 102 ? -0.131 17.859 -3.986 1 98.81 102 SER B O 1
ATOM 2644 N N . TYR B 1 103 ? -0.569 16.359 -2.4 1 98.94 103 TYR B N 1
ATOM 2645 C CA . TYR B 1 103 ? 0.707 16.625 -1.745 1 98.94 103 TYR B CA 1
ATOM 2646 C C . TYR B 1 103 ? 1.114 15.469 -0.85 1 98.94 103 TYR B C 1
ATOM 2648 O O . TYR B 1 103 ? 0.339 14.531 -0.649 1 98.94 103 TYR B O 1
ATOM 2656 N N . VAL B 1 104 ? 2.348 15.516 -0.425 1 98.94 104 VAL B N 1
ATOM 2657 C CA . VAL B 1 104 ? 2.893 14.547 0.517 1 98.94 104 VAL B CA 1
ATOM 2658 C C . VAL B 1 104 ? 3.393 15.258 1.77 1 98.94 104 VAL B C 1
ATOM 2660 O O . VAL B 1 104 ? 4.051 16.297 1.677 1 98.94 104 VAL B O 1
ATOM 2663 N N . LYS B 1 105 ? 3.029 14.781 2.891 1 98.88 105 LYS B N 1
ATOM 2664 C CA . LYS B 1 105 ? 3.549 15.219 4.184 1 98.88 105 LYS B CA 1
ATOM 2665 C C . LYS B 1 105 ? 4.086 14.047 4.992 1 98.88 105 LYS B C 1
ATOM 2667 O O . LYS B 1 105 ? 3.311 13.273 5.566 1 98.88 105 LYS B O 1
ATOM 2672 N N . PRO B 1 106 ? 5.449 13.969 5.066 1 98.81 106 PRO B N 1
ATOM 2673 C CA . PRO B 1 106 ? 5.969 12.867 5.883 1 98.81 106 PRO B CA 1
ATOM 2674 C C . PRO B 1 106 ? 5.477 12.914 7.328 1 98.81 106 PRO B C 1
ATOM 2676 O O . PRO B 1 106 ? 5.168 13.992 7.84 1 98.81 106 PRO B O 1
ATOM 2679 N N . HIS B 1 107 ? 5.398 11.805 7.918 1 97.75 107 HIS B N 1
ATOM 2680 C CA . HIS B 1 107 ? 4.871 11.672 9.273 1 97.75 107 HIS B CA 1
ATOM 2681 C C . HIS B 1 107 ? 5.992 11.445 10.281 1 97.75 107 HIS B C 1
ATOM 2683 O O . HIS B 1 107 ? 6.969 10.75 9.984 1 97.75 107 HIS B O 1
ATOM 2689 N N . GLY B 1 108 ? 5.828 11.992 11.422 1 94.75 108 GLY B N 1
ATOM 2690 C CA . GLY B 1 108 ? 6.555 11.57 12.609 1 94.75 108 GLY B CA 1
ATOM 2691 C C . GLY B 1 108 ? 8.055 11.719 12.477 1 94.75 108 GLY B C 1
ATOM 2692 O O . GLY B 1 108 ? 8.547 12.781 12.102 1 94.75 108 GLY B O 1
ATOM 2693 N N . ALA B 1 109 ? 8.766 10.609 12.828 1 96.31 109 ALA B N 1
ATOM 2694 C CA . ALA B 1 109 ? 10.227 10.625 12.82 1 96.31 109 ALA B CA 1
ATOM 2695 C C . ALA B 1 109 ? 10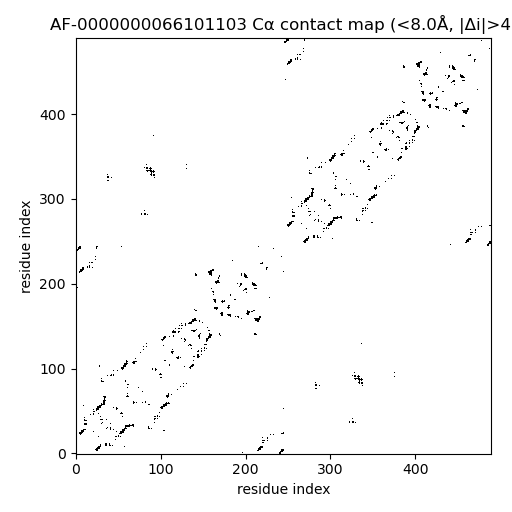.766 10.898 11.422 1 96.31 109 ALA B C 1
ATOM 2697 O O . ALA B 1 109 ? 11.805 11.547 11.258 1 96.31 109 ALA B O 1
ATOM 2698 N N . LEU B 1 110 ? 10.062 10.422 10.445 1 98.25 110 LEU B N 1
ATOM 2699 C CA . LEU B 1 110 ? 10.477 10.672 9.07 1 98.25 110 LEU B CA 1
ATOM 2700 C C . LEU B 1 110 ? 10.461 12.164 8.766 1 98.25 110 LEU B C 1
ATOM 2702 O O . LEU B 1 110 ? 11.422 12.703 8.203 1 98.25 110 LEU B O 1
ATOM 2706 N N . TYR B 1 111 ? 9.406 12.875 9.133 1 97.31 111 TYR B N 1
ATOM 2707 C CA . TYR B 1 111 ? 9.266 14.32 9.008 1 97.31 111 TYR B CA 1
ATOM 2708 C C . TYR B 1 111 ? 10.398 15.047 9.719 1 97.31 111 TYR B C 1
ATOM 2710 O O . TYR B 1 111 ? 11.07 15.898 9.125 1 97.31 111 TYR B O 1
ATOM 2718 N N . ASN B 1 112 ? 10.594 14.656 10.898 1 94 112 ASN B N 1
ATOM 2719 C CA . ASN B 1 112 ? 11.57 15.352 11.742 1 94 112 ASN B CA 1
ATOM 2720 C C . ASN B 1 112 ? 12.992 15.133 11.25 1 94 112 ASN B C 1
ATOM 2722 O O . ASN B 1 112 ? 13.805 16.062 11.242 1 94 112 ASN B O 1
ATOM 2726 N N . GLN B 1 113 ? 13.273 13.914 10.867 1 96.5 113 GLN B N 1
ATOM 2727 C CA . GLN B 1 113 ? 14.609 13.648 10.336 1 96.5 113 GLN B CA 1
ATOM 2728 C C . GLN B 1 113 ? 14.828 14.375 9.008 1 96.5 113 GLN B C 1
ATOM 2730 O O . GLN B 1 113 ? 15.898 14.93 8.773 1 96.5 113 GLN B O 1
ATOM 2735 N N . ALA B 1 114 ? 13.828 14.375 8.195 1 97.88 114 ALA B N 1
ATOM 2736 C CA . ALA B 1 114 ? 13.945 15.016 6.891 1 97.88 114 ALA B CA 1
ATOM 2737 C C . ALA B 1 114 ? 14.141 16.531 7.039 1 97.88 114 ALA B C 1
ATOM 2739 O O . ALA B 1 114 ? 14.75 17.172 6.18 1 97.88 114 ALA B O 1
ATOM 2740 N N . ALA B 1 115 ? 13.633 17.094 8.094 1 96.69 115 ALA B N 1
ATOM 2741 C CA . ALA B 1 115 ? 13.734 18.531 8.328 1 96.69 115 ALA B CA 1
ATOM 2742 C C . ALA B 1 115 ? 15.18 18.953 8.562 1 96.69 115 ALA B C 1
ATOM 2744 O O . ALA B 1 115 ? 15.531 20.125 8.398 1 96.69 115 ALA B O 1
ATOM 2745 N N . LYS B 1 116 ? 16.062 17.953 8.891 1 94.94 116 LYS B N 1
ATOM 2746 C CA . LYS B 1 116 ? 17.406 18.359 9.297 1 94.94 116 LYS B CA 1
ATOM 2747 C C . LYS B 1 116 ? 18.469 17.547 8.57 1 94.94 116 LYS B C 1
ATOM 2749 O O . LYS B 1 116 ? 19.656 17.891 8.602 1 94.94 116 LYS B O 1
ATOM 2754 N N . ASP B 1 117 ? 18.109 16.422 7.973 1 97.19 117 ASP B N 1
ATOM 2755 C CA . ASP B 1 117 ? 19.047 15.523 7.297 1 97.19 117 ASP B CA 1
ATOM 2756 C C . ASP B 1 117 ? 18.906 15.641 5.781 1 97.19 117 ASP B C 1
ATOM 2758 O O . ASP B 1 117 ? 17.906 15.211 5.203 1 97.19 117 ASP B O 1
ATOM 2762 N N . GLU B 1 118 ? 19.922 16.109 5.168 1 98.19 118 GLU B N 1
ATOM 2763 C CA . GLU B 1 118 ? 19.875 16.391 3.738 1 98.19 118 GLU B CA 1
ATOM 2764 C C . GLU B 1 118 ? 19.672 15.117 2.928 1 98.19 118 GLU B C 1
ATOM 2766 O O . GLU B 1 118 ? 18.938 15.125 1.931 1 98.19 118 GLU B O 1
ATOM 2771 N N . LYS B 1 119 ? 20.344 14.07 3.271 1 98.19 119 LYS B N 1
ATOM 2772 C CA . LYS B 1 119 ? 20.234 12.82 2.529 1 98.19 119 LYS B CA 1
ATOM 2773 C C . LYS B 1 119 ? 18.797 12.312 2.518 1 98.19 119 LYS B C 1
ATOM 2775 O O . LYS B 1 119 ? 18.25 11.977 1.458 1 98.19 119 LYS B O 1
ATOM 2780 N N . ILE B 1 120 ? 18.188 12.273 3.664 1 98.62 120 ILE B N 1
ATOM 2781 C CA . ILE B 1 120 ? 16.812 11.797 3.781 1 98.62 120 ILE B CA 1
ATOM 2782 C C . ILE B 1 120 ? 15.883 12.734 3.021 1 98.62 120 ILE B C 1
ATOM 2784 O O . ILE B 1 120 ? 15.008 12.281 2.281 1 98.62 120 ILE B O 1
ATOM 2788 N N . ALA B 1 121 ? 16.078 14.047 3.232 1 98.81 121 ALA B N 1
ATOM 2789 C CA . ALA B 1 121 ? 15.25 15.039 2.545 1 98.81 121 ALA B CA 1
ATOM 2790 C C . ALA B 1 121 ? 15.328 14.867 1.031 1 98.81 121 ALA B C 1
ATOM 2792 O O . ALA B 1 121 ? 14.305 14.93 0.341 1 98.81 121 ALA B O 1
ATOM 2793 N N . ARG B 1 122 ? 16.5 14.633 0.516 1 98.75 122 ARG B N 1
ATOM 2794 C CA . ARG B 1 122 ? 16.688 14.492 -0.923 1 98.75 122 ARG B CA 1
ATOM 2795 C C . ARG B 1 122 ? 16.031 13.219 -1.442 1 98.75 122 ARG B C 1
ATOM 2797 O O . ARG B 1 122 ? 15.43 13.219 -2.518 1 98.75 122 ARG B O 1
ATOM 2804 N N . VAL B 1 123 ? 16.156 12.133 -0.709 1 98.75 123 VAL B N 1
ATOM 2805 C CA . VAL B 1 123 ? 15.523 10.875 -1.102 1 98.75 123 VAL B CA 1
ATOM 2806 C C . VAL B 1 123 ? 14.008 11.07 -1.173 1 98.75 123 VAL B C 1
ATOM 2808 O O . VAL B 1 123 ? 13.367 10.633 -2.131 1 98.75 123 VAL B O 1
ATOM 2811 N N . ILE B 1 124 ? 13.438 11.742 -0.189 1 98.88 124 ILE B N 1
ATOM 2812 C CA . ILE B 1 124 ? 12 11.992 -0.169 1 98.88 124 ILE B CA 1
ATOM 2813 C C . ILE B 1 124 ? 11.602 12.836 -1.379 1 98.88 124 ILE B C 1
ATOM 2815 O O . ILE B 1 124 ? 10.695 12.469 -2.127 1 98.88 124 ILE B O 1
ATOM 2819 N N . ALA B 1 125 ? 12.305 13.922 -1.579 1 98.88 125 ALA B N 1
ATOM 2820 C CA . ALA B 1 125 ? 11.977 14.852 -2.656 1 98.88 125 ALA B CA 1
ATOM 2821 C C . ALA B 1 125 ? 12.055 14.164 -4.016 1 98.88 125 ALA B C 1
ATOM 2823 O O . ALA B 1 125 ? 11.133 14.273 -4.828 1 98.88 125 ALA B O 1
ATOM 2824 N N . GLN B 1 126 ? 13.094 13.445 -4.238 1 98.69 126 GLN B N 1
ATOM 2825 C CA . GLN B 1 126 ? 13.297 12.773 -5.516 1 98.69 126 GLN B CA 1
ATOM 2826 C C . GLN B 1 126 ? 12.25 11.68 -5.734 1 98.69 126 GLN B C 1
ATOM 2828 O O . GLN B 1 126 ? 11.734 11.516 -6.84 1 98.69 126 GLN B O 1
ATOM 2833 N N . THR B 1 127 ? 12 10.93 -4.707 1 98.81 127 THR B N 1
ATOM 2834 C CA . THR B 1 127 ? 11.023 9.852 -4.805 1 98.81 127 THR B CA 1
ATOM 2835 C C . THR B 1 127 ? 9.633 10.406 -5.121 1 98.81 127 THR B C 1
ATOM 2837 O O . THR B 1 127 ? 8.93 9.875 -5.984 1 98.81 127 THR B O 1
ATOM 2840 N N . VAL B 1 128 ? 9.227 11.477 -4.434 1 98.88 128 VAL B N 1
ATOM 2841 C CA . VAL B 1 128 ? 7.93 12.102 -4.66 1 98.88 128 VAL B CA 1
ATOM 2842 C C . VAL B 1 128 ? 7.863 12.656 -6.082 1 98.88 128 VAL B C 1
ATOM 2844 O O . VAL B 1 128 ? 6.867 12.469 -6.785 1 98.88 128 VAL B O 1
ATOM 2847 N N . TYR B 1 129 ? 8.922 13.312 -6.527 1 98.69 129 TYR B N 1
ATOM 2848 C CA . TYR B 1 129 ? 8.977 13.875 -7.871 1 98.69 129 TYR B CA 1
ATOM 2849 C C . TYR B 1 129 ? 8.852 12.789 -8.93 1 98.69 129 TYR B C 1
ATOM 2851 O O . TYR B 1 129 ? 8.133 12.953 -9.914 1 98.69 129 TYR B O 1
ATOM 2859 N N . GLN B 1 130 ? 9.555 11.695 -8.742 1 97.94 130 GLN B N 1
ATOM 2860 C CA . GLN B 1 130 ? 9.508 10.586 -9.695 1 97.94 130 GLN B CA 1
ATOM 2861 C C . GLN B 1 130 ? 8.133 9.922 -9.695 1 97.94 130 GLN B C 1
ATOM 2863 O O . GLN B 1 130 ? 7.668 9.461 -10.742 1 97.94 130 GLN B O 1
ATOM 2868 N N . PHE B 1 131 ? 7.516 9.852 -8.609 1 98.56 131 PHE B N 1
ATOM 2869 C CA . PHE B 1 131 ? 6.184 9.266 -8.492 1 98.56 131 PHE B CA 1
ATOM 2870 C C . PHE B 1 131 ? 5.156 10.109 -9.242 1 98.56 131 PHE B C 1
ATOM 2872 O O . PHE B 1 131 ? 4.352 9.578 -10.016 1 98.56 131 PHE B O 1
ATOM 2879 N N . ASP B 1 132 ? 5.148 11.391 -9.023 1 98.44 132 ASP B N 1
ATOM 2880 C CA . ASP B 1 132 ? 4.301 12.375 -9.688 1 98.44 132 ASP B CA 1
ATOM 2881 C C . ASP B 1 132 ? 4.859 13.789 -9.523 1 98.44 132 ASP B C 1
ATOM 2883 O O . ASP B 1 132 ? 4.793 14.367 -8.438 1 98.44 132 ASP B O 1
ATOM 2887 N N . PRO B 1 133 ? 5.352 14.391 -10.547 1 98.06 133 PRO B N 1
ATOM 2888 C CA . PRO B 1 133 ? 6.023 15.68 -10.438 1 98.06 133 PRO B CA 1
ATOM 2889 C C . PRO B 1 133 ? 5.07 16.812 -10.07 1 98.06 133 PRO B C 1
ATOM 2891 O O . PRO B 1 133 ? 5.512 17.922 -9.75 1 98.06 133 PRO B O 1
ATOM 2894 N N . ASN B 1 134 ? 3.797 16.578 -10.117 1 98.31 134 ASN B N 1
ATOM 2895 C CA . ASN B 1 134 ? 2.816 17.609 -9.805 1 98.31 134 ASN B CA 1
ATOM 2896 C C . ASN B 1 134 ? 2.51 17.656 -8.312 1 98.31 134 ASN B C 1
ATOM 2898 O O . ASN B 1 134 ? 1.847 18.594 -7.844 1 98.31 134 ASN B O 1
ATOM 2902 N N . LEU B 1 135 ? 2.957 16.688 -7.562 1 98.81 135 LEU B N 1
ATOM 2903 C CA . LEU B 1 135 ? 2.73 16.672 -6.121 1 98.81 135 LEU B CA 1
ATOM 2904 C C . LEU B 1 135 ? 3.562 17.75 -5.434 1 98.81 135 LEU B C 1
ATOM 2906 O O . LEU B 1 135 ? 4.68 18.047 -5.867 1 98.81 135 LEU B O 1
ATOM 2910 N N . LYS B 1 136 ? 3.057 18.281 -4.375 1 98.88 136 LYS B N 1
ATOM 2911 C CA . LYS B 1 136 ? 3.809 19.188 -3.502 1 98.88 136 LYS B CA 1
ATOM 2912 C C . LYS B 1 136 ? 4.312 18.453 -2.262 1 98.88 136 LYS B C 1
ATOM 2914 O O . LYS B 1 136 ? 3.803 17.375 -1.917 1 98.88 136 LYS B O 1
ATOM 2919 N N . LEU B 1 137 ? 5.355 18.969 -1.689 1 98.94 137 LEU B N 1
ATOM 2920 C CA . LEU B 1 137 ? 5.844 18.453 -0.412 1 98.94 137 LEU B CA 1
ATOM 2921 C C . LEU B 1 137 ? 5.555 19.453 0.714 1 98.94 137 LEU B C 1
ATOM 2923 O O . LEU B 1 137 ? 5.992 20.594 0.662 1 98.94 137 LEU B O 1
ATOM 2927 N N . MET B 1 138 ? 4.75 18.984 1.698 1 98.88 138 MET B N 1
ATOM 2928 C CA . MET B 1 138 ? 4.48 19.797 2.883 1 98.88 138 MET B CA 1
ATOM 2929 C C . MET B 1 138 ? 5.469 19.469 3.998 1 98.88 138 MET B C 1
ATOM 2931 O O . MET B 1 138 ? 5.707 18.297 4.305 1 98.88 138 MET B O 1
ATOM 2935 N N . GLY B 1 139 ? 6.027 20.453 4.523 1 98.44 139 GLY B N 1
ATOM 2936 C CA . GLY B 1 139 ? 6.996 20.297 5.598 1 98.44 139 GLY B CA 1
ATOM 2937 C C . GLY B 1 139 ? 7.102 21.531 6.484 1 98.44 139 GLY B C 1
ATOM 2938 O O . GLY B 1 139 ? 6.43 22.531 6.246 1 98.44 139 GLY B O 1
ATOM 2939 N N . LEU B 1 140 ? 7.945 21.422 7.457 1 97.62 140 LEU B N 1
ATOM 2940 C CA . LEU B 1 140 ? 8.117 22.5 8.43 1 97.62 140 LEU B CA 1
ATOM 2941 C C . LEU B 1 140 ? 8.633 23.766 7.754 1 97.62 140 LEU B C 1
ATOM 2943 O O . LEU B 1 140 ? 9.617 23.719 7.02 1 97.62 140 LEU B O 1
ATOM 2947 N N . ALA B 1 141 ? 7.941 24.828 8.039 1 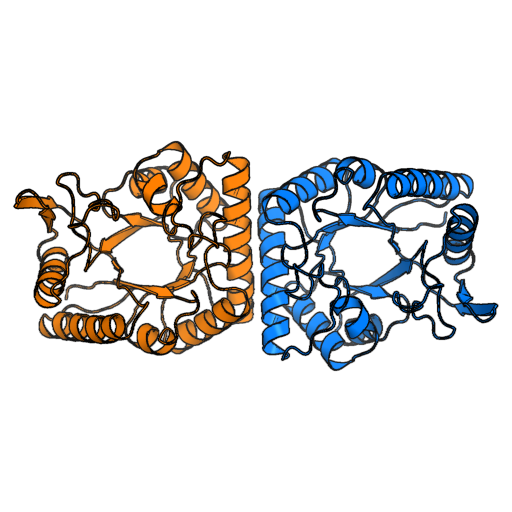97.5 141 ALA B N 1
ATOM 2948 C CA . ALA B 1 141 ? 8.352 26.125 7.488 1 97.5 141 ALA B CA 1
ATOM 2949 C C . ALA B 1 141 ? 9.828 26.391 7.77 1 97.5 141 ALA B C 1
ATOM 2951 O O . ALA B 1 141 ? 10.281 26.266 8.906 1 97.5 141 ALA B O 1
ATOM 2952 N N . GLY B 1 142 ? 10.57 26.641 6.664 1 95.56 142 GLY B N 1
ATOM 2953 C CA . GLY B 1 142 ? 11.961 27.031 6.801 1 95.56 142 GLY B CA 1
ATOM 2954 C C . GLY B 1 142 ? 12.898 25.844 6.961 1 95.56 142 GLY B C 1
ATOM 2955 O O . GLY B 1 142 ? 14.109 26.016 7.109 1 95.56 142 GLY B O 1
ATOM 2956 N N . SER B 1 143 ? 12.453 24.703 6.883 1 96.69 143 SER B N 1
ATOM 2957 C CA . SER B 1 143 ? 13.273 23.516 7.145 1 96.69 143 SER B CA 1
ATOM 2958 C C . SER B 1 143 ? 14.164 23.188 5.953 1 96.69 143 SER B C 1
ATOM 2960 O O . SER B 1 143 ? 13.906 23.641 4.832 1 96.69 143 SER B O 1
ATOM 2962 N N . LEU B 1 144 ? 15.172 22.469 6.266 1 97.62 144 LEU B N 1
ATOM 2963 C CA . LEU B 1 144 ? 16.062 21.922 5.242 1 97.62 144 LEU B CA 1
ATOM 2964 C C . LEU B 1 144 ? 15.281 21.094 4.234 1 97.62 144 LEU B C 1
ATOM 2966 O O . LEU B 1 144 ? 15.57 21.109 3.037 1 97.62 144 LEU B O 1
ATOM 2970 N N . MET B 1 145 ? 14.289 20.391 4.664 1 98.12 145 MET B N 1
ATOM 2971 C CA . MET B 1 145 ? 13.477 19.516 3.814 1 98.12 145 MET B CA 1
ATOM 2972 C C . MET B 1 145 ? 12.844 20.312 2.676 1 98.12 145 MET B C 1
ATOM 2974 O O . MET B 1 145 ? 12.914 19.906 1.515 1 98.12 145 MET B O 1
ATOM 2978 N N . LEU B 1 146 ? 12.234 21.438 2.994 1 98.44 146 LEU B N 1
ATOM 2979 C CA . LEU B 1 146 ? 11.57 22.25 1.977 1 98.44 146 LEU B CA 1
ATOM 2980 C C . LEU B 1 146 ? 12.586 22.859 1.02 1 98.44 146 LEU B C 1
ATOM 2982 O O . LEU B 1 146 ? 12.344 22.938 -0.186 1 98.44 146 LEU B O 1
ATOM 2986 N N . ARG B 1 147 ? 13.711 23.25 1.57 1 98.25 147 ARG B N 1
ATOM 2987 C CA . ARG B 1 147 ? 14.758 23.797 0.714 1 98.25 147 ARG B CA 1
ATOM 2988 C C . ARG B 1 147 ? 15.227 22.766 -0.304 1 98.25 147 ARG B C 1
ATOM 2990 O O . ARG B 1 147 ? 15.336 23.062 -1.494 1 98.25 147 ARG B O 1
ATOM 2997 N N . ILE B 1 148 ? 15.5 21.594 0.178 1 98.69 148 ILE B N 1
ATOM 2998 C CA . ILE B 1 148 ? 15.977 20.516 -0.688 1 98.69 148 ILE B CA 1
ATOM 2999 C C . ILE B 1 148 ? 14.898 20.156 -1.706 1 98.69 148 ILE B C 1
ATOM 3001 O O . ILE B 1 148 ? 15.203 19.891 -2.873 1 98.69 148 ILE B O 1
ATOM 3005 N N . ALA B 1 149 ? 13.633 20.109 -1.266 1 98.69 149 ALA B N 1
ATOM 3006 C CA . ALA B 1 149 ? 12.539 19.828 -2.184 1 98.69 149 ALA B CA 1
ATOM 3007 C C . ALA B 1 149 ? 12.516 20.812 -3.342 1 98.69 149 ALA B C 1
ATOM 3009 O O . ALA B 1 149 ? 12.359 20.422 -4.5 1 98.69 149 ALA B O 1
ATOM 3010 N N . GLU B 1 150 ? 12.703 22.062 -3.057 1 98.25 150 GLU B N 1
ATOM 3011 C CA . GLU B 1 150 ? 12.734 23.094 -4.09 1 98.25 150 GLU B CA 1
ATOM 3012 C C . GLU B 1 150 ? 13.93 22.906 -5.02 1 98.25 150 GLU B C 1
ATOM 3014 O O . GLU B 1 150 ? 13.812 23.109 -6.23 1 98.25 150 GLU B O 1
ATOM 3019 N N . GLU B 1 151 ? 15.016 22.547 -4.445 1 98.19 151 GLU B N 1
ATOM 3020 C CA . GLU B 1 151 ? 16.203 22.266 -5.254 1 98.19 151 GLU B CA 1
ATOM 3021 C C . GLU B 1 151 ? 15.93 21.125 -6.234 1 98.19 151 GLU B C 1
ATOM 3023 O O . GLU B 1 151 ? 16.5 21.094 -7.328 1 98.19 151 GLU B O 1
ATOM 3028 N N . GLU B 1 152 ? 15.109 20.203 -5.816 1 97.5 152 GLU B N 1
ATOM 3029 C CA . GLU B 1 152 ? 14.766 19.047 -6.641 1 97.5 152 GLU B CA 1
ATOM 3030 C C . GLU B 1 152 ? 13.547 19.344 -7.516 1 97.5 152 GLU B C 1
ATOM 3032 O O . GLU B 1 152 ? 12.938 18.422 -8.062 1 97.5 152 GLU B O 1
ATOM 3037 N N . LYS B 1 153 ? 13.062 20.594 -7.559 1 96.81 153 LYS B N 1
ATOM 3038 C CA . LYS B 1 153 ? 12.031 21.109 -8.453 1 96.81 153 LYS B CA 1
ATOM 3039 C C . LYS B 1 153 ? 10.641 20.688 -7.996 1 96.81 153 LYS B C 1
ATOM 3041 O O . LYS B 1 153 ? 9.711 20.625 -8.805 1 96.81 153 LYS B O 1
ATOM 3046 N N . LEU B 1 154 ? 10.586 20.297 -6.785 1 97.75 154 LEU B N 1
ATOM 3047 C CA . LEU B 1 154 ? 9.281 20.016 -6.199 1 97.75 154 LEU B CA 1
ATOM 3048 C C . LEU B 1 154 ? 8.68 21.266 -5.582 1 97.75 154 LEU B C 1
ATOM 3050 O O . LEU B 1 154 ? 9.383 22.031 -4.918 1 97.75 154 LEU B O 1
ATOM 3054 N N . GLN B 1 155 ? 7.402 21.531 -5.875 1 98.12 155 GLN B N 1
ATOM 3055 C CA . GLN B 1 155 ? 6.715 22.594 -5.156 1 98.12 155 GLN B CA 1
ATOM 3056 C C . GLN B 1 155 ? 6.523 22.234 -3.684 1 98.12 155 GLN B C 1
ATOM 3058 O O . GLN B 1 155 ? 6.508 21.047 -3.328 1 98.12 155 GLN B O 1
ATOM 3063 N N . THR B 1 156 ? 6.398 23.25 -2.873 1 98.69 156 THR B N 1
ATOM 3064 C CA . THR B 1 156 ? 6.359 22.969 -1.439 1 98.69 156 THR B CA 1
ATOM 3065 C C . THR B 1 156 ? 5.195 23.703 -0.78 1 98.69 156 THR B C 1
ATOM 3067 O O . THR B 1 156 ? 4.605 24.609 -1.378 1 98.69 156 THR B O 1
ATOM 3070 N N . ILE B 1 157 ? 4.727 23.219 0.356 1 98.81 157 ILE B N 1
ATOM 3071 C CA . ILE B 1 157 ? 3.779 23.859 1.267 1 98.81 157 ILE B CA 1
ATOM 3072 C C . ILE B 1 157 ? 4.43 24.062 2.633 1 98.81 157 ILE B C 1
ATOM 3074 O O . ILE B 1 157 ? 4.801 23.094 3.301 1 98.81 157 ILE B O 1
ATOM 3078 N N . SER B 1 158 ? 4.531 25.312 3.02 1 98.44 158 SER B N 1
ATOM 3079 C CA . SER B 1 158 ? 5.141 25.656 4.301 1 98.44 158 SER B CA 1
ATOM 3080 C C . SER B 1 158 ? 4.148 25.469 5.445 1 98.44 158 SER B C 1
ATOM 3082 O O . SER B 1 158 ? 3.16 26.203 5.535 1 98.44 158 SER B O 1
ATOM 3084 N N . GLU B 1 159 ? 4.512 24.594 6.32 1 98.44 159 GLU B N 1
ATOM 3085 C CA . GLU B 1 159 ? 3.604 24.219 7.398 1 98.44 159 GLU B CA 1
ATOM 3086 C C . GLU B 1 159 ? 4.074 24.781 8.734 1 98.44 159 GLU B C 1
ATOM 3088 O O . GLU B 1 159 ? 5.273 24.781 9.023 1 98.44 159 GLU B O 1
ATOM 3093 N N . VAL B 1 160 ? 3.105 25.172 9.492 1 97.62 160 VAL B N 1
ATOM 3094 C CA . VAL B 1 160 ? 3.357 25.594 10.867 1 97.62 160 VAL B CA 1
ATOM 3095 C C . VAL B 1 160 ? 2.402 24.859 11.812 1 97.62 160 VAL B C 1
ATOM 3097 O O . VAL B 1 160 ? 1.432 24.25 11.367 1 97.62 160 VAL B O 1
ATOM 3100 N N . PHE B 1 161 ? 2.715 24.891 13.086 1 95.5 161 PHE B N 1
ATOM 3101 C CA . PHE B 1 161 ? 1.958 24.109 14.055 1 95.5 161 PHE B CA 1
ATOM 3102 C C . PHE B 1 161 ? 1.302 25.016 15.086 1 95.5 161 PHE B C 1
ATOM 3104 O O . PHE B 1 161 ? 1.945 25.922 15.625 1 95.5 161 PHE B O 1
ATOM 3111 N N . ALA B 1 162 ? 0.107 24.719 15.359 1 92 162 ALA B N 1
ATOM 3112 C CA . ALA B 1 162 ? -0.656 25.531 16.312 1 92 162 ALA B CA 1
ATOM 3113 C C . ALA B 1 162 ? -0.236 25.219 17.734 1 92 162 ALA B C 1
ATOM 3115 O O . ALA B 1 162 ? -0.188 26.125 18.578 1 92 162 ALA B O 1
ATOM 3116 N N . ASP B 1 163 ? 0.137 23.984 17.984 1 91.25 163 ASP B N 1
ATOM 3117 C CA . ASP B 1 163 ? 0.195 23.547 19.375 1 91.25 163 ASP B CA 1
ATOM 3118 C C . ASP B 1 163 ? 1.598 23.062 19.75 1 91.25 163 ASP B C 1
ATOM 3120 O O . ASP B 1 163 ? 1.76 22.219 20.625 1 91.25 163 ASP B O 1
ATOM 3124 N N . ARG B 1 164 ? 2.529 23.484 19.031 1 93.06 164 ARG B N 1
ATOM 3125 C CA . ARG B 1 164 ? 3.918 23.156 19.328 1 93.06 164 ARG B CA 1
ATOM 3126 C C . ARG B 1 164 ? 4.742 24.422 19.578 1 93.06 164 ARG B C 1
ATOM 3128 O O . ARG B 1 164 ? 4.539 25.438 18.922 1 93.06 164 ARG B O 1
ATOM 3135 N N . HIS B 1 165 ? 5.668 24.312 20.531 1 95 165 HIS B N 1
ATOM 3136 C CA . HIS B 1 165 ? 6.602 25.406 20.75 1 95 165 HIS B CA 1
ATOM 3137 C C . HIS B 1 165 ? 7.758 25.344 19.75 1 95 165 HIS B C 1
ATOM 3139 O O . HIS B 1 165 ? 8.102 24.281 19.25 1 95 165 HIS B O 1
ATOM 3145 N N . TYR B 1 166 ? 8.289 26.438 19.5 1 96 166 TYR B N 1
ATOM 3146 C CA . TYR B 1 166 ? 9.352 26.578 18.516 1 96 166 TYR B CA 1
ATOM 3147 C C . TYR B 1 166 ? 10.68 26.906 19.172 1 96 166 TYR B C 1
ATOM 3149 O O . TYR B 1 166 ? 10.719 27.609 20.188 1 96 166 TYR B O 1
ATOM 3157 N N . MET B 1 167 ? 11.75 26.391 18.578 1 94.88 167 MET B N 1
ATOM 3158 C CA . MET B 1 167 ? 13.117 26.781 18.906 1 94.88 167 MET B CA 1
ATOM 3159 C C . MET B 1 167 ? 13.516 28.047 18.156 1 94.88 167 MET B C 1
ATOM 3161 O O . MET B 1 167 ? 12.883 28.422 17.172 1 94.88 167 MET B O 1
ATOM 3165 N N . PRO B 1 168 ? 14.562 28.688 18.641 1 95.5 168 PRO B N 1
ATOM 3166 C CA . PRO B 1 168 ? 14.984 29.938 18 1 95.5 168 PRO B CA 1
ATOM 3167 C C . PRO B 1 168 ? 15.367 29.75 16.531 1 95.5 168 PRO B C 1
ATOM 3169 O O . PRO B 1 168 ? 15.359 30.719 15.758 1 95.5 168 PRO 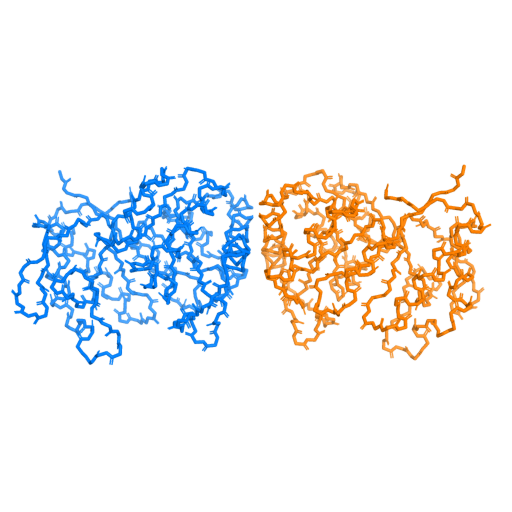B O 1
ATOM 3172 N N . ASP B 1 169 ? 15.688 28.531 16.172 1 92.75 169 ASP B N 1
ATOM 3173 C CA . ASP B 1 169 ? 16.094 28.297 14.797 1 92.75 169 ASP B CA 1
ATOM 3174 C C . ASP B 1 169 ? 14.883 27.953 13.922 1 92.75 169 ASP B C 1
ATOM 3176 O O . ASP B 1 169 ? 15.031 27.625 12.742 1 92.75 169 ASP B O 1
ATOM 3180 N N . GLY B 1 170 ? 13.703 27.969 14.531 1 93.12 170 GLY B N 1
ATOM 3181 C CA . GLY B 1 170 ? 12.484 27.734 13.773 1 93.12 170 GLY B CA 1
ATOM 3182 C C . GLY B 1 170 ? 12.023 26.281 13.828 1 93.12 170 GLY B C 1
ATOM 3183 O O . GLY B 1 170 ? 10.922 25.969 13.375 1 93.12 170 GLY B O 1
ATOM 3184 N N . SER B 1 171 ? 12.875 25.469 14.344 1 92.94 171 SER B N 1
ATOM 3185 C CA . SER B 1 171 ? 12.461 24.078 14.516 1 92.94 171 SER B CA 1
ATOM 3186 C C . SER B 1 171 ? 11.508 23.938 15.695 1 92.94 171 SER B C 1
ATOM 3188 O O . SER B 1 171 ? 11.359 24.859 16.5 1 92.94 171 SER B O 1
ATOM 3190 N N . LEU B 1 172 ? 10.852 22.812 15.758 1 93.06 172 LEU B N 1
ATOM 3191 C CA . LEU B 1 172 ? 9.945 22.531 16.859 1 93.06 172 LEU B CA 1
ATOM 3192 C C . LEU B 1 172 ? 10.719 22.047 18.078 1 93.06 172 LEU B C 1
ATOM 3194 O O . LEU B 1 172 ? 11.719 21.328 17.953 1 93.06 172 LEU B O 1
ATOM 3198 N N . VAL B 1 173 ? 10.266 22.438 19.25 1 92.25 173 VAL B N 1
ATOM 3199 C CA . VAL B 1 173 ? 10.828 21.859 20.469 1 92.25 173 VAL B CA 1
ATOM 3200 C C . VAL B 1 173 ? 10.609 20.359 20.469 1 92.25 173 VAL B C 1
ATOM 3202 O O . VAL B 1 173 ? 9.5 19.875 20.219 1 92.25 173 VAL B O 1
ATOM 3205 N N . PRO B 1 174 ? 11.672 19.594 20.656 1 87.06 174 PRO B N 1
ATOM 3206 C CA . PRO B 1 174 ? 11.508 18.141 20.656 1 87.06 174 PRO B CA 1
ATOM 3207 C C . PRO B 1 174 ? 10.398 17.672 21.594 1 87.06 174 PRO B C 1
ATOM 3209 O O . PRO B 1 174 ? 10.242 18.219 22.688 1 87.06 174 PRO B O 1
ATOM 3212 N N . ARG B 1 175 ? 9.656 16.703 21.219 1 84.94 175 ARG B N 1
ATOM 3213 C CA . ARG B 1 175 ? 8.492 16.219 21.953 1 84.94 175 ARG B CA 1
ATOM 3214 C C . ARG B 1 175 ? 8.898 15.633 23.312 1 84.94 175 ARG B C 1
ATOM 3216 O O . ARG B 1 175 ? 8.07 15.523 24.219 1 84.94 175 ARG B O 1
ATOM 3223 N N . SER B 1 176 ? 10.102 15.117 23.312 1 84.38 176 SER B N 1
ATOM 3224 C CA . SER B 1 176 ? 10.617 14.531 24.547 1 84.38 176 SER B CA 1
ATOM 3225 C C . SER B 1 176 ? 10.773 15.586 25.625 1 84.38 176 SER B C 1
ATOM 3227 O O . SER B 1 176 ? 10.922 15.258 26.812 1 84.38 176 SER B O 1
ATOM 3229 N N . GLN B 1 177 ? 10.75 16.812 25.312 1 89 177 GLN B N 1
ATOM 3230 C CA . GLN B 1 177 ? 10.875 17.891 26.297 1 89 177 GLN B CA 1
ATOM 3231 C C . GLN B 1 177 ? 9.516 18.281 26.859 1 89 177 GLN B C 1
ATOM 3233 O O . GLN B 1 177 ? 8.523 18.328 26.125 1 89 177 GLN B O 1
ATOM 3238 N N . PRO B 1 178 ? 9.445 18.562 28.109 1 89.12 178 PRO B N 1
ATOM 3239 C CA . PRO B 1 178 ? 8.172 18.859 28.75 1 89.12 178 PRO B CA 1
ATOM 3240 C C . PRO B 1 178 ? 7.48 20.078 28.156 1 89.12 178 PRO B C 1
ATOM 3242 O O . PRO B 1 178 ? 6.25 20.188 28.219 1 89.12 178 PRO B O 1
ATOM 3245 N N . ASN B 1 179 ? 8.219 20.984 27.641 1 90.19 179 ASN B N 1
ATOM 3246 C CA . ASN B 1 179 ? 7.617 22.203 27.109 1 90.19 179 ASN B CA 1
ATOM 3247 C C . ASN B 1 179 ? 7.414 22.125 25.609 1 90.19 179 ASN B C 1
ATOM 3249 O O . ASN B 1 179 ? 7.363 23.156 24.922 1 90.19 179 ASN B O 1
ATOM 3253 N N . ALA B 1 180 ? 7.332 21 25.109 1 90.88 180 ALA B N 1
ATOM 3254 C CA . ALA B 1 180 ? 7.215 20.812 23.672 1 90.88 180 ALA B CA 1
ATOM 3255 C C . ALA B 1 180 ? 5.859 21.281 23.156 1 90.88 180 ALA B C 1
ATOM 3257 O O . ALA B 1 180 ? 5.754 21.812 22.062 1 90.88 180 ALA B O 1
ATOM 3258 N N . MET B 1 181 ? 4.855 21.172 23.953 1 90.69 181 MET B N 1
ATOM 3259 C CA . MET B 1 181 ? 3.484 21.453 23.531 1 90.69 181 MET B CA 1
ATOM 3260 C C . MET B 1 181 ? 2.971 22.75 24.156 1 90.69 181 MET B C 1
ATOM 3262 O O . MET B 1 181 ? 3.312 23.078 25.281 1 90.69 181 MET B O 1
ATOM 3266 N N . VAL B 1 182 ? 2.145 23.438 23.359 1 89.75 182 VAL B N 1
ATOM 3267 C CA . VAL B 1 182 ? 1.369 24.547 23.891 1 89.75 182 VAL B CA 1
ATOM 3268 C C . VAL B 1 182 ? 0.114 24.016 24.578 1 89.75 182 VAL B C 1
ATOM 3270 O O . VAL B 1 182 ? -0.77 23.453 23.938 1 89.75 182 VAL B O 1
ATOM 3273 N N . GLU B 1 183 ? -0.06 24.172 25.797 1 85 183 GLU B N 1
ATOM 3274 C CA . GLU B 1 183 ? -1.114 23.547 26.594 1 85 183 GLU B CA 1
ATOM 3275 C C . GLU B 1 183 ? -2.385 24.391 26.594 1 85 183 GLU B C 1
ATOM 3277 O O . GLU B 1 183 ? -3.494 23.844 26.625 1 85 183 GLU B O 1
ATOM 3282 N N . SER B 1 184 ? -2.223 25.609 26.531 1 88.81 184 SER B N 1
ATOM 3283 C CA . SER B 1 184 ? -3.363 26.516 26.609 1 88.81 184 SER B CA 1
ATOM 3284 C C . SER B 1 184 ? -3.949 26.781 25.219 1 88.81 184 SER B C 1
ATOM 3286 O O . SER B 1 184 ? -3.244 27.234 24.312 1 88.81 184 SER B O 1
ATOM 3288 N N . ASP B 1 185 ? -5.25 26.547 25.125 1 90.94 185 ASP B N 1
ATOM 3289 C CA . ASP B 1 185 ? -5.934 26.844 23.859 1 90.94 185 ASP B CA 1
ATOM 3290 C C . ASP B 1 185 ? -5.77 28.312 23.484 1 90.94 185 ASP B C 1
ATOM 3292 O O . ASP B 1 185 ? -5.574 28.641 22.312 1 90.94 185 ASP B O 1
ATOM 3296 N N . LYS B 1 186 ? -5.887 29.094 24.469 1 93.12 186 LYS B N 1
ATOM 3297 C CA . LYS B 1 186 ? -5.762 30.531 24.234 1 93.12 186 LYS B CA 1
ATOM 3298 C C . LYS B 1 186 ? -4.395 30.875 23.656 1 93.12 186 LYS B C 1
ATOM 3300 O O . LYS B 1 186 ? -4.297 31.641 22.688 1 93.12 186 LYS B O 1
ATOM 3305 N N . GLU B 1 187 ? -3.381 30.312 24.219 1 94.06 187 GLU B N 1
ATOM 3306 C CA . GLU B 1 187 ? -2.021 30.531 23.734 1 94.06 187 GLU B CA 1
ATOM 3307 C C . GLU B 1 187 ? -1.841 30 22.312 1 94.06 187 GLU B C 1
ATOM 3309 O O . GLU B 1 187 ? -1.205 30.656 21.484 1 94.06 187 GLU B O 1
ATOM 3314 N N . ALA B 1 188 ? -2.357 28.875 22.062 1 94.38 188 ALA B N 1
ATOM 3315 C CA . ALA B 1 188 ? -2.256 28.25 20.734 1 94.38 188 ALA B CA 1
ATOM 3316 C C . ALA B 1 188 ? -2.945 29.109 19.672 1 94.38 188 ALA B C 1
ATOM 3318 O O . ALA B 1 188 ? -2.41 29.297 18.578 1 94.38 188 ALA B O 1
ATOM 3319 N N . ILE B 1 189 ? -4.098 29.609 20 1 95.25 189 ILE B N 1
ATOM 3320 C CA . ILE B 1 189 ? -4.855 30.438 19.078 1 95.25 189 ILE B CA 1
ATOM 3321 C C . ILE B 1 189 ? -4.082 31.719 18.797 1 95.25 189 ILE B C 1
ATOM 3323 O O . ILE B 1 189 ? -3.998 32.156 17.641 1 95.25 189 ILE B O 1
ATOM 3327 N N . GLN B 1 190 ? -3.551 32.312 19.812 1 95.88 190 GLN B N 1
ATOM 3328 C CA . GLN B 1 190 ? -2.742 33.5 19.625 1 95.88 190 GLN B CA 1
ATOM 3329 C C . GLN B 1 190 ? -1.535 33.219 18.734 1 95.88 190 GLN B C 1
ATOM 3331 O O . GLN B 1 190 ? -1.174 34.062 17.906 1 95.88 190 GLN B O 1
ATOM 3336 N N . GLN B 1 191 ? -0.898 32.125 18.969 1 96.5 191 GLN B N 1
ATOM 3337 C CA . GLN B 1 191 ? 0.229 31.719 18.125 1 96.5 191 GLN B CA 1
ATOM 3338 C C . GLN B 1 191 ? -0.182 31.609 16.672 1 96.5 191 GLN B C 1
ATOM 3340 O O . GLN B 1 191 ? 0.518 32.094 15.781 1 96.5 191 GLN B O 1
ATOM 3345 N N . VAL B 1 192 ? -1.295 30.969 16.422 1 96.81 192 VAL B N 1
ATOM 3346 C CA . VAL B 1 192 ? -1.818 30.797 15.07 1 96.81 192 VAL B CA 1
ATOM 3347 C C . VAL B 1 192 ? -2.043 32.156 14.422 1 96.81 192 VAL B C 1
ATOM 3349 O O . VAL B 1 192 ? -1.572 32.406 13.312 1 96.81 192 VAL B O 1
ATOM 3352 N N . LEU B 1 193 ? -2.73 33.031 15.148 1 97.12 193 LEU B N 1
ATOM 3353 C CA . LEU B 1 193 ? -3.031 34.344 14.609 1 97.12 193 LEU B CA 1
ATOM 3354 C C . LEU B 1 193 ? -1.751 35.125 14.328 1 97.12 193 LEU B C 1
ATOM 3356 O O . LEU B 1 193 ? -1.638 35.781 13.297 1 97.12 193 LEU B O 1
ATOM 3360 N N . GLN B 1 194 ? -0.805 35 15.203 1 97.25 194 GLN B N 1
ATOM 3361 C CA . GLN B 1 194 ? 0.474 35.688 15.023 1 97.25 194 GLN B CA 1
ATOM 3362 C C . GLN B 1 194 ? 1.194 35.188 13.781 1 97.25 194 GLN B C 1
ATOM 3364 O O . GLN B 1 194 ? 1.687 35.969 12.977 1 97.25 194 GLN B O 1
ATOM 3369 N N . MET B 1 195 ? 1.23 33.875 13.602 1 97.56 195 MET B N 1
ATOM 3370 C CA . MET B 1 195 ? 1.908 33.281 12.445 1 97.56 195 MET B CA 1
ATOM 3371 C C . MET B 1 195 ? 1.22 33.688 11.148 1 97.56 195 MET B C 1
ATOM 3373 O O . MET B 1 195 ? 1.885 34.031 10.172 1 97.56 195 MET B O 1
ATOM 3377 N N . VAL B 1 196 ? -0.07 33.719 11.156 1 97.12 196 VAL B N 1
ATOM 3378 C CA . VAL B 1 196 ? -0.843 34 9.945 1 97.12 196 VAL B CA 1
ATOM 3379 C C . VAL B 1 196 ? -0.804 35.469 9.617 1 97.12 196 VAL B C 1
ATOM 3381 O O . VAL B 1 196 ? -0.661 35.844 8.445 1 97.12 196 VAL B O 1
ATOM 3384 N N . THR B 1 197 ? -0.875 36.375 10.633 1 96.69 197 THR B N 1
ATOM 3385 C CA . THR B 1 197 ? -1.057 37.781 10.367 1 96.69 197 THR B CA 1
ATOM 3386 C C . THR B 1 197 ? 0.288 38.531 10.352 1 96.69 197 THR B C 1
ATOM 3388 O O . THR B 1 197 ? 0.464 39.5 9.617 1 96.69 197 THR B O 1
ATOM 3391 N N . LYS B 1 198 ? 1.224 38.031 11.148 1 97.12 198 LYS B N 1
ATOM 3392 C CA . LYS B 1 198 ? 2.48 38.75 11.289 1 97.12 198 LYS B CA 1
ATOM 3393 C C . LYS B 1 198 ? 3.639 37.969 10.672 1 97.12 198 LYS B C 1
ATOM 3395 O O . LYS B 1 198 ? 4.734 38.531 10.5 1 97.12 198 LYS B O 1
ATOM 3400 N N . GLY B 1 199 ? 3.461 36.688 10.43 1 97.12 199 GLY B N 1
ATOM 3401 C CA . GLY B 1 199 ? 4.516 35.875 9.836 1 97.12 199 GLY B CA 1
ATOM 3402 C C . GLY B 1 199 ? 5.668 35.625 10.781 1 97.12 199 GLY B C 1
ATOM 3403 O O . GLY B 1 199 ? 6.828 35.594 10.367 1 97.12 199 GLY B O 1
ATOM 3404 N N . GLN B 1 200 ? 5.324 35.531 12.039 1 97.44 200 GLN B N 1
ATOM 3405 C CA . GLN B 1 200 ? 6.34 35.25 13.047 1 97.44 200 GLN B CA 1
ATOM 3406 C C . GLN B 1 200 ? 5.766 34.406 14.188 1 97.44 200 GLN B C 1
ATOM 3408 O O . GLN B 1 200 ? 4.547 34.312 14.352 1 97.44 200 GLN B O 1
ATOM 3413 N N . VAL B 1 201 ? 6.688 33.781 14.938 1 97.56 201 VAL B N 1
ATOM 3414 C CA . VAL B 1 201 ? 6.293 33 16.109 1 97.56 201 VAL B CA 1
ATOM 3415 C C . VAL B 1 201 ? 7.293 33.219 17.234 1 97.56 201 VAL B C 1
ATOM 3417 O O . VAL B 1 201 ? 8.469 33.5 16.984 1 97.56 201 VAL B O 1
ATOM 3420 N N . ASN B 1 202 ? 6.809 33.219 18.438 1 96.56 202 ASN B N 1
ATOM 3421 C CA . ASN B 1 202 ? 7.691 33.344 19.594 1 96.56 202 ASN B CA 1
ATOM 3422 C C . ASN B 1 202 ? 8.383 32 19.891 1 96.56 202 ASN B C 1
ATOM 3424 O O . ASN B 1 202 ? 7.727 30.984 20.109 1 96.56 202 ASN B O 1
ATOM 3428 N N . ALA B 1 203 ? 9.695 32.031 19.938 1 96.69 203 ALA B N 1
ATOM 3429 C CA . ALA B 1 203 ? 10.453 30.859 20.344 1 96.69 203 ALA B CA 1
ATOM 3430 C C . ALA B 1 203 ? 10.461 30.719 21.875 1 96.69 203 ALA B C 1
ATOM 3432 O O . ALA B 1 203 ? 10.023 31.609 22.594 1 96.69 203 ALA B O 1
ATOM 3433 N N . ILE B 1 204 ? 10.961 29.609 22.328 1 95.06 204 ILE B N 1
ATOM 3434 C CA . ILE B 1 204 ? 10.922 29.281 23.75 1 95.06 204 ILE B CA 1
ATOM 3435 C C . ILE B 1 204 ? 11.844 30.219 24.516 1 95.06 204 ILE B C 1
ATOM 3437 O O . ILE B 1 204 ? 11.672 30.422 25.719 1 95.06 204 ILE B O 1
ATOM 3441 N N . ASP B 1 205 ? 12.797 30.797 23.859 1 95.19 205 ASP B N 1
ATOM 3442 C CA . ASP B 1 205 ? 13.711 31.703 24.547 1 95.19 205 ASP B CA 1
ATOM 3443 C C . ASP B 1 205 ? 13.219 33.156 24.453 1 95.19 205 ASP B C 1
ATOM 3445 O O . ASP B 1 205 ? 13.922 34.062 24.875 1 95.19 205 ASP B O 1
ATOM 3449 N N . GLY B 1 206 ? 12.086 33.344 23.859 1 94.19 206 GLY B N 1
ATOM 3450 C CA . GLY B 1 206 ? 11.484 34.656 23.781 1 94.19 206 GLY B CA 1
ATOM 3451 C C . GLY B 1 206 ? 11.781 35.375 22.469 1 94.19 206 GLY B C 1
ATOM 3452 O O . GLY B 1 206 ? 11.164 36.406 22.172 1 94.19 206 GLY B O 1
ATOM 3453 N N . SER B 1 207 ? 12.641 34.812 21.672 1 96.75 207 SER B N 1
ATOM 3454 C CA . SER B 1 207 ? 12.969 35.469 20.406 1 96.75 207 SER B CA 1
ATOM 3455 C C . SER B 1 207 ? 11.836 35.312 19.406 1 96.75 207 SER B C 1
ATOM 3457 O O . SER B 1 207 ? 11.031 34.375 19.5 1 96.75 207 SER B O 1
ATOM 3459 N N . LEU B 1 208 ? 11.773 36.281 18.547 1 96.75 208 LEU B N 1
ATOM 3460 C CA . LEU B 1 208 ? 10.812 36.25 17.438 1 96.75 208 LEU B CA 1
ATOM 3461 C C . LEU B 1 208 ? 11.414 35.594 16.203 1 96.75 208 LEU B C 1
ATOM 3463 O O . LEU B 1 208 ? 12.453 36.031 15.711 1 96.75 208 LEU B O 1
ATOM 3467 N N . VAL B 1 209 ? 10.766 34.562 15.75 1 96.44 209 VAL B N 1
ATOM 3468 C CA . VAL B 1 209 ? 11.25 33.781 14.609 1 96.44 209 VAL B CA 1
ATOM 3469 C C . VAL B 1 209 ? 10.344 34.031 13.406 1 96.44 209 VAL B C 1
ATOM 3471 O O . VAL B 1 209 ? 9.125 33.844 13.492 1 96.44 209 VAL B O 1
ATOM 3474 N N . PRO B 1 210 ? 10.938 34.5 12.305 1 96.94 210 PRO B N 1
ATOM 3475 C CA . PRO B 1 210 ? 10.117 34.594 11.094 1 96.94 210 PRO B CA 1
ATOM 3476 C C . PRO B 1 210 ? 9.648 33.219 10.594 1 96.94 210 PRO B C 1
ATOM 3478 O O . PRO B 1 210 ? 10.406 32.25 10.641 1 96.94 210 PRO B O 1
ATOM 3481 N N . VAL B 1 211 ? 8.383 33.156 10.18 1 96.25 211 VAL B N 1
ATOM 3482 C CA . VAL B 1 211 ? 7.855 31.906 9.641 1 96.25 211 VAL B CA 1
ATOM 3483 C C . VAL B 1 211 ? 6.887 32.188 8.5 1 96.25 211 VAL B C 1
ATOM 3485 O O . VAL B 1 211 ? 6.121 33.156 8.562 1 96.25 211 VAL B O 1
ATOM 3488 N N . LYS B 1 212 ? 6.988 31.438 7.445 1 96.25 212 LYS B N 1
ATOM 3489 C CA . LYS B 1 212 ? 5.984 31.453 6.383 1 96.25 212 LYS B CA 1
ATOM 3490 C C . LYS B 1 212 ? 4.883 30.422 6.656 1 96.25 212 LYS B C 1
ATOM 3492 O O . LYS B 1 212 ? 5.113 29.219 6.562 1 96.25 212 LYS B O 1
ATOM 3497 N N . ALA B 1 213 ? 3.719 30.906 6.941 1 97.25 213 ALA B N 1
ATOM 3498 C CA . ALA B 1 213 ? 2.602 30.016 7.277 1 97.25 213 ALA B CA 1
ATOM 3499 C C . ALA B 1 213 ? 1.657 29.859 6.09 1 97.25 213 ALA B C 1
ATOM 3501 O O . ALA B 1 213 ? 0.853 30.75 5.801 1 97.25 213 ALA B O 1
ATOM 3502 N N . GLU B 1 214 ? 1.767 28.734 5.434 1 98.19 214 GLU B N 1
ATOM 3503 C CA . GLU B 1 214 ? 0.84 28.438 4.344 1 98.19 214 GLU B CA 1
ATOM 3504 C C . GLU B 1 214 ? -0.217 27.422 4.781 1 98.19 214 GLU B C 1
ATOM 3506 O O . GLU B 1 214 ? -1.317 27.391 4.227 1 98.19 214 GLU B O 1
ATOM 3511 N N . SER B 1 215 ? 0.136 26.578 5.719 1 98.69 215 SER B N 1
ATOM 3512 C CA . SER B 1 215 ? -0.778 25.594 6.273 1 98.69 215 SER B CA 1
ATOM 3513 C C . SER B 1 215 ? -0.54 25.391 7.766 1 98.69 215 SER B C 1
ATOM 3515 O O . SER B 1 215 ? 0.607 25.328 8.219 1 98.69 215 SER B O 1
ATOM 3517 N N . ILE B 1 216 ? -1.597 25.297 8.484 1 97.56 216 ILE B N 1
ATOM 3518 C CA . ILE B 1 216 ? -1.505 25.078 9.922 1 97.56 216 ILE B CA 1
ATOM 3519 C C . ILE B 1 216 ? -1.941 23.641 10.242 1 97.56 216 ILE B C 1
ATOM 3521 O O . ILE B 1 216 ? -3.033 23.219 9.859 1 97.56 216 ILE B O 1
ATOM 3525 N N . CYS B 1 217 ? -1.133 22.938 10.922 1 96 217 CYS B N 1
ATOM 3526 C CA . CYS B 1 217 ? -1.461 21.578 11.336 1 96 217 CYS B CA 1
ATOM 3527 C C . CYS B 1 217 ? -2.213 21.578 12.656 1 96 217 CYS B C 1
ATOM 3529 O O . CYS B 1 217 ? -1.744 22.141 13.648 1 96 217 CYS B O 1
ATOM 3531 N N . LEU B 1 218 ? -3.312 20.953 12.609 1 91.38 218 LEU B N 1
ATOM 3532 C CA . LEU B 1 218 ? -4.102 20.734 13.812 1 91.38 218 LEU B CA 1
ATOM 3533 C C . LEU B 1 218 ? -3.977 19.297 14.289 1 91.38 218 LEU B C 1
ATOM 3535 O O . LEU B 1 218 ? -3.689 18.391 13.492 1 91.38 218 LEU B O 1
ATOM 3539 N N . HIS B 1 219 ? -4.18 19.031 15.555 1 80.5 219 HIS B N 1
ATOM 3540 C CA . HIS B 1 219 ? -4.23 17.672 16.062 1 80.5 219 HIS B CA 1
ATOM 3541 C C . HIS B 1 219 ? -5.645 17.109 16 1 80.5 219 HIS B C 1
ATOM 3543 O O . HIS B 1 219 ? -6.617 17.859 16.016 1 80.5 219 HIS B O 1
ATOM 3549 N N . GLY B 1 220 ? -5.805 15.898 15.75 1 70.81 220 GLY B N 1
ATOM 3550 C CA . GLY B 1 220 ? -7.133 15.312 15.672 1 70.81 220 GLY B CA 1
ATOM 3551 C C . GLY B 1 220 ? -7.25 13.992 16.406 1 70.81 220 GLY B C 1
ATOM 3552 O O . GLY B 1 220 ? -7.957 13.086 15.969 1 70.81 220 GLY B O 1
ATOM 3553 N N . ASP B 1 221 ? -6.648 13.859 17.562 1 72.38 221 ASP B N 1
ATOM 3554 C CA . ASP B 1 221 ? -6.566 12.508 18.109 1 72.38 221 ASP B CA 1
ATOM 3555 C C . ASP B 1 221 ? -7.492 12.344 19.312 1 72.38 221 ASP B C 1
ATOM 3557 O O . ASP B 1 221 ? -7.684 11.227 19.812 1 72.38 221 ASP B O 1
ATOM 3561 N N . ASN B 1 222 ? -8.062 13.43 19.734 1 77.25 222 ASN B N 1
ATOM 3562 C CA . ASN B 1 222 ? -8.977 13.328 20.859 1 77.25 222 ASN B CA 1
ATOM 3563 C C . ASN B 1 222 ? -10.086 14.375 20.781 1 77.25 222 ASN B C 1
ATOM 3565 O O . ASN B 1 222 ? -10.133 15.164 19.828 1 77.25 222 ASN B O 1
ATOM 3569 N N . GLN B 1 223 ? -11.055 14.242 21.688 1 82.12 223 GLN B N 1
ATOM 3570 C CA . GLN B 1 223 ? -12.211 15.141 21.688 1 82.12 223 GLN B CA 1
ATOM 3571 C C . GLN B 1 223 ? -11.781 16.594 21.859 1 82.12 223 GLN B C 1
ATOM 3573 O O . GLN B 1 223 ? -12.359 17.5 21.266 1 82.12 223 GLN B O 1
ATOM 3578 N N . HIS B 1 224 ? -10.875 16.797 22.625 1 83 224 HIS B N 1
ATOM 3579 C CA . HIS B 1 224 ? -10.352 18.156 22.828 1 83 224 HIS B CA 1
ATOM 3580 C C . HIS B 1 224 ? -9.805 18.734 21.531 1 83 224 HIS B C 1
ATOM 3582 O O . HIS B 1 224 ? -9.969 19.922 21.266 1 83 224 HIS B O 1
ATOM 3588 N N . SER B 1 225 ? -9.242 17.875 20.766 1 83.94 225 SER B N 1
ATOM 3589 C CA . SER B 1 225 ? -8.68 18.328 19.5 1 83.94 225 SER B CA 1
ATOM 3590 C C . SER B 1 225 ? -9.773 18.859 18.562 1 83.94 225 SER B C 1
ATOM 3592 O O . SER B 1 225 ? -9.555 19.828 17.844 1 83.94 225 SER B O 1
ATOM 3594 N N . LEU B 1 226 ? -10.883 18.188 18.578 1 89.5 226 LEU B N 1
ATOM 3595 C CA . LEU B 1 226 ? -12 18.641 17.766 1 89.5 226 LEU B CA 1
ATOM 3596 C C . LEU B 1 226 ? -12.5 20.016 18.219 1 89.5 226 LEU B C 1
ATOM 3598 O O . LEU B 1 226 ? -12.727 20.906 17.406 1 89.5 226 LEU B O 1
ATOM 3602 N N . GLN B 1 227 ? -12.664 20.141 19.531 1 90.31 227 GLN B N 1
ATOM 3603 C CA . GLN B 1 227 ? -13.117 21.422 20.094 1 90.31 227 GLN B CA 1
ATOM 3604 C C . GLN B 1 227 ? -12.109 22.531 19.797 1 90.31 227 GLN B C 1
ATOM 3606 O O . GLN B 1 227 ? -12.5 23.641 19.469 1 90.31 227 GLN B O 1
ATOM 3611 N N . PHE B 1 228 ? -10.922 22.156 19.938 1 91.62 228 PHE B N 1
ATOM 3612 C CA . PHE B 1 228 ? -9.852 23.109 19.641 1 91.62 228 PHE B CA 1
ATOM 3613 C C . PHE B 1 228 ? -9.883 23.531 18.172 1 91.62 228 PHE B C 1
ATOM 3615 O O . PHE B 1 228 ? -9.734 24.719 17.859 1 91.62 228 PHE B O 1
ATOM 3622 N N . ALA B 1 229 ? -10.078 22.609 17.312 1 93.19 229 ALA B N 1
ATOM 3623 C CA . ALA B 1 229 ? -10.172 22.906 15.883 1 93.19 229 ALA B CA 1
ATOM 3624 C C . ALA B 1 229 ? -11.32 23.859 15.594 1 93.19 229 ALA B C 1
ATOM 3626 O O . ALA B 1 229 ? -11.172 24.797 14.812 1 93.19 229 ALA B O 1
ATOM 3627 N N . LYS B 1 230 ? -12.43 23.641 16.219 1 94.31 230 LYS B N 1
ATOM 3628 C CA . LYS B 1 230 ? -13.594 24.5 16.047 1 94.31 230 LYS B CA 1
ATOM 3629 C C . LYS B 1 230 ? -13.281 25.922 16.5 1 94.31 230 LYS B C 1
ATOM 3631 O O . LYS B 1 230 ? -13.664 26.891 15.828 1 94.31 230 LYS B O 1
ATOM 3636 N N . ARG B 1 231 ? -12.602 26.016 17.578 1 94.56 231 ARG B N 1
ATOM 3637 C CA . ARG B 1 231 ? -12.242 27.328 18.109 1 94.56 231 ARG B CA 1
ATOM 3638 C C . ARG B 1 231 ? -11.297 28.062 17.172 1 94.56 231 ARG B C 1
ATOM 3640 O O . ARG B 1 231 ? -11.43 29.266 16.969 1 94.56 231 ARG B O 1
ATOM 3647 N N . ILE B 1 232 ? -10.344 27.328 16.672 1 95.38 232 ILE B N 1
ATOM 3648 C CA . ILE B 1 232 ? -9.406 27.922 15.727 1 95.38 232 ILE B CA 1
ATOM 3649 C C . ILE B 1 232 ? -10.156 28.453 14.516 1 95.38 232 ILE B C 1
ATOM 3651 O O . ILE B 1 232 ? -9.914 29.578 14.07 1 95.38 232 ILE B O 1
ATOM 3655 N N . VAL B 1 233 ? -11.039 27.703 13.945 1 96 233 VAL B N 1
ATOM 3656 C CA . VAL B 1 233 ? -11.82 28.109 12.781 1 96 233 VAL B CA 1
ATOM 3657 C C . VAL B 1 233 ? -12.609 29.375 13.094 1 96 233 VAL B C 1
ATOM 3659 O O . VAL B 1 233 ? -12.602 30.328 12.312 1 96 233 VAL B O 1
ATOM 3662 N N . GLU B 1 234 ? -13.234 29.375 14.25 1 96.44 234 GLU B N 1
ATOM 3663 C CA . GLU B 1 234 ? -14.016 30.547 14.672 1 96.44 234 GLU B CA 1
ATOM 3664 C C . GLU B 1 234 ? -13.148 31.797 14.766 1 96.44 234 GLU B C 1
ATOM 3666 O O . GLU B 1 234 ? -13.547 32.875 14.312 1 96.44 234 GLU B O 1
ATOM 3671 N N . GLU B 1 235 ? -12.016 31.641 15.367 1 96.31 235 GLU B N 1
ATOM 3672 C CA . GLU B 1 235 ? -11.125 32.781 15.555 1 96.31 235 GLU B CA 1
ATOM 3673 C C . GLU B 1 235 ? -10.586 33.281 14.219 1 96.31 235 GLU B C 1
ATOM 3675 O O . GLU B 1 235 ? -10.43 34.5 14.023 1 96.31 235 GLU B O 1
ATOM 3680 N N . LEU B 1 236 ? -10.227 32.344 13.336 1 97 236 LEU B N 1
ATOM 3681 C CA . LEU B 1 236 ? -9.781 32.75 12.008 1 97 236 LEU B CA 1
ATOM 3682 C C . LEU B 1 236 ? -10.875 33.531 11.273 1 97 236 LEU B C 1
ATOM 3684 O O . LEU B 1 236 ? -10.594 34.531 10.641 1 97 236 LEU B O 1
ATOM 3688 N N . GLU B 1 237 ? -12.078 33.062 11.375 1 95.81 237 GLU B N 1
ATOM 3689 C CA . GLU B 1 237 ? -13.211 33.75 10.75 1 95.81 237 GLU B CA 1
ATOM 3690 C C . GLU B 1 237 ? -13.406 35.156 11.344 1 95.81 237 GLU B C 1
ATOM 3692 O O . GLU B 1 237 ? -13.633 36.125 10.609 1 95.81 237 GLU B O 1
ATOM 3697 N N . LYS B 1 238 ? -13.328 35.25 12.656 1 96.31 238 LYS B N 1
ATOM 3698 C CA . LYS B 1 238 ? -13.469 36.531 13.344 1 96.31 238 LYS B CA 1
ATOM 3699 C C . LYS B 1 238 ? -12.422 37.531 12.867 1 96.31 238 LYS B C 1
ATOM 3701 O O . LYS B 1 238 ? -12.672 38.75 12.852 1 96.31 238 LYS B O 1
ATOM 3706 N N . ASN B 1 239 ? -11.328 37 12.516 1 96.56 239 ASN B N 1
ATOM 3707 C CA . ASN B 1 239 ? -10.234 37.875 12.062 1 96.56 239 ASN B CA 1
ATOM 3708 C C . ASN B 1 239 ? -10.211 38 10.539 1 96.56 239 ASN B C 1
ATOM 3710 O O . ASN B 1 239 ? -9.227 38.469 9.969 1 96.56 239 ASN B O 1
ATOM 3714 N N . HIS B 1 240 ? -11.242 37.531 9.836 1 96.62 240 HIS B N 1
ATOM 3715 C CA . HIS B 1 240 ? -11.461 37.656 8.398 1 96.62 240 HIS B CA 1
ATOM 3716 C C . HIS B 1 240 ? -10.352 36.969 7.613 1 96.62 240 HIS B C 1
ATOM 3718 O O . HIS B 1 240 ? -9.836 37.5 6.637 1 96.62 240 HIS B O 1
ATOM 3724 N N . ILE B 1 241 ? -9.875 35.844 8.133 1 97.25 241 ILE B N 1
ATOM 3725 C CA . ILE B 1 241 ? -8.922 35 7.445 1 97.25 241 ILE B CA 1
ATOM 3726 C C . ILE B 1 241 ? -9.664 33.812 6.793 1 97.25 241 ILE B C 1
ATOM 3728 O O . ILE B 1 241 ? -10.391 33.094 7.465 1 97.25 241 ILE B O 1
ATOM 3732 N N . LYS B 1 242 ? -9.555 33.688 5.48 1 97.38 242 LYS B N 1
ATOM 3733 C CA . LYS B 1 242 ? -10.242 32.625 4.75 1 97.38 242 LYS B CA 1
ATOM 3734 C C . LYS B 1 242 ? -9.492 31.297 4.859 1 97.38 242 LYS B C 1
ATOM 3736 O O . LYS B 1 242 ? -8.273 31.25 4.691 1 97.38 242 LYS B O 1
ATOM 3741 N N . ILE B 1 243 ? -10.18 30.234 5.18 1 97.5 243 ILE B N 1
ATOM 3742 C CA . ILE B 1 243 ? -9.617 28.891 5.242 1 97.5 243 ILE B CA 1
ATOM 3743 C C . ILE B 1 243 ? -9.742 28.219 3.879 1 97.5 243 ILE B C 1
ATOM 3745 O O . ILE B 1 243 ? -10.852 27.969 3.402 1 97.5 243 ILE B O 1
ATOM 3749 N N . THR B 1 244 ? -8.609 27.953 3.285 1 97.44 244 THR B N 1
ATOM 3750 C CA . THR B 1 244 ? -8.617 27.328 1.966 1 97.44 244 THR B CA 1
ATOM 3751 C C . THR B 1 244 ? -7.258 26.719 1.65 1 97.44 244 THR B C 1
ATOM 3753 O O . THR B 1 244 ? -6.227 27.219 2.113 1 97.44 244 THR B O 1
ATOM 3756 N N . ALA B 1 245 ? -7.266 25.703 0.903 1 96.12 245 ALA B N 1
ATOM 3757 C CA . ALA B 1 245 ? -6.031 25.062 0.463 1 96.12 245 ALA B CA 1
ATOM 3758 C C . ALA B 1 245 ? -5.441 25.766 -0.749 1 96.12 245 ALA B C 1
ATOM 3760 O O . ALA B 1 245 ? -6.168 26.391 -1.527 1 96.12 245 ALA B O 1
#

Foldseek 3Di:
DFAAFEEEEFQQPAPCRLVLLLLGQAYAYELDQQGHYLVSLLVNLLSNVVNNHAYAHAFAPNCNVVSRADADDDDLVVLLVSLCNSVVSSQVSQVVNVHHHAAYEYDHNLQVCLQAPLVSLLSNLLSVCVVPVRYEYEHAFPGSSCVNNVVSVHHYAHEDELWAAAAQNRHTDDPVDPRGTRDDLVSSLVQVCCCRPVQWGQHPVRDIHGGNGRYYYFYDRDPVSSVSSVVSSVSCVVVVYHHHD/DFAAFEEEEFQQPAPCRLVLLLLGQAYAYELDQQGHYLVSLLVNLLSNVVNNHAYAHAFAPNCNVVSRADADDDDLVVLLVSLCNSVVSSQVSQVVNVHHHAAYEYDHNLQVCLQAPLVSLLSNLQSVCVVPVRYEYEHAFPGSSCVNNVVSVHHYAHEDELWAAAAQNRHTDDPVDPRGTRDDLVSSLVQVCCCRPVQWGQHPVRDIHGGNGRYYYFYDRDPVSSVSSVVSSVSCVVVVYHHHD

Organism: Haemophilus influenzae (strain 86-028NP) (NCBI:txid281310)

=== Feature glossary ===
Key to the feature types in this record:

— What the protein is —

Primary structure: the covalent order of the twenty standard amino acids along the backbone. Two proteins with the same sequence will (almost always) fold to the same structure; two with 30% identity often share a fold but not the details.

Database cross-references. InterPro integrates a dozen domain/family signature databases into unified entries with residue-range hits. GO terms attach function/process/location labels with evidence codes. CATH codes position the fold in a four-level structural taxonomy. Organism is the NCBI-taxonomy species name.

— Where its atoms are —

The mmCIF block holds the 3D Cartesian coordinates of each backbone atom (N, Cα, C, O) in ångströms. mmCIF is the PDB's canonical archive format — a tagged-loop text representation of the atomic model.

Six rendered views show the 3D structure from the faces of a cube — i.e. along ±x, ±y, ±z. Rendering representation is drawn randomly per protein from cartoon (secondary-structure ribbons), sticks (backbone bonds), or molecular surface; coloring is either N→C rainbow (blue at the N-terminus through red at the C-terminus) or one color per chain.

— Local backbone conformation —

DSSP 8-state secondary structure assigns each residue one of H (α-helix), G (3₁₀-helix), I (π-helix), E (extended β-strand), B (isolated β-bridge), T (hydrogen-bonded turn), S (bend), or '-' (coil). The assignment is computed from backbone hydrogen-bond geometry via the Kabsch–Sander algorithm.

P-SEA three-state annotation labels each residue as helix, strand, or coil based purely on the geometry of the Cα trace. It serves as a fallback when the full backbone (and thus DSSP) is unavailable.

The φ/ψ torsion pair specifies the backbone conformation at each residue. φ rotates about the N–Cα bond, ψ about the Cα–C bond. Steric clashes forbid most of the (φ, ψ) plane — the allowed regions (α-helix basin, β-sheet basin, left-handed helix) are the Ramachandran-allowed regions.

— Global shape and packing —

The geometric summary reports three shape descriptors. Rg (radius of gyration) measures how spread out the Cα atoms are about their centre of mass; compact globular proteins have small Rg, elongated or unfolded ones large. Cα contacts (<8 Å, |i−j|>4) count long-range residue pairs in spatial proximity — high for tightly packed folds, near zero for rods or random coil. The bounding-box extents give the protein's footprint along x, y, z in Å.

Accessible surface area quantifies burial. A r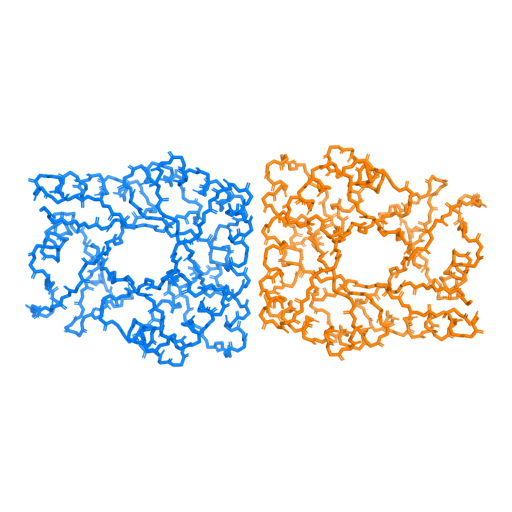esidue with SASA near zero is packed into the hydrophobic core; one with SASA >100 Å² sits on the surface. Computed here via the Shrake–Rupley numerical algorithm with a 1.4 Å probe.

Plot images: a contact map (which residues are close in 3D, as an N×N binary image), a Ramachandran scatter (backbone torsion angles, revealing secondary-structure composition at a glance), and — for AlphaFold structures — a PAE heatmap (pairwise prediction confidence).

— Structural neighborhood —

The Foldseek 3Di string encodes local tertiary geometry as a 20-letter alphabet — one character per residue — derived from the relative positions of nearby Cα atoms. Unlike the amino-acid sequence, 3Di is a direct function of the 3D structure, so two proteins with the same fold have similar 3Di strings even at low sequence identity.

Nearest PDB neighbors are the top structural matches found by Foldseek when searching this structure against the entire Protein Data Bank. Each hit reports a TM-score (0 to 1; >0.5 almost always implies the same fold) and an E-value. These are *structural* homologs — they may share no detectable sequence similarity.

— Confidence and disorder —

For AlphaFold models, the B-factor field carries pLDDT — the model's own estimate of local accuracy on a 0–100 scale. Regions with pLDDT<50 should be treated as essentially unmodeled; they often correspond to intrinsically disordered segments.

B-factor (Debye–Waller factor) reflects atomic displacement in the crystal lattice. It is an experimental observable (units Å²), not a prediction; low values mean the atom is pinned down, high values mean it moves or is heterogeneous across the crystal.

Predicted aligned error is AlphaFold's pairwise confidence. Unlike pLDDT (per-residue), PAE is per-residue-pair and captures whether two parts of the structure are correctly placed relative to each other. Units are ångströms of expected positional error.